Protein AF-0000000087189546 (afdb_homodimer)

Organism: Streptomyces mobaraensis (NCBI:txid35621)

Foldseek 3Di:
DWFWWPADLAAAIDTDDDDQDDAAQQKWKWFFFKAWDDPVNLCCNHNDPVLVVFADPTAGAGQFTKTFTCDHHNNDDPHDGGFIKHWAQWDAPCPDPCNVVLQRVPHPPTAGARTNHHHDRGRMDMDGPLGIGTDPDDDDRQVSRHLFLLQLLLCQLVVDQAAQFAEEEEDLAQSSLSNLLNSVLSHHPAAEYEDQAVLSLVLSVVSPHPYYYNCVVDAVVVVCVVVVPDFFGQEYEYAAQDPVRVQSNLVGHGQQHEYEYERNHPDDDDHDVVSCVVSVYHYDYGDTHRPPVSVVVSSVSVVVPRDSVSQEFEEDESVVVVVQSVVVPPSNHGMYMYGDPD/DWFWWPADLAAAIDTDDDDQDDAAQQKWKWFFFKAWDDPVNLCCNHNDPVLVVFADPTAGAGQFTKTFTCDHHNNDDPHDGGFIKHWAQWDAPCPDPCNVVLQRVPGPPTAGARGRHHHDRGRMDMDGPLGIGTDPDDDDRQVSRHLFLLQLLLCQLVVDQAAQFAEEEEDLAQSSLSNLLNSVLSHHPAAEYEDQAVLSLVLSVVSPHPYYYNCVVDAVVVVCVVVVPDFFGQEYEYAAQDPVRVQSNLVGHGQQHEYEYERNHPDDDDHDVVSCVVSVYYYHYGDTHRVPVSVVVSSVSVVVPRDSVSQEFEEDESVVVVVQSVVVPPSNHGMYMYGDPD

Solvent-accessible surface area (backbone atoms only — not comparable to full-atom values): 34281 Å² total; per-residue (Å²): 72,54,27,40,22,34,63,55,99,45,66,44,73,39,80,41,81,42,83,72,72,75,67,53,45,56,16,28,33,26,37,33,40,29,28,34,67,51,73,68,55,52,40,46,30,56,42,39,77,65,30,65,73,62,46,66,67,63,34,33,27,35,44,26,29,20,23,31,28,68,41,66,20,84,69,50,79,90,66,53,67,66,41,45,30,33,46,56,36,68,42,56,73,67,69,49,76,38,28,67,70,59,40,44,54,44,35,90,65,51,38,36,37,26,47,66,42,64,18,44,37,26,45,50,32,56,42,51,51,90,35,54,41,73,58,89,58,94,67,60,60,73,62,42,5,38,43,50,55,49,22,32,17,49,36,43,51,60,71,50,92,40,64,67,29,35,34,40,31,32,26,43,47,49,46,32,28,49,21,34,31,50,38,44,73,57,40,28,66,37,37,36,36,26,33,76,42,62,62,23,37,53,44,24,44,75,35,49,30,70,40,60,41,44,59,81,79,42,55,70,70,53,53,34,59,75,72,63,52,87,62,51,26,45,36,35,37,38,47,56,29,45,67,67,52,53,46,52,48,65,74,43,38,22,59,56,14,37,29,30,34,52,31,64,36,95,62,65,50,59,42,65,55,43,56,35,19,72,32,26,27,31,41,32,26,35,52,58,43,48,71,58,62,30,57,52,47,51,52,50,42,45,74,72,61,58,74,64,65,75,43,53,66,45,79,34,48,54,90,44,42,67,62,50,52,54,48,60,66,63,69,48,54,43,36,38,36,31,35,53,78,116,71,54,29,39,22,35,62,55,99,45,66,45,73,40,80,41,80,44,82,71,74,77,65,53,46,54,17,27,33,26,38,33,39,30,27,34,66,51,73,68,55,52,40,45,31,57,42,38,77,64,30,64,71,62,46,63,69,64,32,33,27,34,44,25,31,19,25,30,29,68,42,64,20,84,69,49,78,92,66,53,68,66,42,43,28,32,47,56,37,67,42,57,73,67,69,50,75,37,28,67,70,58,40,43,53,43,34,90,66,52,38,36,37,25,48,66,42,63,19,44,38,27,45,50,33,59,40,51,52,90,36,54,41,71,57,87,59,95,66,59,59,73,62,42,4,38,43,49,55,48,20,32,16,49,36,45,53,63,70,51,92,38,64,69,29,35,35,38,32,31,26,43,47,48,45,32,29,49,21,36,30,50,38,44,74,60,40,28,67,38,36,36,38,28,35,76,43,63,61,25,37,52,43,24,44,75,34,49,30,68,41,59,42,46,59,83,79,43,54,70,69,54,51,33,58,75,72,66,53,87,62,53,25,46,36,36,38,38,46,56,29,45,67,66,51,53,46,52,48,65,74,43,39,22,58,57,13,36,30,29,32,52,31,65,35,94,63,65,50,57,41,64,56,42,56,33,18,72,33,28,28,32,41,32,26,36,53,58,42,48,70,58,64,30,58,52,48,52,53,52,42,45,74,72,62,57,75,64,64,75,44,53,67,44,77,36,49,54,90,45,42,66,63,50,52,54,48,59,67,63,69,47,55,42,35,37,36,31,33,52,78,116

Sequence (684 aa):
MKALVKHKAEPGLWLMDVPEPEIGAGDVLIRVLRTGICGTDLHIRSWDGWAQGAVKTPLVLGHEFVGEVAEVGADVRDIAVGDRVSGEGHLVCGKCRNCLAGRRHLCRSTVGLGVGRDGAFAEYVALPASNVWVHRTEVDLDVAAIFDPFGNAVHTALSFPLVGEDVLITGAGPIGIMAAAVAKHAGARNVVITDVSEPRLDLARKAGATLACNVAESSIAEAQRTLGLREGFDVGLEMSGRPEALQDMIANMTHGGRIAMLGLPAQEFPVDWAKLVTSMITIKGIYGREMFETWYAMTVLLEAGLDLSPVITGRYGYRDFDAAFDEAATARSGKIILDWTAMKALVKHKAEPGLWLMDVPEPEIGAGDVLIRVLRTGICGTDLHIRSWDGWAQGAVKTPLVLGHEFVGEVAEVGADVRDIAVGDRVSGEGHLVCGKCRNCLAGRRHLCRSTVGLGVGRDGAFAEYVALPASNVWVHRTEVDLDVAAIFDPFGNAVHTALSFPLVGEDVLITGAGPIGIMAAAVAKHAGARNVVITDVSEPRLDLARKAGATLACNVAESSIAEAQRTLGLREGFDVGLEMSGRPEALQDMIANMTHGGRIAMLGLPAQEFPVDWAKLVTSMITIKGIYGREMFETWYAMTVLLEAGLDLSPVITGRYGYRDFDAAFDEAATARSGKIILDWTA

Structure (mmCIF, N/CA/C/O backbone):
data_AF-0000000087189546-model_v1
#
loop_
_entity.id
_entity.type
_entity.pdbx_description
1 polymer 'L-threonine 3-dehydrogenase'
#
loop_
_atom_site.group_PDB
_atom_site.id
_atom_site.type_symbol
_atom_site.label_atom_id
_atom_site.label_alt_id
_atom_site.label_comp_id
_atom_site.label_asym_id
_atom_site.label_entity_id
_atom_site.label_seq_id
_atom_site.pdbx_PDB_ins_code
_atom_site.Cartn_x
_atom_site.Cartn_y
_atom_site.Cartn_z
_atom_site.occupancy
_atom_site.B_iso_or_equiv
_atom_site.auth_seq_id
_atom_site.auth_comp_id
_atom_site.auth_asym_id
_atom_site.auth_atom_id
_atom_site.pdbx_PDB_model_num
ATOM 1 N N . MET A 1 1 ? 7.902 41.906 17.125 1 97.44 1 MET A N 1
ATOM 2 C CA . MET A 1 1 ? 6.574 41.312 17.172 1 97.44 1 MET A CA 1
ATOM 3 C C . MET A 1 1 ? 6.531 40.188 18.219 1 97.44 1 MET A C 1
ATOM 5 O O . MET A 1 1 ? 7.57 39.625 18.578 1 97.44 1 MET A O 1
ATOM 9 N N . LYS A 1 2 ? 5.375 40 18.688 1 98.44 2 LYS A N 1
ATOM 10 C CA . LYS A 1 2 ? 5.211 38.875 19.594 1 98.44 2 LYS A CA 1
ATOM 11 C C . LYS A 1 2 ? 5.238 37.531 18.859 1 98.44 2 LYS A C 1
ATOM 13 O O . LYS A 1 2 ? 4.68 37.406 17.766 1 98.44 2 LYS A O 1
ATOM 18 N N . ALA A 1 3 ? 5.875 36.562 19.453 1 98.81 3 ALA A N 1
ATOM 19 C CA . ALA A 1 3 ? 5.91 35.188 18.906 1 98.81 3 ALA A CA 1
ATOM 20 C C . ALA A 1 3 ? 6.082 34.156 20.016 1 98.81 3 ALA A C 1
ATOM 22 O O . ALA A 1 3 ? 6.637 34.469 21.062 1 98.81 3 ALA A O 1
ATOM 23 N N . LEU A 1 4 ? 5.535 33.062 19.812 1 98.75 4 LEU A N 1
ATOM 24 C CA . LEU A 1 4 ? 5.82 31.891 20.656 1 98.75 4 LEU A CA 1
ATOM 25 C C . LEU A 1 4 ? 7.051 31.141 20.141 1 98.75 4 LEU A C 1
ATOM 27 O O . LEU A 1 4 ? 7.031 30.594 19.047 1 98.75 4 LEU A O 1
ATOM 31 N N . VAL A 1 5 ? 8.117 31.062 20.984 1 98.75 5 VAL A N 1
ATOM 32 C CA . VAL A 1 5 ? 9.43 30.641 20.516 1 98.75 5 VAL A CA 1
ATOM 33 C C . VAL A 1 5 ? 9.922 29.453 21.328 1 98.75 5 VAL A C 1
ATOM 35 O O . VAL A 1 5 ? 9.773 29.438 22.562 1 98.75 5 VAL A O 1
ATOM 38 N N . LYS A 1 6 ? 10.273 28.375 20.609 1 98.62 6 LYS A N 1
ATOM 39 C CA . LYS A 1 6 ? 11.195 27.438 21.266 1 98.62 6 LYS A CA 1
ATOM 40 C C . LYS A 1 6 ? 12.586 28.062 21.406 1 98.62 6 LYS A C 1
ATOM 42 O O . LYS A 1 6 ? 13.469 27.812 20.594 1 98.62 6 LYS A O 1
ATOM 47 N N . HIS A 1 7 ? 12.781 28.719 22.531 1 98.19 7 HIS A N 1
ATOM 48 C CA . HIS A 1 7 ? 13.961 29.547 22.703 1 98.19 7 HIS A CA 1
ATOM 49 C C . HIS A 1 7 ? 15.148 28.734 23.188 1 98.19 7 HIS A C 1
ATOM 51 O O . HIS A 1 7 ? 16.297 29 22.797 1 98.19 7 HIS A O 1
ATOM 57 N N . LYS A 1 8 ? 14.844 27.781 24.078 1 97.81 8 LYS A N 1
ATOM 58 C CA . LYS A 1 8 ? 15.875 26.953 24.672 1 97.81 8 LYS A CA 1
ATOM 59 C C . LYS A 1 8 ? 15.641 25.469 24.359 1 97.81 8 LYS A C 1
ATOM 61 O O . LYS A 1 8 ? 14.492 25.047 24.188 1 97.81 8 LYS A O 1
ATOM 66 N N . ALA A 1 9 ? 16.719 24.734 24.359 1 97.44 9 ALA A N 1
ATOM 67 C CA . ALA A 1 9 ? 16.672 23.281 24.125 1 97.44 9 ALA A CA 1
ATOM 68 C C . ALA A 1 9 ? 16.25 22.547 25.391 1 97.44 9 ALA A C 1
ATOM 70 O O . ALA A 1 9 ? 17.016 21.703 25.891 1 97.44 9 ALA A O 1
ATOM 71 N N . GLU A 1 10 ? 15.195 22.797 25.938 1 98 10 GLU A N 1
ATOM 72 C CA . GLU A 1 10 ? 14.57 22.172 27.109 1 98 10 GLU A CA 1
ATOM 73 C C . GLU A 1 10 ? 13.055 22.312 27.062 1 98 10 GLU A C 1
ATOM 75 O O . GLU A 1 10 ? 12.516 23.062 26.25 1 98 10 GLU A O 1
ATOM 80 N N . PRO A 1 11 ? 12.328 21.625 27.844 1 98.12 11 PRO A N 1
ATOM 81 C CA . PRO A 1 11 ? 10.867 21.719 27.828 1 98.12 11 PRO A CA 1
ATOM 82 C C . PRO A 1 11 ? 10.375 23.141 28.078 1 98.12 11 PRO A C 1
ATOM 84 O O . PRO A 1 11 ? 10.938 23.859 28.906 1 98.12 11 PRO A O 1
ATOM 87 N N . GLY A 1 12 ? 9.391 23.484 27.266 1 97.81 12 GLY A N 1
ATOM 88 C CA . GLY A 1 12 ? 8.812 24.797 27.438 1 97.81 12 GLY A CA 1
ATOM 89 C C . GLY A 1 12 ? 8.773 25.609 26.141 1 97.81 12 GLY A C 1
ATOM 90 O O . GLY A 1 12 ? 9.453 25.266 25.172 1 97.81 12 GLY A O 1
ATOM 91 N N . LEU A 1 13 ? 7.914 26.609 26.125 1 98.44 13 LEU A N 1
ATOM 92 C CA . LEU A 1 13 ? 7.805 27.656 25.109 1 98.44 13 LEU A CA 1
ATOM 93 C C . LEU A 1 13 ? 7.82 29.047 25.734 1 98.44 13 LEU A C 1
ATOM 95 O O . LEU A 1 13 ? 7.43 29.203 26.891 1 98.44 13 LEU A O 1
ATOM 99 N N . TRP A 1 14 ? 8.289 29.984 25.031 1 98.44 14 TRP A N 1
ATOM 100 C CA . TRP A 1 14 ? 8.391 31.344 25.531 1 98.44 14 TRP A CA 1
ATOM 101 C C . TRP A 1 14 ? 7.707 32.344 24.594 1 98.44 14 TRP A C 1
ATOM 103 O O . TRP A 1 14 ? 7.977 32.344 23.391 1 98.44 14 TRP A O 1
ATOM 113 N N . LEU A 1 15 ? 6.793 33.094 25.141 1 98.5 15 LEU A N 1
ATOM 114 C CA . LEU A 1 15 ? 6.254 34.25 24.422 1 98.5 15 LEU A CA 1
ATOM 115 C C . LEU A 1 15 ? 7.199 35.438 24.516 1 98.5 15 LEU A C 1
ATOM 117 O O . LEU A 1 15 ? 7.43 35.969 25.609 1 98.5 15 LEU A O 1
ATOM 121 N N . MET A 1 16 ? 7.723 35.812 23.375 1 97.81 16 MET A N 1
ATOM 122 C CA . MET A 1 16 ? 8.711 36.875 23.453 1 97.81 16 MET A CA 1
ATOM 123 C C . MET A 1 16 ? 8.664 37.75 22.203 1 97.81 16 MET A C 1
ATOM 125 O O . MET A 1 16 ? 7.957 37.438 21.25 1 97.81 16 MET A O 1
ATOM 129 N N . ASP A 1 17 ? 9.406 38.938 22.312 1 98.44 17 ASP A N 1
ATOM 130 C CA . ASP A 1 17 ? 9.547 39.812 21.172 1 98.44 17 ASP A CA 1
ATOM 131 C C . ASP A 1 17 ? 10.664 39.375 20.234 1 98.44 17 ASP A C 1
ATOM 133 O O . ASP A 1 17 ? 11.773 39.094 20.688 1 98.44 17 ASP A O 1
ATOM 137 N N . VAL A 1 18 ? 10.336 39.188 18.984 1 98.25 18 VAL A N 1
ATOM 138 C CA . VAL A 1 18 ? 11.305 38.844 17.953 1 98.25 18 VAL A CA 1
ATOM 139 C C . VAL A 1 18 ? 11.18 39.812 16.781 1 98.25 18 VAL A C 1
ATOM 141 O O . VAL A 1 18 ? 10.18 40.5 16.656 1 98.25 18 VAL A O 1
ATOM 144 N N . PRO A 1 19 ? 12.227 39.875 15.961 1 97.69 19 PRO A N 1
ATOM 145 C CA . PRO A 1 19 ? 12.094 40.719 14.766 1 97.69 19 PRO A CA 1
ATOM 146 C C . PRO A 1 19 ? 10.977 40.25 13.836 1 97.69 19 PRO A C 1
ATOM 148 O O . PRO A 1 19 ? 10.75 39.031 13.688 1 97.69 19 PRO A O 1
ATOM 151 N N . GLU A 1 20 ? 10.281 41.188 13.266 1 97.75 20 GLU A N 1
ATOM 152 C CA . GLU A 1 20 ? 9.336 40.844 12.203 1 97.75 20 GLU A CA 1
ATOM 153 C C . GLU A 1 20 ? 10.047 40.188 11.023 1 97.75 20 GLU A C 1
ATOM 155 O O . GLU A 1 20 ? 11.156 40.594 10.664 1 97.75 20 GLU A O 1
ATOM 160 N N . PRO A 1 21 ? 9.414 39.219 10.406 1 97.75 21 PRO A N 1
ATOM 161 C CA . PRO A 1 21 ? 10.07 38.562 9.273 1 97.75 21 PRO A CA 1
ATOM 162 C C . PRO A 1 21 ? 10.25 39.5 8.07 1 97.75 21 PRO A C 1
ATOM 164 O O . PRO A 1 21 ? 9.383 40.312 7.797 1 97.75 21 PRO A O 1
ATOM 167 N N . GLU A 1 22 ? 11.312 39.312 7.438 1 97 22 GLU A N 1
ATOM 168 C CA . GLU A 1 22 ? 11.539 40 6.168 1 97 22 GLU A CA 1
ATOM 169 C C . GLU A 1 22 ? 11.023 39.156 4.996 1 97 22 GLU A C 1
ATOM 171 O O . GLU A 1 22 ? 10.984 37.938 5.066 1 97 22 GLU A O 1
ATOM 176 N N . ILE A 1 23 ? 10.625 39.844 3.936 1 97.94 23 ILE A N 1
ATOM 177 C CA . ILE A 1 23 ? 10.133 39.125 2.768 1 97.94 23 ILE A CA 1
ATOM 178 C C . ILE A 1 23 ? 10.945 39.531 1.536 1 97.94 23 ILE A C 1
ATOM 180 O O . ILE A 1 23 ? 11.375 40.688 1.408 1 97.94 23 ILE A O 1
ATOM 184 N N . GLY A 1 24 ? 11.234 38.531 0.773 1 97.94 24 GLY A N 1
ATOM 185 C CA . GLY A 1 24 ? 11.852 38.781 -0.523 1 97.94 24 GLY A CA 1
ATOM 186 C C . GLY A 1 24 ? 10.844 39.062 -1.622 1 97.94 24 GLY A C 1
ATOM 187 O O . GLY A 1 24 ? 9.648 39.188 -1.354 1 97.94 24 GLY A O 1
ATOM 188 N N . ALA A 1 25 ? 11.281 39.125 -2.908 1 98.25 25 ALA A N 1
ATOM 189 C CA . ALA A 1 25 ? 10.477 39.531 -4.062 1 98.25 25 ALA A CA 1
ATOM 190 C C . ALA A 1 25 ? 9.352 38.531 -4.316 1 98.25 25 ALA A C 1
ATOM 192 O O . ALA A 1 25 ? 8.289 38.875 -4.828 1 98.25 25 ALA A O 1
ATOM 193 N N . GLY A 1 26 ? 9.492 37.281 -3.955 1 98.25 26 GLY A N 1
ATOM 194 C CA . GLY A 1 26 ? 8.508 36.25 -4.223 1 98.25 26 GLY A CA 1
ATOM 195 C C . GLY A 1 26 ? 7.719 35.844 -2.992 1 98.25 26 GLY A C 1
ATOM 196 O O . GLY A 1 26 ? 7.004 34.844 -3.008 1 98.25 26 GLY A O 1
ATOM 197 N N . ASP A 1 27 ? 7.805 36.625 -1.92 1 98.5 27 ASP A N 1
ATOM 198 C CA . ASP A 1 27 ? 7.227 36.25 -0.631 1 98.5 27 ASP A CA 1
ATOM 199 C C . ASP A 1 27 ? 6.023 37.125 -0.299 1 98.5 27 ASP A C 1
ATOM 201 O O . ASP A 1 27 ? 5.789 38.156 -0.957 1 98.5 27 ASP A O 1
ATOM 205 N N . VAL A 1 28 ? 5.289 36.688 0.658 1 98.81 28 VAL A N 1
ATOM 206 C CA . VAL A 1 28 ? 4.148 37.406 1.216 1 98.81 28 VAL A CA 1
ATOM 207 C C . VAL A 1 28 ? 4.281 37.469 2.736 1 98.81 28 VAL A C 1
ATOM 209 O O . VAL A 1 28 ? 4.691 36.5 3.379 1 98.81 28 VAL A O 1
ATOM 212 N N . LEU A 1 29 ? 4.051 38.625 3.219 1 98.88 29 LEU A N 1
ATOM 213 C CA . LEU A 1 29 ? 3.928 38.812 4.664 1 98.88 29 LEU A CA 1
ATOM 214 C C . LEU A 1 29 ? 2.469 38.719 5.098 1 98.88 29 LEU A C 1
ATOM 216 O O . LEU A 1 29 ? 1.601 39.375 4.523 1 98.88 29 LEU A O 1
ATOM 220 N N . ILE A 1 30 ? 2.223 37.938 6.062 1 98.94 30 ILE A N 1
ATOM 221 C CA . ILE A 1 30 ? 0.849 37.656 6.477 1 98.94 30 ILE A CA 1
ATOM 222 C C . ILE A 1 30 ? 0.672 38.031 7.945 1 98.94 30 ILE A C 1
ATOM 224 O O . ILE A 1 30 ? 1.441 37.594 8.805 1 98.94 30 ILE A O 1
ATOM 228 N N . ARG A 1 31 ? -0.258 38.875 8.242 1 98.88 31 ARG A N 1
ATOM 229 C CA . ARG A 1 31 ? -0.686 39.125 9.617 1 98.88 31 ARG A CA 1
ATOM 230 C C . ARG A 1 31 ? -1.539 37.969 10.125 1 98.88 31 ARG A C 1
ATOM 232 O O . ARG A 1 31 ? -2.648 37.75 9.641 1 98.88 31 ARG A O 1
ATOM 239 N N . VAL A 1 32 ? -1.077 37.25 11.117 1 98.94 32 VAL A N 1
ATOM 240 C CA . VAL A 1 32 ? -1.739 36.062 11.594 1 98.94 32 VAL A CA 1
ATOM 241 C C . VAL A 1 32 ? -2.965 36.438 12.422 1 98.94 32 VAL A C 1
ATOM 243 O O . VAL A 1 32 ? -2.896 37.312 13.281 1 98.94 32 VAL A O 1
ATOM 246 N N . LEU A 1 33 ? -4.051 35.75 12.148 1 98.88 33 LEU A N 1
ATOM 247 C CA . LEU A 1 33 ? -5.281 36 12.891 1 98.88 33 LEU A CA 1
ATOM 248 C C . LEU A 1 33 ? -5.559 34.875 13.875 1 98.88 33 LEU A C 1
ATOM 250 O O . LEU A 1 33 ? -5.848 35.125 15.047 1 98.88 33 LEU A O 1
ATOM 254 N N . ARG A 1 34 ? -5.547 33.625 13.414 1 98.81 34 ARG A N 1
ATOM 255 C CA . ARG A 1 34 ? -5.762 32.438 14.203 1 98.81 34 ARG A CA 1
ATOM 256 C C . ARG A 1 34 ? -4.723 31.359 13.875 1 98.81 34 ARG A C 1
ATOM 258 O O . ARG A 1 34 ? -4.27 31.266 12.727 1 98.81 34 ARG A O 1
ATOM 265 N N . THR A 1 35 ? -4.34 30.641 14.875 1 98.81 35 THR A N 1
ATOM 266 C CA . THR A 1 35 ? -3.521 29.453 14.672 1 98.81 35 THR A CA 1
ATOM 267 C C . THR A 1 35 ? -4.125 28.25 15.398 1 98.81 35 THR A C 1
ATOM 269 O O . THR A 1 35 ? -4.914 28.406 16.328 1 98.81 35 THR A O 1
ATOM 272 N N . GLY A 1 36 ? -3.867 27.094 14.836 1 98.44 36 GLY A N 1
ATOM 273 C CA . GLY A 1 36 ? -4.172 25.859 15.547 1 98.44 36 GLY A CA 1
ATOM 274 C C . GLY A 1 36 ? -2.953 25.219 16.188 1 98.44 36 GLY A C 1
ATOM 275 O O . GLY A 1 36 ? -1.829 25.406 15.719 1 98.44 36 GLY A O 1
ATOM 276 N N . ILE A 1 37 ? -3.174 24.484 17.281 1 98.06 37 ILE A N 1
ATOM 277 C CA . ILE A 1 37 ? -2.104 23.734 17.922 1 98.06 37 ILE A CA 1
ATOM 278 C C . ILE A 1 37 ? -2.098 22.297 17.391 1 98.06 37 ILE A C 1
ATOM 280 O O . ILE A 1 37 ? -3.141 21.641 17.344 1 98.06 37 ILE A O 1
ATOM 284 N N . CYS A 1 38 ? -0.991 21.828 16.922 1 96.12 38 CYS A N 1
ATOM 285 C CA . CYS A 1 38 ? -0.818 20.484 16.375 1 96.12 38 CYS A CA 1
ATOM 286 C C . CYS A 1 38 ? -0.034 19.609 17.344 1 96.12 38 CYS A C 1
ATOM 288 O O . CYS A 1 38 ? 0.664 20.109 18.219 1 96.12 38 CYS A O 1
ATOM 290 N N . GLY A 1 39 ? -0.196 18.266 17.203 1 92.94 39 GLY A N 1
ATOM 291 C CA . GLY A 1 39 ? 0.618 17.359 18 1 92.94 39 GLY A CA 1
ATOM 292 C C . GLY A 1 39 ? 2.104 17.641 17.891 1 92.94 39 GLY A C 1
ATOM 293 O O . GLY A 1 39 ? 2.84 17.5 18.859 1 92.94 39 GLY A O 1
ATOM 294 N N . THR A 1 40 ? 2.557 18.016 16.75 1 94.25 40 THR A N 1
ATOM 295 C CA . THR A 1 40 ? 3.949 18.375 16.516 1 94.25 40 THR A CA 1
ATOM 296 C C . THR A 1 40 ? 4.391 19.484 17.469 1 94.25 40 THR A C 1
ATOM 298 O O . THR A 1 40 ? 5.504 19.453 17.984 1 94.25 40 THR A O 1
ATOM 301 N N . ASP A 1 41 ? 3.584 20.391 17.719 1 97.31 41 ASP A N 1
ATOM 302 C CA . ASP A 1 41 ? 3.9 21.5 18.609 1 97.31 41 ASP A CA 1
ATOM 303 C C . ASP A 1 41 ? 4.086 21.016 20.047 1 97.31 41 ASP A C 1
ATOM 305 O O . ASP A 1 41 ? 4.926 21.531 20.781 1 97.31 41 ASP A O 1
ATOM 309 N N . LEU A 1 42 ? 3.275 20.031 20.406 1 96.56 42 LEU A N 1
ATOM 310 C CA . LEU A 1 42 ? 3.379 19.453 21.734 1 96.56 42 LEU A CA 1
ATOM 311 C C . LEU A 1 42 ? 4.711 18.734 21.922 1 96.56 42 LEU A C 1
ATOM 313 O O . LEU A 1 42 ? 5.336 18.844 22.984 1 96.56 42 LEU A O 1
ATOM 317 N N . HIS A 1 43 ? 5.145 18.031 20.891 1 95.12 43 HIS A N 1
ATOM 318 C CA . HIS A 1 43 ? 6.449 17.375 20.938 1 95.12 43 HIS A CA 1
ATOM 319 C C . HIS A 1 43 ? 7.566 18.406 21.109 1 95.12 43 HIS A C 1
ATOM 321 O O . HIS A 1 43 ? 8.508 18.172 21.875 1 95.12 43 HIS A O 1
ATOM 327 N N . ILE A 1 44 ? 7.488 19.484 20.406 1 97.56 44 ILE A N 1
ATOM 328 C CA . ILE A 1 44 ? 8.508 20.531 20.5 1 97.56 44 ILE A CA 1
ATOM 329 C C . ILE A 1 44 ? 8.5 21.156 21.891 1 97.56 44 ILE A C 1
ATOM 331 O O . ILE A 1 44 ? 9.555 21.344 22.5 1 97.56 44 ILE A O 1
ATOM 335 N N . ARG A 1 45 ? 7.309 21.406 22.422 1 98.06 45 ARG A N 1
ATOM 336 C CA . ARG A 1 45 ? 7.227 21.969 23.766 1 98.06 45 ARG A CA 1
ATOM 337 C C . ARG A 1 45 ? 7.855 21.047 24.797 1 98.06 45 ARG A C 1
ATOM 339 O O . ARG A 1 45 ? 8.578 21.484 25.688 1 98.06 45 ARG A O 1
ATOM 346 N N . SER A 1 46 ? 7.578 19.781 24.625 1 97.12 46 SER A N 1
ATOM 347 C CA . SER A 1 46 ? 8.078 18.797 25.594 1 97.12 46 SER A CA 1
ATOM 348 C C . SER A 1 46 ? 9.562 18.516 25.359 1 97.12 46 SER A C 1
ATOM 350 O O . SER A 1 46 ? 10.227 17.922 26.219 1 97.12 46 SER A O 1
ATOM 352 N N . TRP A 1 47 ? 10.094 18.875 24.188 1 97.44 47 TRP A N 1
ATOM 353 C CA . TRP A 1 47 ? 11.477 18.641 23.781 1 97.44 47 TRP A CA 1
ATOM 354 C C . TRP A 1 47 ? 11.852 17.172 23.891 1 97.44 47 TRP A C 1
ATOM 356 O O . TRP A 1 47 ? 12.852 16.828 24.516 1 97.44 47 TRP A O 1
ATOM 366 N N . ASP A 1 48 ? 10.961 16.375 23.391 1 94.12 48 ASP A N 1
ATOM 367 C CA . ASP A 1 48 ? 11.195 14.93 23.469 1 94.12 48 ASP A CA 1
ATOM 368 C C . ASP A 1 48 ? 12.219 14.484 22.422 1 94.12 48 ASP A C 1
ATOM 370 O O . ASP A 1 48 ? 12.844 15.32 21.766 1 94.12 48 ASP A O 1
ATOM 374 N N . GLY A 1 49 ? 12.477 13.211 22.312 1 89.69 49 GLY A N 1
ATOM 375 C CA . GLY A 1 49 ? 13.531 12.688 21.453 1 89.69 49 GLY A CA 1
ATOM 376 C C . GLY A 1 49 ? 13.406 13.133 20.016 1 89.69 49 GLY A C 1
ATOM 377 O O . GLY A 1 49 ? 14.406 13.484 19.375 1 89.69 49 GLY A O 1
ATOM 378 N N . TRP A 1 50 ? 12.234 13.141 19.5 1 87.94 50 TRP A N 1
ATOM 379 C CA . TRP A 1 50 ? 12.039 13.586 18.125 1 87.94 50 TRP A CA 1
ATOM 380 C C . TRP A 1 50 ? 12.422 15.047 17.969 1 87.94 50 TRP A C 1
ATOM 382 O O . TRP A 1 50 ? 13.172 15.406 17.047 1 87.94 50 TRP A O 1
ATOM 392 N N . ALA A 1 51 ? 11.867 15.898 18.812 1 94.12 51 ALA A N 1
ATOM 393 C CA . ALA A 1 51 ? 12.109 17.344 18.734 1 94.12 51 ALA A CA 1
ATOM 394 C C . ALA A 1 51 ? 13.602 17.656 18.828 1 94.12 51 ALA A C 1
ATOM 396 O O . ALA A 1 51 ? 14.102 18.531 18.109 1 94.12 51 ALA A O 1
ATOM 397 N N . GLN A 1 52 ? 14.289 16.906 19.641 1 94.88 52 GLN A N 1
ATOM 398 C CA . GLN A 1 52 ? 15.727 17.109 19.812 1 94.88 52 GLN A CA 1
ATOM 399 C C . GLN A 1 52 ? 16.484 16.859 18.516 1 94.88 52 GLN A C 1
ATOM 401 O O . GLN A 1 52 ? 17.531 17.453 18.266 1 94.88 52 GLN A O 1
ATOM 406 N N . GLY A 1 53 ? 15.969 16.062 17.75 1 92.31 53 GLY A N 1
ATOM 407 C CA . GLY A 1 53 ? 16.609 15.758 16.469 1 92.31 53 GLY A CA 1
ATOM 408 C C . GLY A 1 53 ? 16.109 16.609 15.328 1 92.31 53 GLY A C 1
ATOM 409 O O . GLY A 1 53 ? 16.844 16.859 14.367 1 92.31 53 GLY A O 1
ATOM 410 N N . ALA A 1 54 ? 14.922 17.156 15.391 1 91.81 54 ALA A N 1
ATOM 411 C CA . ALA A 1 54 ? 14.234 17.75 14.242 1 91.81 54 ALA A CA 1
ATOM 412 C C . ALA A 1 54 ? 14.289 19.266 14.297 1 91.81 54 ALA A C 1
ATOM 414 O O . ALA A 1 54 ? 14.133 19.938 13.273 1 91.81 54 ALA A O 1
ATOM 415 N N . VAL A 1 55 ? 14.531 19.812 15.469 1 96.62 55 VAL A N 1
ATOM 416 C CA . VAL A 1 55 ? 14.336 21.25 15.648 1 96.62 55 VAL A CA 1
ATOM 417 C C . VAL A 1 55 ? 15.633 21.891 16.141 1 96.62 55 VAL A C 1
ATOM 419 O O . VAL A 1 55 ? 16.312 21.328 17 1 96.62 55 VAL A O 1
ATOM 422 N N . LYS A 1 56 ? 16.016 23.016 15.602 1 96.69 56 LYS A N 1
ATOM 423 C CA . LYS A 1 56 ? 17.109 23.859 16.094 1 96.69 56 LYS A CA 1
ATOM 424 C C . LYS A 1 56 ? 16.578 25.109 16.766 1 96.69 56 LYS A C 1
ATOM 426 O O . LYS A 1 56 ? 15.75 25.828 16.203 1 96.69 56 LYS A O 1
ATOM 431 N N . THR A 1 57 ? 17.031 25.406 17.906 1 97.44 57 THR A N 1
ATOM 432 C CA . THR A 1 57 ? 16.625 26.594 18.656 1 97.44 57 THR A CA 1
ATOM 433 C C . THR A 1 57 ? 17.547 27.766 18.344 1 97.44 57 THR A C 1
ATOM 435 O O . THR A 1 57 ? 18.734 27.578 18.062 1 97.44 57 THR A O 1
ATOM 438 N N . PRO A 1 58 ? 17.047 28.922 18.391 1 97.94 58 PRO A N 1
ATOM 439 C CA . PRO A 1 58 ? 15.656 29.312 18.625 1 97.94 58 PRO A CA 1
ATOM 440 C C . PRO A 1 58 ? 14.781 29.109 17.391 1 97.94 58 PRO A C 1
ATOM 442 O O . PRO A 1 58 ? 15.273 29.172 16.266 1 97.94 58 PRO A O 1
ATOM 445 N N . LEU A 1 59 ? 13.469 28.875 17.547 1 98.31 59 LEU A N 1
ATOM 446 C CA . LEU A 1 59 ? 12.516 28.641 16.469 1 98.31 59 LEU A CA 1
ATOM 447 C C . LEU A 1 59 ? 11.133 29.172 16.844 1 98.31 59 LEU A C 1
ATOM 449 O O . LEU A 1 59 ? 10.609 28.859 17.906 1 98.31 59 LEU A O 1
ATOM 453 N N . VAL A 1 60 ? 10.609 30.062 16.016 1 98.69 60 VAL A N 1
ATOM 454 C CA . VAL A 1 60 ? 9.18 30.344 16.125 1 98.69 60 VAL A CA 1
ATOM 455 C C . VAL A 1 60 ? 8.383 29.141 15.617 1 98.69 60 VAL A C 1
ATOM 457 O O . VAL A 1 60 ? 8.531 28.719 14.469 1 98.69 60 VAL A O 1
ATOM 460 N N . LEU A 1 61 ? 7.469 28.578 16.469 1 97.94 61 LEU A N 1
ATOM 461 C CA . LEU A 1 61 ? 6.738 27.375 16.109 1 97.94 61 LEU A CA 1
ATOM 462 C C . LEU A 1 61 ? 5.441 27.719 15.383 1 97.94 61 LEU A C 1
ATOM 464 O O . LEU A 1 61 ? 5.176 28.891 15.094 1 97.94 61 LEU A O 1
ATOM 468 N N . GLY A 1 62 ? 4.719 26.641 15.031 1 98.38 62 GLY A N 1
ATOM 469 C CA . GLY A 1 62 ? 3.375 26.781 14.492 1 98.38 62 GLY A CA 1
ATOM 470 C C . GLY A 1 62 ? 3.322 26.656 12.984 1 98.38 62 GLY A C 1
ATOM 471 O O . GLY A 1 62 ? 4.07 27.328 12.273 1 98.38 62 GLY A O 1
ATOM 472 N N . HIS A 1 63 ? 2.391 25.812 12.508 1 98.44 63 HIS A N 1
ATOM 473 C CA . HIS A 1 63 ? 2.283 25.641 11.062 1 98.44 63 HIS A CA 1
ATOM 474 C C . HIS A 1 63 ? 0.828 25.656 10.609 1 98.44 63 HIS A C 1
ATOM 476 O O . HIS A 1 63 ? 0.545 25.656 9.414 1 98.44 63 HIS A O 1
ATOM 482 N N . GLU A 1 64 ? -0.135 25.703 11.492 1 98.62 64 GLU A N 1
ATOM 483 C CA . GLU A 1 64 ? -1.557 25.859 11.195 1 98.62 64 GLU A CA 1
ATOM 484 C C . GLU A 1 64 ? -2.016 27.297 11.414 1 98.62 64 GLU A C 1
ATOM 486 O O . GLU A 1 64 ? -1.988 27.797 12.539 1 98.62 64 GLU A O 1
ATOM 491 N N . PHE A 1 65 ? -2.566 27.922 10.281 1 98.81 65 PHE A N 1
ATOM 492 C CA . PHE A 1 65 ? -2.924 29.312 10.539 1 98.81 65 PHE A CA 1
ATOM 493 C C . PHE A 1 65 ? -3.859 29.844 9.461 1 98.81 65 PHE A C 1
ATOM 495 O O . PHE A 1 65 ? -4.008 29.219 8.406 1 98.81 65 PHE A O 1
ATOM 502 N N . VAL A 1 66 ? -4.523 30.922 9.781 1 98.88 66 VAL A N 1
ATOM 503 C CA . VAL A 1 66 ? -5.184 31.828 8.836 1 98.88 66 VAL A CA 1
ATOM 504 C C . VAL A 1 66 ? -4.816 33.281 9.164 1 98.88 66 VAL A C 1
ATOM 506 O O . VAL A 1 66 ? -4.621 33.625 10.328 1 98.88 66 VAL A O 1
ATOM 509 N N . GLY A 1 67 ? -4.676 34.031 8.156 1 98.81 67 GLY A N 1
ATOM 510 C CA . GLY A 1 67 ? -4.332 35.406 8.352 1 98.81 67 GLY A CA 1
ATOM 511 C C . GLY A 1 67 ? -4.746 36.312 7.184 1 98.81 67 GLY A C 1
ATOM 512 O O . GLY A 1 67 ? -5.531 35.875 6.332 1 98.81 67 GLY A O 1
ATOM 513 N N . GLU A 1 68 ? -4.258 37.5 7.305 1 98.75 68 GLU A N 1
ATOM 514 C CA . GLU A 1 68 ? -4.484 38.5 6.266 1 98.75 68 GLU A CA 1
ATOM 515 C C . GLU A 1 68 ? -3.164 39 5.68 1 98.75 68 GLU A C 1
ATOM 517 O O . GLU A 1 68 ? -2.225 39.281 6.418 1 98.75 68 GLU A O 1
ATOM 522 N N . VAL A 1 69 ? -3.152 39.094 4.332 1 98.88 69 VAL A N 1
ATOM 523 C CA . VAL A 1 69 ? -1.93 39.562 3.68 1 98.88 69 VAL A CA 1
ATOM 524 C C . VAL A 1 69 ? -1.652 41 4.066 1 98.88 69 VAL A C 1
ATOM 526 O O . VAL A 1 69 ? -2.5 41.875 3.867 1 98.88 69 VAL A O 1
ATOM 529 N N . ALA A 1 70 ? -0.484 41.25 4.586 1 98.81 70 ALA A N 1
ATOM 530 C CA . ALA A 1 70 ? -0.081 42.594 5.016 1 98.81 70 ALA A CA 1
ATOM 531 C C . ALA A 1 70 ? 0.796 43.25 3.963 1 98.81 70 ALA A C 1
ATOM 533 O O . ALA A 1 70 ? 0.754 44.469 3.799 1 98.81 70 ALA A O 1
ATOM 534 N N . GLU A 1 71 ? 1.639 42.469 3.33 1 98.69 71 GLU A N 1
ATOM 535 C CA . GLU A 1 71 ? 2.57 42.938 2.312 1 98.69 71 GLU A CA 1
ATOM 536 C C . GLU A 1 71 ? 2.857 41.844 1.277 1 98.69 71 GLU A C 1
ATOM 538 O O . GLU A 1 71 ? 2.812 40.656 1.589 1 98.69 71 GLU A O 1
ATOM 543 N N . VAL A 1 72 ? 3.109 42.281 0.019 1 98.62 72 VAL A N 1
ATOM 544 C CA . VAL A 1 72 ? 3.482 41.344 -1.036 1 98.62 72 VAL A CA 1
ATOM 545 C C . VAL A 1 72 ? 4.801 41.781 -1.669 1 98.62 72 VAL A C 1
ATOM 547 O O . VAL A 1 72 ? 5.051 43 -1.846 1 98.62 72 VAL A O 1
ATOM 550 N N . GLY A 1 73 ? 5.633 40.781 -1.915 1 98.38 73 GLY A N 1
ATOM 551 C CA . GLY A 1 73 ? 6.859 41.094 -2.637 1 98.38 73 GLY A CA 1
ATOM 552 C C . GLY A 1 73 ? 6.617 41.594 -4.043 1 98.38 73 GLY A C 1
ATOM 553 O O . GLY A 1 73 ? 5.527 41.438 -4.594 1 98.38 73 GLY A O 1
ATOM 554 N N . ALA A 1 74 ? 7.672 42.125 -4.672 1 97.94 74 ALA A N 1
ATOM 555 C CA . ALA A 1 74 ? 7.562 42.844 -5.938 1 97.94 74 ALA A CA 1
ATOM 556 C C . ALA A 1 74 ? 7.188 41.906 -7.074 1 97.94 74 ALA A C 1
ATOM 558 O O . ALA A 1 74 ? 6.582 42.312 -8.062 1 97.94 74 ALA A O 1
ATOM 559 N N . ASP A 1 75 ? 7.445 40.594 -6.957 1 98.06 75 ASP A N 1
ATOM 560 C CA . ASP A 1 75 ? 7.223 39.656 -8.047 1 98.06 75 ASP A CA 1
ATOM 561 C C . ASP A 1 75 ? 5.898 38.906 -7.867 1 98.06 75 ASP A C 1
ATOM 563 O O . ASP A 1 75 ? 5.527 38.062 -8.703 1 98.06 75 ASP A O 1
ATOM 567 N N . VAL A 1 76 ? 5.199 39.219 -6.82 1 98.19 76 VAL A N 1
ATOM 568 C CA . VAL A 1 76 ? 3.939 38.531 -6.527 1 98.19 76 VAL A CA 1
ATOM 569 C C . VAL A 1 76 ? 2.795 39.219 -7.266 1 98.19 76 VAL A C 1
ATOM 571 O O . VAL A 1 76 ? 2.633 40.438 -7.172 1 98.19 76 VAL A O 1
ATOM 574 N N . ARG A 1 77 ? 2.008 38.438 -8.047 1 95.19 77 ARG A N 1
ATOM 575 C CA . ARG A 1 77 ? 0.992 39.062 -8.883 1 95.19 77 ARG A CA 1
ATOM 576 C C . ARG A 1 77 ? -0.405 38.594 -8.516 1 95.19 77 ARG A C 1
ATOM 578 O O . ARG A 1 77 ? -1.389 39.312 -8.688 1 95.19 77 ARG A O 1
ATOM 585 N N . ASP A 1 78 ? -0.604 37.469 -7.977 1 94.31 78 ASP A N 1
ATOM 586 C CA . ASP A 1 78 ? -1.923 36.844 -7.867 1 94.31 78 ASP A CA 1
ATOM 587 C C . ASP A 1 78 ? -2.414 36.875 -6.422 1 94.31 78 ASP A C 1
ATOM 589 O O . ASP A 1 78 ? -3.404 36.219 -6.09 1 94.31 78 ASP A O 1
ATOM 593 N N . ILE A 1 79 ? -1.778 37.531 -5.512 1 98.44 79 ILE A N 1
ATOM 594 C CA . ILE A 1 79 ? -2.117 37.688 -4.105 1 98.44 79 ILE A CA 1
ATOM 595 C C . ILE A 1 79 ? -2.082 39.188 -3.76 1 98.44 79 ILE A C 1
ATOM 597 O O . ILE A 1 79 ? -1.155 39.906 -4.152 1 98.44 79 ILE A O 1
ATOM 601 N N . ALA A 1 80 ? -3.053 39.656 -3.02 1 98.31 80 ALA A N 1
ATOM 602 C CA . ALA A 1 80 ? -3.145 41.094 -2.732 1 98.31 80 ALA A CA 1
ATOM 603 C C . ALA A 1 80 ? -3.168 41.344 -1.229 1 98.31 80 ALA A C 1
ATOM 605 O O . ALA A 1 80 ? -3.635 40.5 -0.456 1 98.31 80 ALA A O 1
ATOM 606 N N . VAL A 1 81 ? -2.676 42.531 -0.887 1 98.62 81 VAL A N 1
ATOM 607 C CA . VAL A 1 81 ? -2.807 42.969 0.493 1 98.62 81 VAL A CA 1
ATOM 608 C C . VAL A 1 81 ? -4.277 42.969 0.903 1 98.62 81 VAL A C 1
ATOM 610 O O . VAL A 1 81 ? -5.141 43.438 0.15 1 98.62 81 VAL A O 1
ATOM 613 N N . GLY A 1 82 ? -4.578 42.375 2.033 1 98.44 82 GLY A N 1
ATOM 614 C CA . GLY A 1 82 ? -5.949 42.281 2.508 1 98.44 82 GLY A CA 1
ATOM 615 C C . GLY A 1 82 ? -6.578 40.938 2.279 1 98.44 82 GLY A C 1
ATOM 616 O O . GLY A 1 82 ? -7.602 40.594 2.885 1 98.44 82 GLY A O 1
ATOM 617 N N . ASP A 1 83 ? -6.039 40.094 1.367 1 98.62 83 ASP A N 1
ATOM 618 C CA . ASP A 1 83 ? -6.559 38.75 1.124 1 98.62 83 ASP A CA 1
ATOM 619 C C . ASP A 1 83 ? -6.523 37.938 2.398 1 98.62 83 ASP A C 1
ATOM 621 O O . ASP A 1 83 ? -5.559 37.969 3.16 1 98.62 83 ASP A O 1
ATOM 625 N N . ARG A 1 84 ? -7.617 37.125 2.641 1 98.69 84 ARG A N 1
ATOM 626 C CA . ARG A 1 84 ? -7.617 36.094 3.674 1 98.69 84 ARG A CA 1
ATOM 627 C C . ARG A 1 84 ? -6.922 34.844 3.186 1 98.69 84 ARG A C 1
ATOM 629 O O . ARG A 1 84 ? -7.281 34.281 2.141 1 98.69 84 ARG A O 1
ATOM 636 N N . VAL A 1 85 ? -5.906 34.406 4.008 1 98.81 85 VAL A N 1
ATOM 637 C CA . VAL A 1 85 ? -5.094 33.344 3.445 1 98.81 85 VAL A CA 1
ATOM 638 C C . VAL A 1 85 ? -4.758 32.312 4.535 1 98.81 85 VAL A C 1
ATOM 640 O O . VAL A 1 85 ? -4.664 32.656 5.711 1 98.81 85 VAL A O 1
ATOM 643 N N . SER A 1 86 ? -4.727 31.062 4.188 1 98.69 86 SER A N 1
ATOM 644 C CA . SER A 1 86 ? -3.963 30.031 4.867 1 98.69 86 SER A CA 1
ATOM 645 C C . SER A 1 86 ? -2.701 29.672 4.09 1 98.69 86 SER A C 1
ATOM 647 O O . SER A 1 86 ? -2.348 30.344 3.123 1 98.69 86 SER A O 1
ATOM 649 N N . GLY A 1 87 ? -1.949 28.688 4.578 1 98.12 87 GLY A N 1
ATOM 650 C CA . GLY A 1 87 ? -0.703 28.375 3.898 1 98.12 87 GLY A CA 1
ATOM 651 C C . GLY A 1 87 ? -0.313 26.906 4.008 1 98.12 87 GLY A C 1
ATOM 652 O O . GLY A 1 87 ? -0.519 26.281 5.051 1 98.12 87 GLY A O 1
ATOM 653 N N . GLU A 1 88 ? 0.256 26.438 2.924 1 97.94 88 GLU A N 1
ATOM 654 C CA . GLU A 1 88 ? 0.869 25.109 2.932 1 97.94 88 GLU A CA 1
ATOM 655 C C . GLU A 1 88 ? 2.182 25.109 3.707 1 97.94 88 GLU A C 1
ATOM 657 O O . GLU A 1 88 ? 3.113 25.844 3.359 1 97.94 88 GLU A O 1
ATOM 662 N N . GLY A 1 89 ? 2.23 24.25 4.703 1 97 89 GLY A N 1
ATOM 663 C CA . GLY A 1 89 ? 3.361 24.281 5.617 1 97 89 GLY A CA 1
ATOM 664 C C . GLY A 1 89 ? 4.57 23.531 5.086 1 97 89 GLY A C 1
ATOM 665 O O . GLY A 1 89 ? 5.66 23.625 5.652 1 97 89 GLY A O 1
ATOM 666 N N . HIS A 1 90 ? 4.418 22.766 4.043 1 97.06 90 HIS A N 1
ATOM 667 C CA . HIS A 1 90 ? 5.535 22.078 3.404 1 97.06 90 HIS A CA 1
ATOM 668 C C . HIS A 1 90 ? 6.168 22.938 2.318 1 97.06 90 HIS A C 1
ATOM 670 O O . HIS A 1 90 ? 5.559 23.172 1.272 1 97.06 90 HIS A O 1
ATOM 676 N N . LEU A 1 91 ? 7.32 23.359 2.559 1 97.81 91 LEU A N 1
ATOM 677 C CA . LEU A 1 91 ? 8.078 24.109 1.563 1 97.81 91 LEU A CA 1
ATOM 678 C C . LEU A 1 91 ? 9.008 23.188 0.78 1 97.81 91 LEU A C 1
ATOM 680 O O . LEU A 1 91 ? 9.898 22.562 1.357 1 97.81 91 LEU A O 1
ATOM 684 N N . VAL A 1 92 ? 8.828 23.156 -0.53 1 97.75 92 VAL A N 1
ATOM 685 C CA . VAL A 1 92 ? 9.484 22.141 -1.349 1 97.75 92 VAL A CA 1
ATOM 686 C C . VAL A 1 92 ? 10.625 22.781 -2.146 1 97.75 92 VAL A C 1
ATOM 688 O O . VAL A 1 92 ? 10.719 24 -2.232 1 97.75 92 VAL A O 1
ATOM 691 N N . CYS A 1 93 ? 11.516 22.016 -2.752 1 96.56 93 CYS A N 1
ATOM 692 C CA . CYS A 1 93 ? 12.727 22.5 -3.4 1 96.56 93 CYS A CA 1
ATOM 693 C C . CYS A 1 93 ? 12.422 23.047 -4.789 1 96.56 93 CYS A C 1
ATOM 695 O O . CYS A 1 93 ? 13.156 23.891 -5.309 1 96.56 93 CYS A O 1
ATOM 697 N N . GLY A 1 94 ? 11.43 22.516 -5.453 1 96.44 94 GLY A N 1
ATOM 698 C CA . GLY A 1 94 ? 11.008 22.984 -6.766 1 96.44 94 GLY A CA 1
ATOM 699 C C . GLY A 1 94 ? 11.867 22.453 -7.895 1 96.44 94 GLY A C 1
ATOM 700 O O . GLY A 1 94 ? 11.594 22.703 -9.07 1 96.44 94 GLY A O 1
ATOM 701 N N . LYS A 1 95 ? 12.906 21.609 -7.523 1 95.56 95 LYS A N 1
ATOM 702 C CA . LYS A 1 95 ? 13.852 21.266 -8.578 1 95.56 95 LYS A CA 1
ATOM 703 C C . LYS A 1 95 ? 14.078 19.75 -8.625 1 95.56 95 LYS A C 1
ATOM 705 O O . LYS A 1 95 ? 14.68 19.234 -9.57 1 95.56 95 LYS A O 1
ATOM 710 N N . CYS A 1 96 ? 13.703 19.016 -7.633 1 95 96 CYS A N 1
ATOM 711 C CA . CYS A 1 96 ? 13.875 17.562 -7.68 1 95 96 CYS A CA 1
ATOM 712 C C . CYS A 1 96 ? 12.906 16.922 -8.672 1 95 96 CYS A C 1
ATOM 714 O O . CYS A 1 96 ? 12.016 17.609 -9.188 1 95 96 CYS A O 1
ATOM 716 N N . ARG A 1 97 ? 13.062 15.617 -8.922 1 94.56 97 ARG A N 1
ATOM 717 C CA . ARG A 1 97 ? 12.25 14.906 -9.898 1 94.56 97 ARG A CA 1
ATOM 718 C C . ARG A 1 97 ? 10.766 15.031 -9.578 1 94.56 97 ARG A C 1
ATOM 720 O O . ARG A 1 97 ? 9.953 15.32 -10.469 1 94.56 97 ARG A O 1
ATOM 727 N N . ASN A 1 98 ? 10.375 14.891 -8.352 1 96.62 98 ASN A N 1
ATOM 728 C CA . ASN A 1 98 ? 8.984 14.984 -7.934 1 96.62 98 ASN A CA 1
ATOM 729 C C . ASN A 1 98 ? 8.438 16.391 -8.094 1 96.62 98 ASN A C 1
ATOM 731 O O . ASN A 1 98 ? 7.332 16.594 -8.609 1 96.62 98 ASN A O 1
ATOM 735 N N . CYS A 1 99 ? 9.188 17.359 -7.699 1 96.5 99 CYS A N 1
ATOM 736 C CA . CYS A 1 99 ? 8.742 18.75 -7.82 1 96.5 99 CYS A CA 1
ATOM 737 C C . CYS A 1 99 ? 8.539 19.125 -9.281 1 96.5 99 CYS A C 1
ATOM 739 O O . CYS A 1 99 ? 7.531 19.75 -9.633 1 96.5 99 CYS A O 1
ATOM 741 N N . LEU A 1 100 ? 9.484 18.703 -10.117 1 96 100 LEU A N 1
ATOM 742 C CA . LEU A 1 100 ? 9.398 19.062 -11.531 1 96 100 LEU A CA 1
ATOM 743 C C . LEU A 1 100 ? 8.234 18.344 -12.203 1 96 100 LEU A C 1
ATOM 745 O O . LEU A 1 100 ? 7.668 18.844 -13.18 1 96 100 LEU A O 1
ATOM 749 N N . ALA A 1 101 ? 7.855 17.219 -11.656 1 94.88 101 ALA A N 1
ATOM 750 C CA . ALA A 1 101 ? 6.75 16.438 -12.203 1 94.88 101 ALA A CA 1
ATOM 751 C C . ALA A 1 101 ? 5.414 16.891 -11.625 1 94.88 101 ALA A C 1
ATOM 753 O O . ALA A 1 101 ? 4.367 16.328 -11.953 1 94.88 101 ALA A O 1
ATOM 754 N N . GLY A 1 102 ? 5.41 17.828 -10.734 1 95.19 102 GLY A N 1
ATOM 755 C CA . GLY A 1 102 ? 4.188 18.359 -10.141 1 95.19 102 GLY A CA 1
ATOM 756 C C . GLY A 1 102 ? 3.75 17.594 -8.906 1 95.19 102 GLY A C 1
ATOM 757 O O . GLY A 1 102 ? 2.691 17.875 -8.336 1 95.19 102 GLY A O 1
ATOM 758 N N . ARG A 1 103 ? 4.523 16.594 -8.531 1 96.56 103 ARG A N 1
ATOM 759 C CA . ARG A 1 103 ? 4.246 15.859 -7.297 1 96.56 103 ARG A CA 1
ATOM 760 C C . ARG A 1 103 ? 5.008 16.453 -6.121 1 96.56 103 ARG A C 1
ATOM 762 O O . ARG A 1 103 ? 5.762 15.758 -5.441 1 96.56 103 ARG A O 1
ATOM 769 N N . ARG A 1 104 ? 4.703 17.656 -5.805 1 96.19 104 ARG A N 1
ATOM 770 C CA . ARG A 1 104 ? 5.473 18.438 -4.848 1 96.19 104 ARG A CA 1
ATOM 771 C C . ARG A 1 104 ? 5.348 17.875 -3.439 1 96.19 104 ARG A C 1
ATOM 773 O O . ARG A 1 104 ? 6.266 18.016 -2.627 1 96.19 104 ARG A O 1
ATOM 780 N N . HIS A 1 105 ? 4.172 17.25 -3.16 1 96.5 105 HIS A N 1
ATOM 781 C CA . HIS A 1 105 ? 3.955 16.656 -1.844 1 96.5 105 HIS A CA 1
ATOM 782 C C . HIS A 1 105 ? 4.941 15.523 -1.579 1 96.5 105 HIS A C 1
ATOM 784 O O . HIS A 1 105 ? 5.094 15.078 -0.439 1 96.5 105 HIS A O 1
ATOM 790 N N . LEU A 1 106 ? 5.707 15.07 -2.609 1 97.81 106 LEU A N 1
ATOM 791 C CA . LEU A 1 106 ? 6.66 13.969 -2.494 1 97.81 106 LEU A CA 1
ATOM 792 C C . LEU A 1 106 ? 8.094 14.492 -2.486 1 97.81 106 LEU A C 1
ATOM 794 O O . LEU A 1 106 ? 9.039 13.719 -2.645 1 97.81 106 LEU A O 1
ATOM 798 N N . CYS A 1 107 ? 8.297 15.781 -2.332 1 97.25 107 CYS A N 1
ATOM 799 C CA . CYS A 1 107 ? 9.641 16.359 -2.293 1 97.25 107 CYS A CA 1
ATOM 800 C C . CYS A 1 107 ? 10.438 15.805 -1.114 1 97.25 107 CYS A C 1
ATOM 802 O O . CYS A 1 107 ? 9.984 15.875 0.029 1 97.25 107 CYS A O 1
ATOM 804 N N . ARG A 1 108 ? 11.609 15.305 -1.367 1 94.62 108 ARG A N 1
ATOM 805 C CA . ARG A 1 108 ? 12.445 14.719 -0.323 1 94.62 108 ARG A CA 1
ATOM 806 C C . ARG A 1 108 ? 13.172 15.805 0.465 1 94.62 108 ARG A C 1
ATOM 808 O O . ARG A 1 108 ? 13.734 15.539 1.529 1 94.62 108 ARG A O 1
ATOM 815 N N . SER A 1 109 ? 13.148 17.031 -0.03 1 95.56 109 SER A N 1
ATOM 816 C CA . SER A 1 109 ? 13.867 18.141 0.593 1 95.56 109 SER A CA 1
ATOM 817 C C . SER A 1 109 ? 12.898 19.125 1.235 1 95.56 109 SER A C 1
ATOM 819 O O . SER A 1 109 ? 13.211 20.312 1.348 1 95.56 109 SER A O 1
ATOM 821 N N . THR A 1 110 ? 11.812 18.688 1.591 1 96.81 110 THR A N 1
ATOM 822 C CA . THR A 1 110 ? 10.766 19.531 2.15 1 96.81 110 THR A CA 1
ATOM 823 C C . THR A 1 110 ? 11.203 20.125 3.482 1 96.81 110 THR A C 1
ATOM 825 O O . THR A 1 110 ? 11.844 19.453 4.293 1 96.81 110 THR A O 1
ATOM 828 N N . VAL A 1 111 ? 10.969 21.391 3.695 1 97 111 VAL A N 1
ATOM 829 C CA . VAL A 1 111 ? 11.172 22.078 4.965 1 97 111 VAL A CA 1
ATOM 830 C C . VAL A 1 111 ? 9.82 22.453 5.57 1 97 111 VAL A C 1
ATOM 832 O O . VAL A 1 111 ? 8.984 23.078 4.914 1 97 111 VAL A O 1
ATOM 835 N N . GLY A 1 112 ? 9.617 22.141 6.809 1 97.06 112 GLY A N 1
ATOM 836 C CA . GLY A 1 112 ? 8.336 22.391 7.461 1 97.06 112 GLY A CA 1
ATOM 837 C C . GLY A 1 112 ? 8.258 23.75 8.125 1 97.06 112 GLY A C 1
ATOM 838 O O . GLY A 1 112 ? 9.18 24.141 8.844 1 97.06 112 GLY A O 1
ATOM 839 N N . LEU A 1 113 ? 7.195 24.422 7.848 1 98.25 113 LEU A N 1
ATOM 840 C CA . LEU A 1 113 ? 6.906 25.656 8.562 1 98.25 113 LEU A CA 1
ATOM 841 C C . LEU A 1 113 ? 6.75 25.406 10.055 1 98.25 113 LEU A C 1
ATOM 843 O O . LEU A 1 113 ? 6.02 24.5 10.461 1 98.25 113 LEU A O 1
ATOM 847 N N . GLY A 1 114 ? 7.453 26.125 10.898 1 98.12 114 GLY A N 1
ATOM 848 C CA . GLY A 1 114 ? 7.352 25.969 12.336 1 98.12 114 GLY A CA 1
ATOM 849 C C . GLY A 1 114 ? 8.156 24.797 12.867 1 98.12 114 GLY A C 1
ATOM 850 O O . GLY A 1 114 ? 8.039 24.438 14.039 1 98.12 114 GLY A O 1
ATOM 851 N N . VAL A 1 115 ? 8.93 24.109 12.023 1 97.12 115 VAL A N 1
ATOM 852 C CA . VAL A 1 115 ? 9.773 22.984 12.406 1 97.12 115 VAL A CA 1
ATOM 853 C C . VAL A 1 115 ? 11.188 23.188 11.867 1 97.12 115 VAL A C 1
ATOM 855 O O . VAL A 1 115 ? 12.141 23.281 12.641 1 97.12 115 VAL A O 1
ATOM 858 N N . GLY A 1 116 ? 11.273 23.328 10.57 1 96.31 116 GLY A N 1
ATOM 859 C CA . GLY A 1 116 ? 12.562 23.547 9.938 1 96.31 116 GLY A CA 1
ATOM 860 C C . GLY A 1 116 ? 12.859 25.016 9.664 1 96.31 116 GLY A C 1
ATOM 861 O O . GLY A 1 116 ? 13.992 25.375 9.344 1 96.31 116 GLY A O 1
ATOM 862 N N . ARG A 1 117 ? 11.891 25.797 9.773 1 96.81 117 ARG A N 1
ATOM 863 C CA . ARG A 1 117 ? 11.992 27.25 9.688 1 96.81 117 ARG A CA 1
ATOM 864 C C . ARG A 1 117 ? 10.93 27.922 10.555 1 96.81 117 ARG A C 1
ATOM 866 O O . ARG A 1 117 ? 10 27.281 11.031 1 96.81 117 ARG A O 1
ATOM 873 N N . ASP A 1 118 ? 11 29.188 10.719 1 98.38 118 ASP A N 1
ATOM 874 C CA . ASP A 1 118 ? 10.094 29.906 11.602 1 98.38 118 ASP A CA 1
ATOM 875 C C . ASP A 1 118 ? 8.656 29.828 11.102 1 98.38 118 ASP A C 1
ATOM 877 O O . ASP A 1 118 ? 8.398 29.922 9.906 1 98.38 118 ASP A O 1
ATOM 881 N N . GLY A 1 119 ? 7.723 29.75 12.141 1 98.56 119 GLY A N 1
ATOM 882 C CA . GLY A 1 119 ? 6.348 29.438 11.789 1 98.56 119 GLY A CA 1
ATOM 883 C C . GLY A 1 119 ? 5.371 30.547 12.164 1 98.56 119 GLY A C 1
ATOM 884 O O . GLY A 1 119 ? 5.719 31.719 12.133 1 98.56 119 GLY A O 1
ATOM 885 N N . ALA A 1 120 ? 4.188 30.109 12.391 1 98.75 120 ALA A N 1
ATOM 886 C CA . ALA A 1 120 ? 3.057 31.047 12.367 1 98.75 120 ALA A CA 1
ATOM 887 C C . ALA A 1 120 ? 2.6 31.391 13.781 1 98.75 120 ALA A C 1
ATOM 889 O O . ALA A 1 120 ? 1.685 32.188 13.969 1 98.75 120 ALA A O 1
ATOM 890 N N . PHE A 1 121 ? 3.191 30.766 14.82 1 98.88 121 PHE A N 1
ATOM 891 C CA . PHE A 1 121 ? 2.863 31.203 16.172 1 98.88 121 PHE A CA 1
ATOM 892 C C . PHE A 1 121 ? 3.488 32.562 16.453 1 98.88 121 PHE A C 1
ATOM 894 O O . PHE A 1 121 ? 4.352 32.688 17.328 1 98.88 121 PHE A O 1
ATOM 901 N N . ALA A 1 122 ? 3.041 33.562 15.781 1 98.81 122 ALA A N 1
ATOM 902 C CA . ALA A 1 122 ? 3.541 34.938 15.812 1 98.81 122 ALA A CA 1
ATOM 903 C C . ALA A 1 122 ? 2.52 35.906 15.219 1 98.81 122 ALA A C 1
ATOM 905 O O . ALA A 1 122 ? 1.551 35.469 14.586 1 98.81 122 ALA A O 1
ATOM 906 N N . GLU A 1 123 ? 2.779 37.156 15.445 1 98.81 123 GLU A N 1
ATOM 907 C CA . GLU A 1 123 ? 1.876 38.156 14.898 1 98.81 123 GLU A CA 1
ATOM 908 C C . GLU A 1 123 ? 1.94 38.188 13.375 1 98.81 123 GLU A C 1
ATOM 910 O O . GLU A 1 123 ? 0.939 38.469 12.711 1 98.81 123 GLU A O 1
ATOM 915 N N . TYR A 1 124 ? 3.137 37.906 12.797 1 98.88 124 TYR A N 1
ATOM 916 C CA . TYR A 1 124 ? 3.326 37.844 11.352 1 98.88 124 TYR A CA 1
ATOM 917 C C . TYR A 1 124 ? 4.102 36.594 10.953 1 98.88 124 TYR A C 1
ATOM 919 O O . TYR A 1 124 ? 4.938 36.094 11.719 1 98.88 124 TYR A O 1
ATOM 927 N N . VAL A 1 125 ? 3.869 36.125 9.766 1 98.88 125 VAL A N 1
ATOM 928 C CA . VAL A 1 125 ? 4.629 35.031 9.18 1 98.88 125 VAL A CA 1
ATOM 929 C C . VAL A 1 125 ? 4.906 35.312 7.707 1 98.88 125 VAL A C 1
ATOM 931 O O . VAL A 1 125 ? 4.062 35.906 7.012 1 98.88 125 VAL A O 1
ATOM 934 N N . ALA A 1 126 ? 6.082 35.031 7.285 1 98.75 126 ALA A N 1
ATOM 935 C CA . ALA A 1 126 ? 6.457 35.156 5.883 1 98.75 126 ALA A CA 1
ATOM 936 C C . ALA A 1 126 ? 6.391 33.812 5.176 1 98.75 126 ALA A C 1
ATOM 938 O O . ALA A 1 126 ? 6.816 32.781 5.727 1 98.75 126 ALA A O 1
ATOM 939 N N . LEU A 1 127 ? 5.84 33.75 3.98 1 98.38 127 LEU A N 1
ATOM 940 C CA . LEU A 1 127 ? 5.758 32.562 3.148 1 98.38 127 LEU A CA 1
ATOM 941 C C . LEU A 1 127 ? 6.051 32.906 1.689 1 98.38 127 LEU A C 1
ATOM 943 O O . LEU A 1 127 ? 5.715 33.969 1.217 1 98.38 127 LEU A O 1
ATOM 947 N N . PRO A 1 128 ? 6.734 31.906 1.01 1 98.12 128 PRO A N 1
ATOM 948 C CA . PRO A 1 128 ? 6.691 32.094 -0.444 1 98.12 128 PRO A CA 1
ATOM 949 C C . PRO A 1 128 ? 5.266 32.156 -0.986 1 98.12 128 PRO A C 1
ATOM 951 O O . PRO A 1 128 ? 4.383 31.438 -0.515 1 98.12 128 PRO A O 1
ATOM 954 N N . ALA A 1 129 ? 5.078 33.031 -1.982 1 98.44 129 ALA A N 1
ATOM 955 C CA . ALA A 1 129 ? 3.754 33.156 -2.59 1 98.44 129 ALA A CA 1
ATOM 956 C C . ALA A 1 129 ? 3.219 31.812 -3.039 1 98.44 129 ALA A C 1
ATOM 958 O O . ALA A 1 129 ? 2.014 31.562 -2.969 1 98.44 129 ALA A O 1
ATOM 959 N N . SER A 1 130 ? 4.078 30.891 -3.434 1 96.75 130 SER A N 1
ATOM 960 C CA . SER A 1 130 ? 3.703 29.578 -3.953 1 96.75 130 SER A CA 1
ATOM 961 C C . SER A 1 130 ? 3.129 28.703 -2.854 1 96.75 130 SER A C 1
ATOM 963 O O . SER A 1 130 ? 2.529 27.656 -3.137 1 96.75 130 SER A O 1
ATOM 965 N N . ASN A 1 131 ? 3.238 29.062 -1.596 1 97.81 131 ASN A N 1
ATOM 966 C CA . ASN A 1 131 ? 2.732 28.266 -0.484 1 97.81 131 ASN A CA 1
ATOM 967 C C . ASN A 1 131 ? 1.464 28.875 0.11 1 97.81 131 ASN A C 1
ATOM 969 O O . ASN A 1 131 ? 0.915 28.344 1.078 1 97.81 131 ASN A O 1
ATOM 973 N N . VAL A 1 132 ? 0.988 29.938 -0.462 1 98.44 132 VAL A N 1
ATOM 974 C CA . VAL A 1 132 ? -0.156 30.641 0.1 1 98.44 132 VAL A CA 1
ATOM 975 C C . VAL A 1 132 ? -1.446 30.125 -0.529 1 98.44 132 VAL A C 1
ATOM 977 O O . VAL A 1 132 ? -1.518 29.938 -1.745 1 98.44 132 VAL A O 1
ATOM 980 N N . TRP A 1 133 ? -2.461 29.875 0.233 1 98.38 133 TRP A N 1
ATOM 981 C CA . TRP A 1 133 ? -3.811 29.562 -0.225 1 98.38 133 TRP A CA 1
ATOM 982 C C . TRP A 1 133 ? -4.758 30.719 0.045 1 98.38 133 TRP A C 1
ATOM 984 O O . TRP A 1 133 ? -5.027 31.062 1.201 1 98.38 133 TRP A O 1
ATOM 994 N N . VAL A 1 134 ? -5.238 31.297 -0.949 1 98.5 134 VAL A N 1
ATOM 995 C CA . VAL A 1 134 ? -6.164 32.406 -0.807 1 98.5 134 VAL A CA 1
ATOM 996 C C . VAL A 1 134 ? -7.594 31.891 -0.685 1 98.5 134 VAL A C 1
ATOM 998 O O . VAL A 1 134 ? -8.078 31.188 -1.567 1 98.5 134 VAL A O 1
ATOM 1001 N N . HIS A 1 135 ? -8.266 32.219 0.391 1 98.12 135 HIS A N 1
ATOM 1002 C CA . HIS A 1 135 ? -9.672 31.875 0.55 1 98.12 135 HIS A CA 1
ATOM 1003 C C . HIS A 1 135 ? -10.57 32.781 -0.284 1 98.12 135 HIS A C 1
ATOM 1005 O O . HIS A 1 135 ? -10.891 33.906 0.137 1 98.12 135 HIS A O 1
ATOM 1011 N N . ARG A 1 136 ? -10.992 32.281 -1.353 1 95.31 136 ARG A N 1
ATOM 1012 C CA . ARG A 1 136 ? -11.82 33.062 -2.262 1 95.31 136 ARG A CA 1
ATOM 1013 C C . ARG A 1 136 ? -13.297 33 -1.872 1 95.31 136 ARG A C 1
ATOM 1015 O O . ARG A 1 136 ? -14.102 33.812 -2.316 1 95.31 136 ARG A O 1
ATOM 1022 N N . THR A 1 137 ? -13.602 32.031 -1.106 1 93.06 137 THR A N 1
ATOM 1023 C CA . THR A 1 137 ? -14.945 31.891 -0.543 1 93.06 137 THR A CA 1
ATOM 1024 C C . THR A 1 137 ? -14.914 32.094 0.969 1 93.06 137 THR A C 1
ATOM 1026 O O . THR A 1 137 ? -13.914 31.812 1.623 1 93.06 137 THR A O 1
ATOM 1029 N N . GLU A 1 138 ? -16.062 32.562 1.445 1 92.81 138 GLU A N 1
ATOM 1030 C CA . GLU A 1 138 ? -16.141 32.812 2.881 1 92.81 138 GLU A CA 1
ATOM 1031 C C . GLU A 1 138 ? -15.922 31.516 3.676 1 92.81 138 GLU A C 1
ATOM 1033 O O . GLU A 1 138 ? -16.453 30.469 3.328 1 92.81 138 GLU A O 1
ATOM 1038 N N . VAL A 1 139 ? -15.094 31.578 4.66 1 95.75 139 VAL A N 1
ATOM 1039 C CA . VAL A 1 139 ? -14.797 30.469 5.555 1 95.75 139 VAL A CA 1
ATOM 1040 C C . VAL A 1 139 ? -14.609 30.984 6.977 1 95.75 139 VAL A C 1
ATOM 1042 O O . VAL A 1 139 ? -14.039 32.062 7.184 1 95.75 139 VAL A O 1
ATOM 1045 N N . ASP A 1 140 ? -15.234 30.266 7.883 1 97.19 140 ASP A N 1
ATOM 1046 C CA . ASP A 1 140 ? -15.008 30.578 9.289 1 97.19 140 ASP A CA 1
ATOM 1047 C C . ASP A 1 140 ? -13.516 30.625 9.609 1 97.19 140 ASP A C 1
ATOM 1049 O O . ASP A 1 140 ? -12.758 29.734 9.195 1 97.19 140 ASP A O 1
ATOM 1053 N N . LEU A 1 141 ? -13.039 31.609 10.383 1 97.88 141 LEU A N 1
ATOM 1054 C CA . LEU A 1 141 ? -11.625 31.812 10.641 1 97.88 141 LEU A CA 1
ATOM 1055 C C . LEU A 1 141 ? -11.031 30.641 11.406 1 97.88 141 LEU A C 1
ATOM 1057 O O . LEU A 1 141 ? -9.891 30.234 11.148 1 97.88 141 LEU A O 1
ATOM 1061 N N . ASP A 1 142 ? -11.75 30.125 12.344 1 98.25 142 ASP A N 1
ATOM 1062 C CA . ASP A 1 142 ? -11.234 28.984 13.102 1 98.25 142 ASP A CA 1
ATOM 1063 C C . ASP A 1 142 ? -11.062 27.766 12.211 1 98.25 142 ASP A C 1
ATOM 1065 O O . ASP A 1 142 ? -10.078 27.031 12.328 1 98.25 142 ASP A O 1
ATOM 1069 N N . VAL A 1 143 ? -12.016 27.531 11.305 1 98.25 143 VAL A N 1
ATOM 1070 C CA . VAL A 1 143 ? -11.938 26.422 10.367 1 98.25 143 VAL A CA 1
ATOM 1071 C C . VAL A 1 143 ? -10.773 26.641 9.398 1 98.25 143 VAL A C 1
ATOM 1073 O O . VAL A 1 143 ? -9.992 25.734 9.141 1 98.25 143 VAL A O 1
ATOM 1076 N N . ALA A 1 144 ? -10.617 27.891 8.93 1 98.38 144 ALA A N 1
ATOM 1077 C CA . ALA A 1 144 ? -9.523 28.219 8.016 1 98.38 144 ALA A CA 1
ATOM 1078 C C . ALA A 1 144 ? -8.172 27.969 8.672 1 98.38 144 ALA A C 1
ATOM 1080 O O . ALA A 1 144 ? -7.223 27.547 8.008 1 98.38 144 ALA A O 1
ATOM 1081 N N . ALA A 1 145 ? -8.078 28.172 9.984 1 98.62 145 ALA A N 1
ATOM 1082 C CA . ALA A 1 145 ? -6.824 28.031 10.719 1 98.62 145 ALA A CA 1
ATOM 1083 C C . ALA A 1 145 ? -6.367 26.578 10.766 1 98.62 145 ALA A C 1
ATOM 1085 O O . ALA A 1 145 ? -5.188 26.297 10.992 1 98.62 145 ALA A O 1
ATOM 1086 N N . ILE A 1 146 ? -7.297 25.641 10.57 1 98.31 146 ILE A N 1
ATOM 1087 C CA . ILE A 1 146 ? -6.906 24.25 10.703 1 98.31 146 ILE A CA 1
ATOM 1088 C C . ILE A 1 146 ? -6.969 23.562 9.336 1 98.31 146 ILE A C 1
ATOM 1090 O O . ILE A 1 146 ? -7.145 22.344 9.25 1 98.31 146 ILE A O 1
ATOM 1094 N N . PHE A 1 147 ? -6.801 24.328 8.242 1 98 147 PHE A N 1
ATOM 1095 C CA . PHE A 1 147 ? -6.777 23.781 6.898 1 98 147 PHE A CA 1
ATOM 1096 C C . PHE A 1 147 ? -5.617 22.797 6.73 1 98 147 PHE A C 1
ATOM 1098 O O . PHE A 1 147 ? -5.75 21.781 6.062 1 98 147 PHE A O 1
ATOM 1105 N N . ASP A 1 148 ? -4.512 23.109 7.328 1 97.44 148 ASP A N 1
ATOM 1106 C CA . ASP A 1 148 ? -3.336 22.266 7.215 1 97.44 148 ASP A CA 1
ATOM 1107 C C . ASP A 1 148 ? -3.641 20.844 7.691 1 97.44 148 ASP A C 1
ATOM 1109 O O . ASP A 1 148 ? -3.68 19.906 6.891 1 97.44 148 ASP A O 1
ATOM 1113 N N . PRO A 1 149 ? -4.113 20.625 8.938 1 97.88 149 PRO A N 1
ATOM 1114 C CA . PRO A 1 149 ? -4.449 19.266 9.383 1 97.88 149 PRO A CA 1
ATOM 1115 C C . PRO A 1 149 ? -5.711 18.719 8.719 1 97.88 149 PRO A C 1
ATOM 1117 O O . PRO A 1 149 ? -5.859 17.5 8.562 1 97.88 149 PRO A O 1
ATOM 1120 N N . PHE A 1 150 ? -6.672 19.656 8.328 1 98.62 150 PHE A N 1
ATOM 1121 C CA . PHE A 1 150 ? -7.82 19.219 7.539 1 98.62 150 PHE A CA 1
ATOM 1122 C C . PHE A 1 150 ? -7.371 18.594 6.227 1 98.62 150 PHE A C 1
ATOM 1124 O O . PHE A 1 150 ? -7.918 17.562 5.805 1 98.62 150 PHE A O 1
ATOM 1131 N N . GLY A 1 151 ? -6.348 19.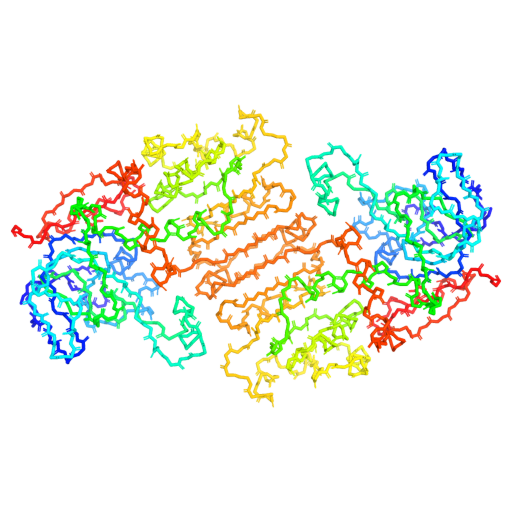172 5.66 1 98.44 151 GLY A N 1
ATOM 1132 C CA . GLY A 1 151 ? -5.789 18.609 4.438 1 98.44 151 GLY A CA 1
ATOM 1133 C C . GLY A 1 151 ? -5.23 17.219 4.613 1 98.44 151 GLY A C 1
ATOM 1134 O O . GLY A 1 151 ? -5.367 16.375 3.727 1 98.44 151 GLY A O 1
ATOM 1135 N N . ASN A 1 152 ? -4.582 16.953 5.754 1 98.19 152 ASN A N 1
ATOM 1136 C CA . ASN A 1 152 ? -4.125 15.602 6.051 1 98.19 152 ASN A CA 1
ATOM 1137 C C . ASN A 1 152 ? -5.289 14.617 6.094 1 98.19 152 ASN A C 1
ATOM 1139 O O . ASN A 1 152 ? -5.188 13.508 5.555 1 98.19 152 ASN A O 1
ATOM 1143 N N . ALA A 1 153 ? -6.367 15.008 6.738 1 98.69 153 ALA A N 1
ATOM 1144 C CA . ALA A 1 153 ? -7.555 14.164 6.832 1 98.69 153 ALA A CA 1
ATOM 1145 C C . ALA A 1 153 ? -8.133 13.875 5.453 1 98.69 153 ALA A C 1
ATOM 1147 O O . ALA A 1 153 ? -8.453 12.727 5.133 1 98.69 153 ALA A O 1
ATOM 1148 N N . VAL A 1 154 ? -8.227 14.922 4.645 1 98.81 154 VAL A N 1
ATOM 1149 C CA . VAL A 1 154 ? -8.828 14.805 3.32 1 98.81 154 VAL A CA 1
ATOM 1150 C C . VAL A 1 154 ? -7.953 13.93 2.428 1 98.81 154 VAL A C 1
ATOM 1152 O O . VAL A 1 154 ? -8.445 13.023 1.758 1 98.81 154 VAL A O 1
ATOM 1155 N N . HIS A 1 155 ? -6.641 14.219 2.443 1 98.69 155 HIS A N 1
ATOM 1156 C CA . HIS A 1 155 ? -5.723 13.398 1.662 1 98.69 155 HIS A CA 1
ATOM 1157 C C . HIS A 1 155 ? -5.836 11.93 2.051 1 98.69 155 HIS A C 1
ATOM 1159 O O . HIS A 1 155 ? -5.941 11.062 1.183 1 98.69 155 HIS A O 1
ATOM 1165 N N . THR A 1 156 ? -5.855 11.633 3.316 1 98.81 156 THR A N 1
ATOM 1166 C CA . THR A 1 156 ? -5.914 10.266 3.809 1 98.81 156 THR A CA 1
ATOM 1167 C C . THR A 1 156 ? -7.246 9.617 3.445 1 98.81 156 THR A C 1
ATOM 1169 O O . THR A 1 156 ? -7.277 8.531 2.857 1 98.81 156 THR A O 1
ATOM 1172 N N . ALA A 1 157 ? -8.336 10.289 3.758 1 98.81 157 ALA A N 1
ATOM 1173 C CA . ALA A 1 157 ? -9.672 9.734 3.58 1 98.81 157 ALA A CA 1
ATOM 1174 C C . ALA A 1 157 ? -9.969 9.477 2.105 1 98.81 157 ALA A C 1
ATOM 1176 O O . ALA A 1 157 ? -10.641 8.5 1.762 1 98.81 157 ALA A O 1
ATOM 1177 N N . LEU A 1 158 ? -9.445 10.312 1.245 1 98.56 158 LEU A N 1
ATOM 1178 C CA . LEU A 1 158 ? -9.836 10.219 -0.158 1 98.56 158 LEU A CA 1
ATOM 1179 C C . LEU A 1 158 ? -8.734 9.562 -0.985 1 98.56 158 LEU A C 1
ATOM 1181 O O . LEU A 1 158 ? -8.734 9.664 -2.213 1 98.56 158 LEU A O 1
ATOM 1185 N N . SER A 1 159 ? -7.789 8.961 -0.317 1 98.56 159 SER A N 1
ATOM 1186 C CA . SER A 1 159 ? -6.75 8.219 -1.024 1 98.56 159 SER A CA 1
ATOM 1187 C C . SER A 1 159 ? -7.34 7.059 -1.82 1 98.56 159 SER A C 1
ATOM 1189 O O . SER A 1 159 ? -6.734 6.594 -2.789 1 98.56 159 SER A O 1
ATOM 1191 N N . PHE A 1 160 ? -8.5 6.562 -1.385 1 98.5 160 PHE A N 1
ATOM 1192 C CA . PHE A 1 160 ? -9.242 5.5 -2.049 1 98.5 160 PHE A CA 1
ATOM 1193 C C . PHE A 1 160 ? -10.719 5.859 -2.15 1 98.5 160 PHE A C 1
ATOM 1195 O O . PHE A 1 160 ? -11.227 6.672 -1.369 1 98.5 160 PHE A O 1
ATOM 1202 N N . PRO A 1 161 ? -11.461 5.281 -3.098 1 97.88 161 PRO A N 1
ATOM 1203 C CA . PRO A 1 161 ? -12.898 5.543 -3.182 1 97.88 161 PRO A CA 1
ATOM 1204 C C . PRO A 1 161 ? -13.664 5.059 -1.95 1 97.88 161 PRO A C 1
ATOM 1206 O O . PRO A 1 161 ? -13.414 3.953 -1.462 1 97.88 161 PRO A O 1
ATOM 1209 N N . LEU A 1 162 ? -14.641 5.859 -1.52 1 98.5 162 LEU A N 1
ATOM 1210 C CA . LEU A 1 162 ? -15.297 5.551 -0.256 1 98.5 162 LEU A CA 1
ATOM 1211 C C . LEU A 1 162 ? -16.781 5.301 -0.465 1 98.5 162 LEU A C 1
ATOM 1213 O O . LEU A 1 162 ? -17.469 4.801 0.432 1 98.5 162 LEU A O 1
ATOM 1217 N N . VAL A 1 163 ? -17.359 5.695 -1.657 1 98.19 163 VAL A N 1
ATOM 1218 C CA . VAL A 1 163 ? -18.812 5.629 -1.875 1 98.19 163 VAL A CA 1
ATOM 1219 C C . VAL A 1 163 ? -19.297 4.195 -1.678 1 98.19 163 VAL A C 1
ATOM 1221 O O . VAL A 1 163 ? -18.859 3.283 -2.385 1 98.19 163 VAL A O 1
ATOM 1224 N N . GLY A 1 164 ? -20.141 4.039 -0.722 1 97.75 164 GLY A N 1
ATOM 1225 C CA . GLY A 1 164 ? -20.75 2.742 -0.485 1 97.75 164 GLY A CA 1
ATOM 1226 C C . GLY A 1 164 ? -19.859 1.786 0.279 1 97.75 164 GLY A C 1
ATOM 1227 O O . GLY A 1 164 ? -20.234 0.64 0.531 1 97.75 164 GLY A O 1
ATOM 1228 N N . GLU A 1 165 ? -18.688 2.207 0.704 1 98.12 165 GLU A N 1
ATOM 1229 C CA . GLU A 1 165 ? -17.719 1.327 1.353 1 98.12 165 GLU A CA 1
ATOM 1230 C C . GLU A 1 165 ? -17.828 1.408 2.873 1 98.12 165 GLU A C 1
ATOM 1232 O O . GLU A 1 165 ? -18.359 2.381 3.41 1 98.12 165 GLU A O 1
ATOM 1237 N N . ASP A 1 166 ? -17.438 0.341 3.545 1 98.75 166 ASP A N 1
ATOM 1238 C CA . ASP A 1 166 ? -17.281 0.334 4.996 1 98.75 166 ASP A CA 1
ATOM 1239 C C . ASP A 1 166 ? -15.875 0.772 5.398 1 98.75 166 ASP A C 1
ATOM 1241 O O . ASP A 1 166 ? -14.891 0.144 5.012 1 98.75 166 ASP A O 1
ATOM 1245 N N . VAL A 1 167 ? -15.789 1.843 6.211 1 98.94 167 VAL A N 1
ATOM 1246 C CA . VAL A 1 167 ? -14.523 2.5 6.508 1 98.94 167 VAL A CA 1
ATOM 1247 C C . VAL A 1 167 ? -14.188 2.33 7.988 1 98.94 167 VAL A C 1
ATOM 1249 O O . VAL A 1 167 ? -15.047 2.527 8.852 1 98.94 167 VAL A O 1
ATOM 1252 N N . LEU A 1 168 ? -12.969 1.879 8.266 1 98.94 168 LEU A N 1
ATOM 1253 C CA . LEU A 1 168 ? -12.445 1.786 9.625 1 98.94 168 LEU A CA 1
ATOM 1254 C C . LEU A 1 168 ? -11.367 2.836 9.859 1 98.94 168 LEU A C 1
ATOM 1256 O O . LEU A 1 168 ? -10.359 2.875 9.141 1 98.94 168 LEU A O 1
ATOM 1260 N N . ILE A 1 169 ? -11.555 3.697 10.812 1 98.94 169 ILE A N 1
ATOM 1261 C CA . ILE A 1 169 ? -10.586 4.703 11.219 1 98.94 169 ILE A CA 1
ATOM 1262 C C . ILE A 1 169 ? -10.031 4.359 12.602 1 98.94 169 ILE A C 1
ATOM 1264 O O . ILE A 1 169 ? -10.797 4.117 13.539 1 98.94 169 ILE A O 1
ATOM 1268 N N . THR A 1 170 ? -8.742 4.258 12.711 1 98.81 170 THR A N 1
ATOM 1269 C CA . THR A 1 170 ? -8.141 4.082 14.031 1 98.81 170 THR A CA 1
ATOM 1270 C C . THR A 1 170 ? -7.449 5.363 14.492 1 98.81 170 THR A C 1
ATOM 1272 O O . THR A 1 170 ? -6.582 5.891 13.789 1 98.81 170 THR A O 1
ATOM 1275 N N . GLY A 1 171 ? -7.801 5.82 15.656 1 97.88 171 GLY A N 1
ATOM 1276 C CA . GLY A 1 171 ? -7.371 7.109 16.172 1 97.88 171 GLY A CA 1
ATOM 1277 C C . GLY A 1 171 ? -8.422 8.195 16.031 1 97.88 171 GLY A C 1
ATOM 1278 O O . GLY A 1 171 ? -8.742 8.609 14.906 1 97.88 171 GLY A O 1
ATOM 1279 N N . ALA A 1 172 ? -8.922 8.664 17.203 1 97.75 172 ALA A N 1
ATOM 1280 C CA . ALA A 1 172 ? -9.945 9.703 17.203 1 97.75 172 ALA A CA 1
ATOM 1281 C C . ALA A 1 172 ? -9.375 11.047 17.656 1 97.75 172 ALA A C 1
ATOM 1283 O O . ALA A 1 172 ? -10.055 11.812 18.328 1 97.75 172 ALA A O 1
ATOM 1284 N N . GLY A 1 173 ? -8.086 11.227 17.328 1 96.25 173 GLY A N 1
ATOM 1285 C CA . GLY A 1 173 ? -7.609 12.602 17.406 1 96.25 173 GLY A CA 1
ATOM 1286 C C . GLY A 1 173 ? -8.305 13.531 16.422 1 96.25 173 GLY A C 1
ATOM 1287 O O . GLY A 1 173 ? -9.164 13.094 15.648 1 96.25 173 GLY A O 1
ATOM 1288 N N . PRO A 1 174 ? -7.906 14.781 16.438 1 96.5 174 PRO A N 1
ATOM 1289 C CA . PRO A 1 174 ? -8.594 15.75 15.578 1 96.5 174 PRO A CA 1
ATOM 1290 C C . PRO A 1 174 ? -8.578 15.352 14.109 1 96.5 174 PRO A C 1
ATOM 1292 O O . PRO A 1 174 ? -9.594 15.477 13.422 1 96.5 174 PRO A O 1
ATOM 1295 N N . ILE A 1 175 ? -7.48 14.891 13.594 1 97.56 175 ILE A N 1
ATOM 1296 C CA . ILE A 1 175 ? -7.383 14.516 12.188 1 97.56 175 ILE A CA 1
ATOM 1297 C C . ILE A 1 175 ? -8.289 13.32 11.906 1 97.56 175 ILE A C 1
ATOM 1299 O O . ILE A 1 175 ? -8.984 13.289 10.891 1 97.56 175 ILE A O 1
ATOM 1303 N N . GLY A 1 176 ? -8.273 12.336 12.812 1 98.19 176 GLY A N 1
ATOM 1304 C CA . GLY A 1 176 ? -9.164 11.195 12.672 1 98.19 176 GLY A CA 1
ATOM 1305 C C . GLY A 1 176 ? -10.633 11.586 12.641 1 98.19 176 GLY A C 1
ATOM 1306 O O . GLY A 1 176 ? -11.398 11.078 11.828 1 98.19 176 GLY A O 1
ATOM 1307 N N . ILE A 1 177 ? -11.023 12.461 13.523 1 98.25 177 ILE A N 1
ATOM 1308 C CA . ILE A 1 177 ? -12.406 12.914 13.594 1 98.25 177 ILE A CA 1
ATOM 1309 C C . ILE A 1 177 ? -12.773 13.656 12.312 1 98.25 177 ILE A C 1
ATOM 1311 O O . ILE A 1 177 ? -13.859 13.461 11.766 1 98.25 177 ILE A O 1
ATOM 1315 N N . MET A 1 178 ? -11.875 14.477 11.812 1 98.62 178 MET A N 1
ATOM 1316 C CA . MET A 1 178 ? -12.148 15.164 10.555 1 98.62 178 MET A CA 1
ATOM 1317 C C . MET A 1 178 ? -12.258 14.164 9.406 1 98.62 178 MET A C 1
ATOM 1319 O O . MET A 1 178 ? -13.078 14.336 8.5 1 98.62 178 MET A O 1
ATOM 1323 N N . ALA A 1 179 ? -11.414 13.125 9.438 1 98.75 179 ALA A N 1
ATOM 1324 C CA . ALA A 1 179 ? -11.492 12.086 8.406 1 98.75 179 ALA A CA 1
ATOM 1325 C C . ALA A 1 179 ? -12.844 11.383 8.445 1 98.75 179 ALA A C 1
ATOM 1327 O O . ALA A 1 179 ? -13.383 11.008 7.398 1 98.75 179 ALA A O 1
ATOM 1328 N N . ALA A 1 180 ? -13.375 11.172 9.641 1 98.69 180 ALA A N 1
ATOM 1329 C CA . ALA A 1 180 ? -14.703 10.57 9.766 1 98.69 180 ALA A CA 1
ATOM 1330 C C . ALA A 1 180 ? -15.758 11.438 9.094 1 98.69 180 ALA A C 1
ATOM 1332 O O . ALA A 1 180 ? -16.609 10.93 8.359 1 98.69 180 ALA A O 1
ATOM 1333 N N . ALA A 1 181 ? -15.656 12.719 9.328 1 98.62 181 ALA A N 1
ATOM 1334 C CA . ALA A 1 181 ? -16.594 13.656 8.703 1 98.62 181 ALA A CA 1
ATOM 1335 C C . ALA A 1 181 ? -16.484 13.602 7.184 1 98.62 181 ALA A C 1
ATOM 1337 O O . ALA A 1 181 ? -17.5 13.578 6.48 1 98.62 181 ALA A O 1
ATOM 1338 N N . VAL A 1 182 ? -15.273 13.586 6.684 1 98.75 182 VAL A N 1
ATOM 1339 C CA . VAL A 1 182 ? -15.023 13.547 5.25 1 98.75 182 VAL A CA 1
ATOM 1340 C C . VAL A 1 182 ? -15.578 12.25 4.664 1 98.75 182 VAL A C 1
ATOM 1342 O O . VAL A 1 182 ? -16.25 12.258 3.631 1 98.75 182 VAL A O 1
ATOM 1345 N N . ALA A 1 183 ? -15.289 11.102 5.324 1 98.75 183 ALA A N 1
ATOM 1346 C CA . ALA A 1 183 ? -15.734 9.797 4.844 1 98.75 183 ALA A CA 1
ATOM 1347 C C . ALA A 1 183 ? -17.266 9.742 4.766 1 98.75 183 ALA A C 1
ATOM 1349 O O . ALA A 1 183 ? -17.812 9.266 3.773 1 98.75 183 ALA A O 1
ATOM 1350 N N . LYS A 1 184 ? -17.891 10.227 5.793 1 98.25 184 LYS A N 1
ATOM 1351 C CA . LYS A 1 184 ? -19.344 10.273 5.801 1 98.25 184 LYS A CA 1
ATOM 1352 C C . LYS A 1 184 ? -19.875 11.133 4.66 1 98.25 184 LYS A C 1
ATOM 1354 O O . LYS A 1 184 ? -20.781 10.719 3.926 1 98.25 184 LYS A O 1
ATOM 1359 N N . HIS A 1 185 ? -19.344 12.266 4.516 1 98 185 HIS A N 1
ATOM 1360 C CA . HIS A 1 185 ? -19.75 13.203 3.475 1 98 185 HIS A CA 1
ATOM 1361 C C . HIS A 1 185 ? -19.547 12.609 2.086 1 98 185 HIS A C 1
ATOM 1363 O O . HIS A 1 185 ? -20.328 12.867 1.172 1 98 185 HIS A O 1
ATOM 1369 N N . ALA A 1 186 ? -18.531 11.797 1.946 1 97.75 186 ALA A N 1
ATOM 1370 C CA . ALA A 1 186 ? -18.156 11.234 0.655 1 97.75 186 ALA A CA 1
ATOM 1371 C C . ALA A 1 186 ? -19.047 10.055 0.282 1 97.75 186 ALA A C 1
ATOM 1373 O O . ALA A 1 186 ? -18.953 9.531 -0.829 1 97.75 186 ALA A O 1
ATOM 1374 N N . GLY A 1 187 ? -19.844 9.555 1.198 1 98.25 187 GLY A N 1
ATOM 1375 C CA . GLY A 1 187 ? -20.828 8.547 0.834 1 98.25 187 GLY A CA 1
ATOM 1376 C C . GLY A 1 187 ? -20.484 7.16 1.358 1 98.25 187 GLY A C 1
ATOM 1377 O O . GLY A 1 187 ? -21.031 6.16 0.89 1 98.25 187 GLY A O 1
ATOM 1378 N N . ALA A 1 188 ? -19.594 7.07 2.34 1 98.62 188 ALA A N 1
ATOM 1379 C CA . ALA A 1 188 ? -19.297 5.777 2.959 1 98.62 188 ALA A CA 1
ATOM 1380 C C . ALA A 1 188 ? -20.562 5.172 3.566 1 98.62 188 ALA A C 1
ATOM 1382 O O . ALA A 1 188 ? -21.406 5.891 4.105 1 98.62 188 ALA A O 1
ATOM 1383 N N . ARG A 1 189 ? -20.719 3.828 3.488 1 98.25 189 ARG A N 1
ATOM 1384 C CA . ARG A 1 189 ? -21.859 3.148 4.086 1 98.25 189 ARG A CA 1
ATOM 1385 C C . ARG A 1 189 ? -21.766 3.164 5.609 1 98.25 189 ARG A C 1
ATOM 1387 O O . ARG A 1 189 ? -22.719 3.566 6.289 1 98.25 189 ARG A O 1
ATOM 1394 N N . ASN A 1 190 ? -20.672 2.715 6.125 1 98.62 190 ASN A N 1
ATOM 1395 C CA . ASN A 1 190 ? -20.375 2.787 7.551 1 98.62 190 ASN A CA 1
ATOM 1396 C C . ASN A 1 190 ? -19.016 3.439 7.805 1 98.62 190 ASN A C 1
ATOM 1398 O O . ASN A 1 190 ? -18.047 3.201 7.066 1 98.62 190 ASN A O 1
ATOM 1402 N N . VAL A 1 191 ? -19 4.285 8.805 1 98.88 191 VAL A N 1
ATOM 1403 C CA . VAL A 1 191 ? -17.766 4.867 9.312 1 98.88 191 VAL A CA 1
ATOM 1404 C C . VAL A 1 191 ? -17.562 4.48 10.773 1 98.88 191 VAL A C 1
ATOM 1406 O O . VAL A 1 191 ? -18.266 4.992 11.656 1 98.88 191 VAL A O 1
ATOM 1409 N N . VAL A 1 192 ? -16.656 3.576 11.008 1 98.94 192 VAL A N 1
ATOM 1410 C CA . VAL A 1 192 ? -16.312 3.156 12.359 1 98.94 192 VAL A CA 1
ATOM 1411 C C . VAL A 1 192 ? -15.008 3.826 12.789 1 98.94 192 VAL A C 1
ATOM 1413 O O . VAL A 1 192 ? -14.016 3.787 12.062 1 98.94 192 VAL A O 1
ATOM 1416 N N . ILE A 1 193 ? -15.016 4.473 13.922 1 98.88 193 ILE A N 1
ATOM 1417 C CA . ILE A 1 193 ? -13.812 5.102 14.445 1 98.88 193 ILE A CA 1
ATOM 1418 C C . ILE A 1 193 ? -13.5 4.547 15.836 1 98.88 193 ILE A C 1
ATOM 1420 O O . ILE A 1 193 ? -14.406 4.34 16.641 1 98.88 193 ILE A O 1
ATOM 1424 N N . THR A 1 194 ? -12.211 4.258 16.016 1 98.81 194 THR A N 1
ATOM 1425 C CA . THR A 1 194 ? -11.836 3.646 17.297 1 98.81 194 THR A CA 1
ATOM 1426 C C . THR A 1 194 ? -10.883 4.559 18.062 1 98.81 194 THR A C 1
ATOM 1428 O O . THR A 1 194 ? -10.117 5.312 17.469 1 98.81 194 THR A O 1
ATOM 1431 N N . ASP A 1 195 ? -10.93 4.535 19.328 1 98.25 195 ASP A N 1
ATOM 1432 C CA . ASP A 1 195 ? -10.031 5.191 20.266 1 98.25 195 ASP A CA 1
ATOM 1433 C C . ASP A 1 195 ? -10.258 4.668 21.688 1 98.25 195 ASP A C 1
ATOM 1435 O O . ASP A 1 195 ? -11.18 3.885 21.922 1 98.25 195 ASP A O 1
ATOM 1439 N N . VAL A 1 196 ? -9.352 5.039 22.562 1 97.06 196 VAL A N 1
ATOM 1440 C CA . VAL A 1 196 ? -9.555 4.664 23.969 1 97.06 196 VAL A CA 1
ATOM 1441 C C . VAL A 1 196 ? -10.203 5.824 24.719 1 97.06 196 VAL A C 1
ATOM 1443 O O . VAL A 1 196 ? -10.68 5.648 25.844 1 97.06 196 VAL A O 1
ATOM 1446 N N . SER A 1 197 ? -10.234 7.051 24.156 1 96.5 197 SER A N 1
ATOM 1447 C CA . SER A 1 197 ? -10.766 8.25 24.797 1 96.5 197 SER A CA 1
ATOM 1448 C C . SER A 1 197 ? -12.242 8.43 24.484 1 96.5 197 SER A C 1
ATOM 1450 O O . SER A 1 197 ? -12.617 8.805 23.375 1 96.5 197 SER A O 1
ATOM 1452 N N . GLU A 1 198 ? -13.109 8.336 25.5 1 96.5 198 GLU A N 1
ATOM 1453 C CA . GLU A 1 198 ? -14.547 8.484 25.297 1 96.5 198 GLU A CA 1
ATOM 1454 C C . GLU A 1 198 ? -14.898 9.914 24.891 1 96.5 198 GLU A C 1
ATOM 1456 O O . GLU A 1 198 ? -15.727 10.125 24 1 96.5 198 GLU A O 1
ATOM 1461 N N . PRO A 1 199 ? -14.25 10.898 25.5 1 96.12 199 PRO A N 1
ATOM 1462 C CA . PRO A 1 199 ? -14.547 12.266 25.062 1 96.12 199 PRO A CA 1
ATOM 1463 C C . PRO A 1 199 ? -14.281 12.469 23.562 1 96.12 199 PRO A C 1
ATOM 1465 O O . PRO A 1 199 ? -15.07 13.109 22.875 1 96.12 199 PRO A O 1
ATOM 1468 N N . ARG A 1 200 ? -13.234 11.898 23.047 1 96.69 200 ARG A N 1
ATOM 1469 C CA . ARG A 1 200 ? -12.922 12.031 21.625 1 96.69 200 ARG A CA 1
ATOM 1470 C C . ARG A 1 200 ? -13.906 11.234 20.766 1 96.69 200 ARG A C 1
ATOM 1472 O O . ARG A 1 200 ? -14.297 11.68 19.688 1 96.69 200 ARG A O 1
ATOM 1479 N N . LEU A 1 201 ? -14.297 10.094 21.297 1 97.94 201 LEU A N 1
ATOM 1480 C CA . LEU A 1 201 ? -15.289 9.289 20.578 1 97.94 201 LEU A CA 1
ATOM 1481 C C . LEU A 1 201 ? -16.625 10.008 20.516 1 97.94 201 LEU A C 1
ATOM 1483 O O . LEU A 1 201 ? -17.359 9.898 19.531 1 97.94 201 LEU A O 1
ATOM 1487 N N . ASP A 1 202 ? -16.922 10.781 21.562 1 97.44 202 ASP A N 1
ATOM 1488 C CA . ASP A 1 202 ? -18.141 11.594 21.562 1 97.44 202 ASP A CA 1
ATOM 1489 C C . ASP A 1 202 ? -18.078 12.648 20.453 1 97.44 202 ASP A C 1
ATOM 1491 O O . ASP A 1 202 ? -19.062 12.891 19.766 1 97.44 202 ASP A O 1
ATOM 1495 N N . LEU A 1 203 ? -16.938 13.234 20.328 1 96.5 203 LEU A N 1
ATOM 1496 C CA . LEU A 1 203 ? -16.75 14.203 19.266 1 96.5 203 LEU A CA 1
ATOM 1497 C C . LEU A 1 203 ? -16.891 13.547 17.891 1 96.5 203 LEU A C 1
ATOM 1499 O O . LEU A 1 203 ? -17.469 14.133 16.969 1 96.5 203 LEU A O 1
ATOM 1503 N N . ALA A 1 204 ? -16.375 12.312 17.75 1 97.69 204 ALA A N 1
ATOM 1504 C CA . ALA A 1 204 ? -16.453 11.578 16.5 1 97.69 204 ALA A CA 1
ATOM 1505 C C . ALA A 1 204 ? -17.891 11.289 16.125 1 97.69 204 ALA A C 1
ATOM 1507 O O . ALA A 1 204 ? -18.266 11.375 14.945 1 97.69 204 ALA A O 1
ATOM 1508 N N . ARG A 1 205 ? -18.719 10.961 17.109 1 97.5 205 ARG A N 1
ATOM 1509 C CA . ARG A 1 205 ? -20.141 10.734 16.875 1 97.5 205 ARG A CA 1
ATOM 1510 C C . ARG A 1 205 ? -20.812 11.992 16.344 1 97.5 205 ARG A C 1
ATOM 1512 O O . ARG A 1 205 ? -21.578 11.922 15.375 1 97.5 205 ARG A O 1
ATOM 1519 N N . LYS A 1 206 ? -20.422 13.07 16.891 1 96 206 LYS A N 1
ATOM 1520 C CA . LYS A 1 206 ? -20.984 14.344 16.438 1 96 206 LYS A CA 1
ATOM 1521 C C . LYS A 1 206 ? -20.547 14.672 15.016 1 96 206 LYS A C 1
ATOM 1523 O O . LYS A 1 206 ? -21.266 15.344 14.273 1 96 206 LYS A O 1
ATOM 1528 N N . ALA A 1 207 ? -19.406 14.141 14.703 1 95.38 207 ALA A N 1
ATOM 1529 C CA . ALA A 1 207 ? -18.828 14.453 13.391 1 95.38 207 ALA A CA 1
ATOM 1530 C C . ALA A 1 207 ? -19.375 13.508 12.32 1 95.38 207 ALA A C 1
ATOM 1532 O O . ALA A 1 207 ? -19.062 13.664 11.133 1 95.38 207 ALA A O 1
ATOM 1533 N N . GLY A 1 208 ? -20.125 12.438 12.695 1 94.81 208 GLY A N 1
ATOM 1534 C CA . GLY A 1 208 ? -20.812 11.641 11.688 1 94.81 208 GLY A CA 1
ATOM 1535 C C . GLY A 1 208 ? -20.391 10.18 11.703 1 94.81 208 GLY A C 1
ATOM 1536 O O . GLY A 1 208 ? -20.844 9.398 10.859 1 94.81 208 GLY A O 1
ATOM 1537 N N . ALA A 1 209 ? -19.594 9.742 12.625 1 97.94 209 ALA A N 1
ATOM 1538 C CA . ALA A 1 209 ? -19.25 8.328 12.719 1 97.94 209 ALA A CA 1
ATOM 1539 C C . ALA A 1 209 ? -20.5 7.473 12.922 1 97.94 209 ALA A C 1
ATOM 1541 O O . ALA A 1 209 ? -21.375 7.816 13.719 1 97.94 209 ALA A O 1
ATOM 1542 N N . THR A 1 210 ? -20.578 6.422 12.148 1 98.31 210 THR A N 1
ATOM 1543 C CA . THR A 1 210 ? -21.656 5.473 12.328 1 98.31 210 THR A CA 1
ATOM 1544 C C . THR A 1 210 ? -21.562 4.777 13.68 1 98.31 210 THR A C 1
ATOM 1546 O O . THR A 1 210 ? -22.578 4.574 14.352 1 98.31 210 THR A O 1
ATOM 1549 N N . LEU A 1 211 ? -20.406 4.434 14.016 1 98.5 211 LEU A N 1
ATOM 1550 C CA . LEU A 1 211 ? -20.094 3.779 15.281 1 98.5 211 LEU A CA 1
ATOM 1551 C C . LEU A 1 211 ? -18.75 4.234 15.82 1 98.5 211 LEU A C 1
ATOM 1553 O O . LEU A 1 211 ? -17.766 4.305 15.078 1 98.5 211 LEU A O 1
ATOM 1557 N N . ALA A 1 212 ? -18.734 4.703 17.047 1 98.44 212 ALA A N 1
ATOM 1558 C CA . ALA A 1 212 ? -17.5 5.016 17.766 1 98.44 212 ALA A CA 1
ATOM 1559 C C . ALA A 1 212 ? -17.188 3.939 18.797 1 98.44 212 ALA A C 1
ATOM 1561 O O . ALA A 1 212 ? -17.922 3.764 19.766 1 98.44 212 ALA A O 1
ATOM 1562 N N . CYS A 1 213 ? -16.078 3.266 18.562 1 98.38 213 CYS A N 1
ATOM 1563 C CA . CYS A 1 213 ? -15.742 2.066 19.328 1 98.38 213 CYS A CA 1
ATOM 1564 C C . CYS A 1 213 ? -14.586 2.328 20.281 1 98.38 213 CYS A C 1
ATOM 1566 O O . CYS A 1 213 ? -13.469 2.629 19.844 1 98.38 213 CYS A O 1
ATOM 1568 N N . ASN A 1 214 ? -14.883 2.248 21.609 1 98.38 214 ASN A N 1
ATOM 1569 C CA . ASN A 1 214 ? -13.797 2.246 22.578 1 98.38 214 ASN A CA 1
ATOM 1570 C C . ASN A 1 214 ? -13.086 0.895 22.625 1 98.38 214 ASN A C 1
ATOM 1572 O O . ASN A 1 214 ? -13.617 -0.067 23.188 1 98.38 214 ASN A O 1
ATOM 1576 N N . VAL A 1 215 ? -11.883 0.797 22.125 1 97.62 215 VAL A N 1
ATOM 1577 C CA . VAL A 1 215 ? -11.211 -0.477 21.906 1 97.62 215 VAL A CA 1
ATOM 1578 C C . VAL A 1 215 ? -10.641 -0.999 23.219 1 97.62 215 VAL A C 1
ATOM 1580 O O . VAL A 1 215 ? -10.148 -2.125 23.281 1 97.62 215 VAL A O 1
ATOM 1583 N N . ALA A 1 216 ? -10.672 -0.179 24.234 1 96.88 216 ALA A N 1
ATOM 1584 C CA . ALA A 1 216 ? -10.359 -0.687 25.562 1 96.88 216 ALA A CA 1
ATOM 1585 C C . ALA A 1 216 ? -11.5 -1.541 26.109 1 96.88 216 ALA A C 1
ATOM 1587 O O . ALA A 1 216 ? -11.312 -2.305 27.062 1 96.88 216 ALA A O 1
ATOM 1588 N N . GLU A 1 217 ? -12.656 -1.405 25.531 1 97.31 217 GLU A N 1
ATOM 1589 C CA . GLU A 1 217 ? -13.844 -2.055 26.078 1 97.31 217 GLU A CA 1
ATOM 1590 C C . GLU A 1 217 ? -14.43 -3.059 25.094 1 97.31 217 GLU A C 1
ATOM 1592 O O . GLU A 1 217 ? -15.109 -4.008 25.484 1 97.31 217 GLU A O 1
ATOM 1597 N N . SER A 1 218 ? -14.273 -2.807 23.875 1 96.88 218 SER A N 1
ATOM 1598 C CA . SER A 1 218 ? -14.859 -3.645 22.828 1 96.88 218 SER A CA 1
ATOM 1599 C C . SER A 1 218 ? -13.914 -3.783 21.641 1 96.88 218 SER A C 1
ATOM 1601 O O . SER A 1 218 ? -13.141 -2.865 21.344 1 96.88 218 SER A O 1
ATOM 1603 N N . SER A 1 219 ? -14.031 -4.941 20.922 1 97.44 219 SER A N 1
ATOM 1604 C CA . SER A 1 219 ? -13.133 -5.207 19.812 1 97.44 219 SER A CA 1
ATOM 1605 C C . SER A 1 219 ? -13.711 -4.695 18.5 1 97.44 219 SER A C 1
ATOM 1607 O O . SER A 1 219 ? -14.914 -4.438 18.406 1 97.44 219 SER A O 1
ATOM 1609 N N . ILE A 1 220 ? -12.891 -4.516 17.516 1 98.12 220 ILE A N 1
ATOM 1610 C CA . ILE A 1 220 ? -13.32 -4.145 16.172 1 98.12 220 ILE A CA 1
ATOM 1611 C C . ILE A 1 220 ? -14.188 -5.254 15.578 1 98.12 220 ILE A C 1
ATOM 1613 O O . ILE A 1 220 ? -15.148 -4.98 14.859 1 98.12 220 ILE A O 1
ATOM 1617 N N . ALA A 1 221 ? -13.852 -6.543 15.883 1 96.88 221 ALA A N 1
ATOM 1618 C CA . ALA A 1 221 ? -14.672 -7.676 15.445 1 96.88 221 ALA A CA 1
ATOM 1619 C C . ALA A 1 221 ? -16.109 -7.539 15.945 1 96.88 221 ALA A C 1
ATOM 1621 O O . ALA A 1 221 ? -17.047 -7.852 15.227 1 96.88 221 ALA A O 1
ATOM 1622 N N . GLU A 1 222 ? -16.25 -7.086 17.172 1 97.25 222 GLU A N 1
ATOM 1623 C CA . GLU A 1 222 ? -17.578 -6.859 17.734 1 97.25 222 GLU A CA 1
ATOM 1624 C C . GLU A 1 222 ? -18.297 -5.742 16.984 1 97.25 222 GLU A C 1
ATOM 1626 O O . GLU A 1 222 ? -19.516 -5.816 16.766 1 97.25 222 GLU A O 1
ATOM 1631 N N . ALA A 1 223 ? -17.578 -4.699 16.641 1 97.69 223 ALA A N 1
ATOM 1632 C CA . ALA A 1 223 ? -18.156 -3.629 15.836 1 97.69 223 ALA A CA 1
ATOM 1633 C C . ALA A 1 223 ? -18.703 -4.168 14.516 1 97.69 223 ALA A C 1
ATOM 1635 O O . ALA A 1 223 ? -19.797 -3.777 14.078 1 97.69 223 ALA A O 1
ATOM 1636 N N . GLN A 1 224 ? -17.953 -5.059 13.844 1 97.94 224 GLN A N 1
ATOM 1637 C CA . GLN A 1 224 ? -18.406 -5.688 12.602 1 97.94 224 GLN A CA 1
ATOM 1638 C C . GLN A 1 224 ? -19.719 -6.441 12.812 1 97.94 224 GLN A C 1
ATOM 1640 O O . GLN A 1 224 ? -20.656 -6.312 12.016 1 97.94 224 GLN A O 1
ATOM 1645 N N . ARG A 1 225 ? -19.766 -7.215 13.883 1 97.31 225 ARG A N 1
ATOM 1646 C CA . ARG A 1 225 ? -20.984 -7.973 14.195 1 97.31 225 ARG A CA 1
ATOM 1647 C C . ARG A 1 225 ? -22.172 -7.039 14.422 1 97.31 225 ARG A C 1
ATOM 1649 O O . ARG A 1 225 ? -23.266 -7.285 13.906 1 97.31 225 ARG A O 1
ATOM 1656 N N . THR A 1 226 ? -21.938 -5.996 15.188 1 97.56 226 THR A N 1
ATOM 1657 C CA . THR A 1 226 ? -22.984 -5.02 15.492 1 97.56 226 THR A CA 1
ATOM 1658 C C . THR A 1 226 ? -23.547 -4.414 14.211 1 97.56 226 THR A C 1
ATOM 1660 O O . THR A 1 226 ? -24.766 -4.199 14.109 1 97.56 226 THR A O 1
ATOM 1663 N N . LEU A 1 227 ? -22.703 -4.184 13.211 1 97.94 227 LEU A N 1
ATOM 1664 C CA . LEU A 1 227 ? -23.125 -3.506 11.984 1 97.94 227 LEU A CA 1
ATOM 1665 C C . LEU A 1 227 ? -23.531 -4.516 10.914 1 97.94 227 LEU A C 1
ATOM 1667 O O . LEU A 1 227 ? -23.969 -4.137 9.828 1 97.94 227 LEU A O 1
ATOM 1671 N N . GLY A 1 228 ? -23.266 -5.84 11.148 1 97.06 228 GLY A N 1
ATOM 1672 C CA . GLY A 1 228 ? -23.641 -6.891 10.211 1 97.06 228 GLY A CA 1
ATOM 1673 C C . GLY A 1 228 ? -22.672 -7.027 9.055 1 97.06 228 GLY A C 1
ATOM 1674 O O . GLY A 1 228 ? -23.047 -7.445 7.961 1 97.06 228 GLY A O 1
ATOM 1675 N N . LEU A 1 229 ? -21.453 -6.59 9.281 1 95.38 229 LEU A N 1
ATOM 1676 C CA . LEU A 1 229 ? -20.453 -6.754 8.227 1 95.38 229 LEU A CA 1
ATOM 1677 C C . LEU A 1 229 ? -20.031 -8.219 8.102 1 95.38 229 LEU A C 1
ATOM 1679 O O . LEU A 1 229 ? -19.719 -8.867 9.094 1 95.38 229 LEU A O 1
ATOM 1683 N N . ARG A 1 230 ? -19.969 -8.781 6.855 1 89.81 230 ARG A N 1
ATOM 1684 C CA . ARG A 1 230 ? -19.719 -10.203 6.637 1 89.81 230 ARG A CA 1
ATOM 1685 C C . ARG A 1 230 ? -18.266 -10.453 6.246 1 89.81 230 ARG A C 1
ATOM 1687 O O . ARG A 1 230 ? -17.719 -11.516 6.523 1 89.81 230 ARG A O 1
ATOM 1694 N N . GLU A 1 231 ? -17.641 -9.453 5.621 1 91.44 231 GLU A N 1
ATOM 1695 C CA . GLU A 1 231 ? -16.328 -9.766 5.043 1 91.44 231 GLU A CA 1
ATOM 1696 C C . GLU A 1 231 ? -15.258 -8.812 5.566 1 91.44 231 GLU A C 1
ATOM 1698 O O . GLU A 1 231 ? -14.086 -8.93 5.199 1 91.44 231 GLU A O 1
ATOM 1703 N N . GLY A 1 232 ? -15.617 -7.812 6.422 1 96.25 232 GLY A N 1
ATOM 1704 C CA . GLY A 1 232 ? -14.641 -6.875 6.961 1 96.25 232 GLY A CA 1
ATOM 1705 C C . GLY A 1 232 ? -14.742 -5.492 6.34 1 96.25 232 GLY A C 1
ATOM 1706 O O . GLY A 1 232 ? -15.727 -5.18 5.668 1 96.25 232 GLY A O 1
ATOM 1707 N N . PHE A 1 233 ? -13.797 -4.676 6.602 1 98.75 233 PHE A N 1
ATOM 1708 C CA . PHE A 1 233 ? -13.812 -3.293 6.137 1 98.75 233 PHE A CA 1
ATOM 1709 C C . PHE A 1 233 ? -13.109 -3.166 4.793 1 98.75 233 PHE A C 1
ATOM 1711 O O . PHE A 1 233 ? -12.133 -3.869 4.531 1 98.75 233 PHE A O 1
ATOM 1718 N N . ASP A 1 234 ? -13.531 -2.236 3.949 1 98.56 234 ASP A N 1
ATOM 1719 C CA . ASP A 1 234 ? -13 -2.02 2.607 1 98.56 234 ASP A CA 1
ATOM 1720 C C . ASP A 1 234 ? -11.812 -1.062 2.635 1 98.56 234 ASP A C 1
ATOM 1722 O O . ASP A 1 234 ? -10.836 -1.254 1.907 1 98.56 234 ASP A O 1
ATOM 1726 N N . VAL A 1 235 ? -11.961 -0.024 3.441 1 98.94 235 VAL A N 1
ATOM 1727 C CA . VAL A 1 235 ? -10.938 1.016 3.521 1 98.94 235 VAL A CA 1
ATOM 1728 C C . VAL A 1 235 ? -10.57 1.261 4.984 1 98.94 235 VAL A C 1
ATOM 1730 O O . VAL A 1 235 ? -11.445 1.353 5.848 1 98.94 235 VAL A O 1
ATOM 1733 N N . GLY A 1 236 ? -9.312 1.205 5.254 1 98.94 236 GLY A N 1
ATOM 1734 C CA . GLY A 1 236 ? -8.789 1.574 6.559 1 98.94 236 GLY A CA 1
ATOM 1735 C C . GLY A 1 236 ? -8.039 2.895 6.547 1 98.94 236 GLY A C 1
ATOM 1736 O O . GLY A 1 236 ? -7.301 3.189 5.605 1 98.94 236 GLY A O 1
ATOM 1737 N N . LEU A 1 237 ? -8.281 3.717 7.535 1 98.94 237 LEU A N 1
ATOM 1738 C CA . LEU A 1 237 ? -7.531 4.941 7.785 1 98.94 237 LEU A CA 1
ATOM 1739 C C . LEU A 1 237 ? -6.824 4.879 9.133 1 98.94 237 LEU A C 1
ATOM 1741 O O . LEU A 1 237 ? -7.469 4.973 10.18 1 98.94 237 LEU A O 1
ATOM 1745 N N . GLU A 1 238 ? -5.555 4.656 9.109 1 98.88 238 GLU A N 1
ATOM 1746 C CA . GLU A 1 238 ? -4.805 4.57 10.359 1 98.88 238 GLU A CA 1
ATOM 1747 C C . GLU A 1 238 ? -4.258 5.938 10.773 1 98.88 238 GLU A C 1
ATOM 1749 O O . GLU A 1 238 ? -3.361 6.477 10.125 1 98.88 238 GLU A O 1
ATOM 1754 N N . MET A 1 239 ? -4.805 6.504 11.852 1 97.94 239 MET A N 1
ATOM 1755 C CA . MET A 1 239 ? -4.527 7.879 12.25 1 97.94 239 MET A CA 1
ATOM 1756 C C . MET A 1 239 ? -3.793 7.914 13.586 1 97.94 239 MET A C 1
ATOM 1758 O O . MET A 1 239 ? -3.393 8.984 14.055 1 97.94 239 MET A O 1
ATOM 1762 N N . SER A 1 240 ? -3.525 6.809 14.172 1 96.62 240 SER A N 1
ATOM 1763 C CA . SER A 1 240 ? -3.051 6.789 15.547 1 96.62 240 SER A CA 1
ATOM 1764 C C . SER A 1 240 ? -1.534 6.645 15.609 1 96.62 240 SER A C 1
ATOM 1766 O O . SER A 1 240 ? -0.885 7.207 16.484 1 96.62 240 SER A O 1
ATOM 1768 N N . GLY A 1 241 ? -0.973 5.828 14.742 1 96.25 241 GLY A N 1
ATOM 1769 C CA . GLY A 1 241 ? 0.438 5.48 14.797 1 96.25 241 GLY A CA 1
ATOM 1770 C C . GLY A 1 241 ? 0.742 4.387 15.805 1 96.25 241 GLY A C 1
ATOM 1771 O O . GLY A 1 241 ? 1.908 4.074 16.062 1 96.25 241 GLY A O 1
ATOM 1772 N N . ARG A 1 242 ? -0.258 3.77 16.391 1 96.81 242 ARG A N 1
ATOM 1773 C CA . ARG A 1 242 ? -0.065 2.732 17.391 1 96.81 242 ARG A CA 1
ATOM 1774 C C . ARG A 1 242 ? 0.054 1.355 16.75 1 96.81 242 ARG A C 1
ATOM 1776 O O . ARG A 1 242 ? -0.687 1.036 15.812 1 96.81 242 ARG A O 1
ATOM 1783 N N . PRO A 1 243 ? 0.98 0.5 17.281 1 98 243 PRO A N 1
ATOM 1784 C CA . PRO A 1 243 ? 1.145 -0.84 16.703 1 98 243 PRO A CA 1
ATOM 1785 C C . PRO A 1 243 ? -0.155 -1.641 16.703 1 98 243 PRO A C 1
ATOM 1787 O O . PRO A 1 243 ? -0.552 -2.168 15.656 1 98 243 PRO A O 1
ATOM 1790 N N . GLU A 1 244 ? -0.877 -1.61 17.828 1 97.75 244 GLU A N 1
ATOM 1791 C CA . GLU A 1 244 ? -2.084 -2.42 17.969 1 97.75 244 GLU A CA 1
ATOM 1792 C C . GLU A 1 244 ? -3.166 -1.967 16.984 1 97.75 244 GLU A C 1
ATOM 1794 O O . GLU A 1 244 ? -3.951 -2.783 16.5 1 97.75 244 GLU A O 1
ATOM 1799 N N . ALA A 1 245 ? -3.209 -0.717 16.719 1 98.25 245 ALA A N 1
ATOM 1800 C CA . ALA A 1 245 ? -4.223 -0.163 15.828 1 98.25 245 ALA A CA 1
ATOM 1801 C C . ALA A 1 245 ? -4.051 -0.689 14.406 1 98.25 245 ALA A C 1
ATOM 1803 O O . ALA A 1 245 ? -5.012 -1.138 13.781 1 98.25 245 ALA A O 1
ATOM 1804 N N . LEU A 1 246 ? -2.82 -0.628 13.898 1 98.62 246 LEU A N 1
ATOM 1805 C CA . LEU A 1 246 ? -2.582 -1.133 12.547 1 98.62 246 LEU A CA 1
ATOM 1806 C C . LEU A 1 246 ? -2.773 -2.645 12.492 1 98.62 246 LEU A C 1
ATOM 1808 O O . LEU A 1 246 ? -3.338 -3.17 11.531 1 98.62 246 LEU A O 1
ATOM 1812 N N . GLN A 1 247 ? -2.234 -3.35 13.492 1 98.62 247 GLN A N 1
ATOM 1813 C CA . GLN A 1 247 ? -2.383 -4.801 13.562 1 98.62 247 GLN A CA 1
ATOM 1814 C C . GLN A 1 247 ? -3.854 -5.203 13.523 1 98.62 247 GLN A C 1
ATOM 1816 O O . GLN A 1 247 ? -4.246 -6.066 12.734 1 98.62 247 GLN A O 1
ATOM 1821 N N . ASP A 1 248 ? -4.668 -4.547 14.359 1 98.25 248 ASP A N 1
ATOM 1822 C CA . ASP A 1 248 ? -6.102 -4.824 14.398 1 98.25 248 ASP A CA 1
ATOM 1823 C C . ASP A 1 248 ? -6.77 -4.469 13.07 1 98.25 248 ASP A C 1
ATOM 1825 O O . ASP A 1 248 ? -7.672 -5.172 12.617 1 98.25 248 ASP A O 1
ATOM 1829 N N . MET A 1 249 ? -6.367 -3.35 12.523 1 98.75 249 MET A N 1
ATOM 1830 C CA . MET A 1 249 ? -6.938 -2.941 11.242 1 98.75 249 MET A CA 1
ATOM 1831 C C . MET A 1 249 ? -6.68 -3.996 10.172 1 98.75 249 MET A C 1
ATOM 1833 O O . MET A 1 249 ? -7.605 -4.445 9.492 1 98.75 249 MET A O 1
ATOM 1837 N N . ILE A 1 250 ? -5.457 -4.469 10 1 98.62 250 ILE A N 1
ATOM 1838 C CA . ILE A 1 250 ? -5.098 -5.48 9.016 1 98.62 250 ILE A CA 1
ATOM 1839 C C . ILE A 1 250 ? -5.941 -6.734 9.227 1 98.62 250 ILE A C 1
ATOM 1841 O O . ILE A 1 250 ? -6.457 -7.316 8.273 1 98.62 250 ILE A O 1
ATOM 1845 N N . ALA A 1 251 ? -6.145 -7.098 10.461 1 98.19 251 ALA A N 1
ATOM 1846 C CA . ALA A 1 251 ? -6.863 -8.32 10.812 1 98.19 251 ALA A CA 1
ATOM 1847 C C . ALA A 1 251 ? -8.336 -8.219 10.43 1 98.19 251 ALA A C 1
ATOM 1849 O O . ALA A 1 251 ? -9.031 -9.227 10.336 1 98.19 251 ALA A O 1
ATOM 1850 N N . ASN A 1 252 ? -8.836 -7.012 10.164 1 98.31 252 ASN A N 1
ATOM 1851 C CA . ASN A 1 252 ? -10.281 -6.84 10.008 1 98.31 252 ASN A CA 1
ATOM 1852 C C . ASN A 1 252 ? -10.625 -6.281 8.633 1 98.31 252 ASN A C 1
ATOM 1854 O O . ASN A 1 252 ? -11.75 -5.82 8.414 1 98.31 252 ASN A O 1
AT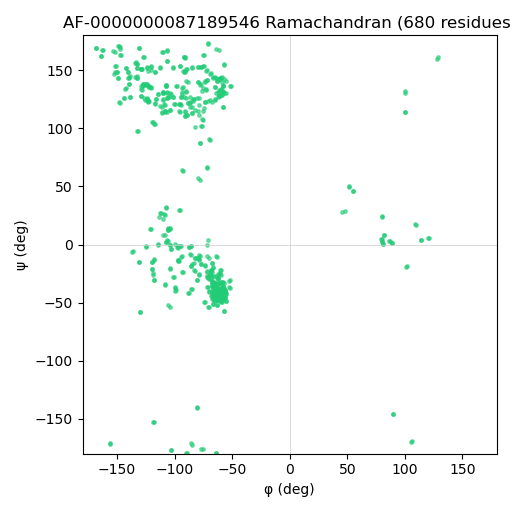OM 1858 N N . MET A 1 253 ? -9.727 -6.273 7.699 1 98.38 253 MET A N 1
ATOM 1859 C CA . MET A 1 253 ? -9.984 -5.828 6.332 1 98.38 253 MET A CA 1
ATOM 1860 C C . MET A 1 253 ? -10.57 -6.961 5.492 1 98.38 253 MET A C 1
ATOM 1862 O O . MET A 1 253 ? -10.32 -8.133 5.766 1 98.38 253 MET A O 1
ATOM 1866 N N . THR A 1 254 ? -11.328 -6.633 4.52 1 97.5 254 THR A N 1
ATOM 1867 C CA . THR A 1 254 ? -11.727 -7.59 3.498 1 97.5 254 THR A CA 1
ATOM 1868 C C . THR A 1 254 ? -10.57 -7.887 2.545 1 97.5 254 THR A C 1
ATOM 1870 O O . THR A 1 254 ? -9.578 -7.156 2.521 1 97.5 254 THR A O 1
ATOM 1873 N N . HIS A 1 255 ? -10.656 -9 1.768 1 98.12 255 HIS A N 1
ATOM 1874 C CA . HIS A 1 255 ? -9.688 -9.242 0.704 1 98.12 255 HIS A CA 1
ATOM 1875 C C . HIS A 1 255 ? -9.688 -8.102 -0.312 1 98.12 255 HIS A C 1
ATOM 1877 O O . HIS A 1 255 ? -10.75 -7.695 -0.791 1 98.12 255 HIS A O 1
ATOM 1883 N N . GLY A 1 256 ? -8.508 -7.602 -0.574 1 98.12 256 GLY A N 1
ATOM 1884 C CA . GLY A 1 256 ? -8.398 -6.469 -1.479 1 98.12 256 GLY A CA 1
ATOM 1885 C C . GLY A 1 256 ? -8.555 -5.133 -0.78 1 98.12 256 GLY A C 1
ATOM 1886 O O . GLY A 1 256 ? -8.586 -4.086 -1.432 1 98.12 256 GLY A O 1
ATOM 1887 N N . GLY A 1 257 ? -8.703 -5.203 0.582 1 98.56 257 GLY A N 1
ATOM 1888 C CA . GLY A 1 257 ? -8.836 -3.971 1.34 1 98.56 257 GLY A CA 1
ATOM 1889 C C . GLY A 1 257 ? -7.668 -3.02 1.143 1 98.56 257 GLY A C 1
ATOM 1890 O O . GLY A 1 257 ? -6.574 -3.441 0.762 1 98.56 257 GLY A O 1
ATOM 1891 N N . ARG A 1 258 ? -7.922 -1.771 1.345 1 98.75 258 ARG A N 1
ATOM 1892 C CA . ARG A 1 258 ? -6.91 -0.729 1.179 1 98.75 258 ARG A CA 1
ATOM 1893 C C . ARG A 1 258 ? -6.797 0.127 2.436 1 98.75 258 ARG A C 1
ATOM 1895 O O . ARG A 1 258 ? -7.809 0.508 3.029 1 98.75 258 ARG A O 1
ATOM 1902 N N . ILE A 1 259 ? -5.574 0.415 2.814 1 98.94 259 ILE A N 1
ATOM 1903 C CA . ILE A 1 259 ? -5.301 1.16 4.039 1 98.94 259 ILE A CA 1
ATOM 1904 C C . ILE A 1 259 ? -4.48 2.406 3.715 1 98.94 259 ILE A C 1
ATOM 1906 O O . ILE A 1 259 ? -3.443 2.318 3.053 1 98.94 259 ILE A O 1
ATOM 1910 N N . ALA A 1 260 ? -4.965 3.553 4.062 1 98.94 260 ALA A N 1
ATOM 1911 C CA . ALA A 1 260 ? -4.16 4.773 4.109 1 98.94 260 ALA A CA 1
ATOM 1912 C C . ALA A 1 260 ? -3.621 5.023 5.516 1 98.94 260 ALA A C 1
ATOM 1914 O O . ALA A 1 260 ? -4.391 5.125 6.473 1 98.94 260 ALA A O 1
ATOM 1915 N N . MET A 1 261 ? -2.322 5.07 5.613 1 98.88 261 MET A N 1
ATOM 1916 C CA . MET A 1 261 ? -1.68 5.188 6.922 1 98.88 261 MET A CA 1
ATOM 1917 C C . MET A 1 261 ? -1.023 6.555 7.086 1 98.88 261 MET A C 1
ATOM 1919 O O . MET A 1 261 ? -0.075 6.883 6.371 1 98.88 261 MET A O 1
ATOM 1923 N N . LEU A 1 262 ? -1.559 7.348 8.008 1 98.38 262 LEU A N 1
ATOM 1924 C CA . LEU A 1 262 ? -1.055 8.688 8.289 1 98.38 262 LEU A CA 1
ATOM 1925 C C . LEU A 1 262 ? -0.344 8.727 9.641 1 98.38 262 LEU A C 1
ATOM 1927 O O . LEU A 1 262 ? 0.624 9.469 9.812 1 98.38 262 LEU A O 1
ATOM 1931 N N . GLY A 1 263 ? -0.819 7.945 10.594 1 96.94 263 GLY A N 1
ATOM 1932 C CA . GLY A 1 263 ? -0.223 7.945 11.922 1 96.94 263 GLY A CA 1
ATOM 1933 C C . GLY A 1 263 ? 1.252 7.59 11.914 1 96.94 263 GLY A C 1
ATOM 1934 O O . GLY A 1 263 ? 1.652 6.594 11.312 1 96.94 263 GLY A O 1
ATOM 1935 N N . LEU A 1 264 ? 2.061 8.352 12.586 1 93.88 264 LEU A N 1
ATOM 1936 C CA . LEU A 1 264 ? 3.5 8.117 12.641 1 93.88 264 LEU A CA 1
ATOM 1937 C C . LEU A 1 264 ? 3.875 7.324 13.891 1 93.88 264 LEU A C 1
ATOM 1939 O O . LEU A 1 264 ? 3.732 7.82 15.008 1 93.88 264 LEU A O 1
ATOM 1943 N N . PRO A 1 265 ? 4.352 6.141 13.664 1 94.25 265 PRO A N 1
ATOM 1944 C CA . PRO A 1 265 ? 4.742 5.375 14.852 1 94.25 265 PRO A CA 1
ATOM 1945 C C . PRO A 1 265 ? 6.059 5.859 15.461 1 94.25 265 PRO A C 1
ATOM 1947 O O . PRO A 1 265 ? 6.922 6.371 14.742 1 94.25 265 PRO A O 1
ATOM 1950 N N . ALA A 1 266 ? 6.234 5.629 16.797 1 89.25 266 ALA A N 1
ATOM 1951 C CA . ALA A 1 266 ? 7.449 6.012 17.5 1 89.25 266 ALA A CA 1
ATOM 1952 C C . ALA A 1 266 ? 8.547 4.965 17.328 1 89.25 266 ALA A C 1
ATOM 1954 O O . ALA A 1 266 ? 9.727 5.25 17.531 1 89.25 266 ALA A O 1
ATOM 1955 N N . GLN A 1 267 ? 8.109 3.766 17 1 93.25 267 GLN A N 1
ATOM 1956 C CA . GLN A 1 267 ? 9.055 2.664 16.859 1 93.25 267 GLN A CA 1
ATOM 1957 C C . GLN A 1 267 ? 8.586 1.68 15.789 1 93.25 267 GLN A C 1
ATOM 1959 O O . GLN A 1 267 ? 7.422 1.695 15.391 1 93.25 267 GLN A O 1
ATOM 1964 N N . GLU A 1 268 ? 9.562 0.881 15.391 1 97 268 GLU A N 1
ATOM 1965 C CA . GLU A 1 268 ? 9.211 -0.221 14.5 1 97 268 GLU A CA 1
ATOM 1966 C C . GLU A 1 268 ? 8.375 -1.271 15.234 1 97 268 GLU A C 1
ATOM 1968 O O . GLU A 1 268 ? 8.539 -1.474 16.438 1 97 268 GLU A O 1
ATOM 1973 N N . PHE A 1 269 ? 7.496 -1.896 14.555 1 97.75 269 PHE A N 1
ATOM 1974 C CA . PHE A 1 269 ? 6.719 -2.99 15.125 1 97.75 269 PHE A CA 1
ATOM 1975 C C . PHE A 1 269 ? 6.309 -3.982 14.039 1 97.75 269 PHE A C 1
ATOM 1977 O O . PHE A 1 269 ? 6.25 -3.631 12.859 1 97.75 269 PHE A O 1
ATOM 1984 N N . PRO A 1 270 ? 6.102 -5.219 14.414 1 98.31 270 PRO A N 1
ATOM 1985 C CA . PRO A 1 270 ? 5.734 -6.25 13.438 1 98.31 270 PRO A CA 1
ATOM 1986 C C . PRO A 1 270 ? 4.254 -6.203 13.062 1 98.31 270 PRO A C 1
ATOM 1988 O O . PRO A 1 270 ? 3.438 -5.68 13.82 1 98.31 270 PRO A O 1
ATOM 1991 N N . VAL A 1 271 ? 3.934 -6.645 11.891 1 98.19 271 VAL A N 1
ATOM 1992 C CA . VAL A 1 271 ? 2.564 -6.957 11.492 1 98.19 271 VAL A CA 1
ATOM 1993 C C . VAL A 1 271 ? 2.516 -8.336 10.836 1 98.19 271 VAL A C 1
ATOM 1995 O O . VAL A 1 271 ? 3.555 -8.961 10.609 1 98.19 271 VAL A O 1
ATOM 1998 N N . ASP A 1 272 ? 1.312 -8.82 10.633 1 97.75 272 ASP A N 1
ATOM 1999 C CA . ASP A 1 272 ? 1.1 -10.078 9.93 1 97.75 272 ASP A CA 1
ATOM 2000 C C . ASP A 1 272 ? 1.243 -9.891 8.422 1 97.75 272 ASP A C 1
ATOM 2002 O O . ASP A 1 272 ? 0.245 -9.758 7.707 1 97.75 272 ASP A O 1
ATOM 2006 N N . TRP A 1 273 ? 2.451 -10 7.867 1 98 273 TRP A N 1
ATOM 2007 C CA . TRP A 1 273 ? 2.725 -9.797 6.449 1 98 273 TRP A CA 1
ATOM 2008 C C . TRP A 1 273 ? 2.082 -10.898 5.613 1 98 273 TRP A C 1
ATOM 2010 O O . TRP A 1 273 ? 1.703 -10.672 4.461 1 98 273 TRP A O 1
ATOM 2020 N N . ALA A 1 274 ? 2.004 -12.094 6.137 1 96.19 274 ALA A N 1
ATOM 2021 C CA . ALA A 1 274 ? 1.353 -13.188 5.414 1 96.19 274 ALA A CA 1
ATOM 2022 C C . ALA A 1 274 ? -0.103 -12.844 5.105 1 96.19 274 ALA A C 1
ATOM 2024 O O . ALA A 1 274 ? -0.575 -13.062 3.988 1 96.19 274 ALA A O 1
ATOM 2025 N N . LYS A 1 275 ? -0.747 -12.273 6.109 1 96.69 275 LYS A N 1
ATOM 2026 C CA . LYS A 1 275 ? -2.129 -11.852 5.902 1 96.69 275 LYS A CA 1
ATOM 2027 C C . LYS A 1 275 ? -2.209 -10.742 4.859 1 96.69 275 LYS A C 1
ATOM 2029 O O . LYS A 1 275 ? -3.1 -10.742 4.004 1 96.69 275 LYS A O 1
ATOM 2034 N N . LEU A 1 276 ? -1.298 -9.773 4.898 1 98.31 276 LEU A N 1
ATOM 2035 C CA . LEU A 1 276 ? -1.261 -8.688 3.926 1 98.31 276 LEU A CA 1
ATOM 2036 C C . LEU A 1 276 ? -1.131 -9.234 2.506 1 98.31 276 LEU A C 1
ATOM 2038 O O . LEU A 1 276 ? -1.835 -8.781 1.599 1 98.31 276 LEU A O 1
ATOM 2042 N N . VAL A 1 277 ? -0.312 -10.211 2.318 1 97.94 277 VAL A N 1
ATOM 2043 C CA . VAL A 1 277 ? -0.061 -10.789 1 1 97.94 277 VAL A CA 1
ATOM 2044 C C . VAL A 1 277 ? -1.257 -11.633 0.569 1 97.94 277 VAL A C 1
ATOM 2046 O O . VAL A 1 277 ? -1.835 -11.406 -0.496 1 97.94 277 VAL A O 1
ATOM 2049 N N . THR A 1 278 ? -1.765 -12.555 1.42 1 96.06 278 THR A N 1
ATOM 2050 C CA . THR A 1 278 ? -2.779 -13.523 1.033 1 96.06 278 THR A CA 1
ATOM 2051 C C . THR A 1 278 ? -4.133 -12.852 0.839 1 96.06 278 THR A C 1
ATOM 2053 O O . THR A 1 278 ? -4.957 -13.32 0.052 1 96.06 278 THR A O 1
ATOM 2056 N N . SER A 1 279 ? -4.32 -11.711 1.581 1 97.75 279 SER A N 1
ATOM 2057 C CA . SER A 1 279 ? -5.566 -10.969 1.415 1 97.75 279 SER A CA 1
ATOM 2058 C C . SER A 1 279 ? -5.406 -9.836 0.408 1 97.75 279 SER A C 1
ATOM 2060 O O . SER A 1 279 ? -6.355 -9.094 0.146 1 97.75 279 SER A O 1
ATOM 2062 N N . MET A 1 280 ? -4.203 -9.727 -0.089 1 98.38 280 MET A N 1
ATOM 2063 C CA . MET A 1 280 ? -3.848 -8.719 -1.081 1 98.38 280 MET A CA 1
ATOM 2064 C C . MET A 1 280 ? -4.281 -7.328 -0.624 1 98.38 280 MET A C 1
ATOM 2066 O O . MET A 1 280 ? -4.957 -6.609 -1.363 1 98.38 280 MET A O 1
ATOM 2070 N N . ILE A 1 281 ? -3.922 -7.004 0.584 1 98.75 281 ILE A N 1
ATOM 2071 C CA . ILE A 1 281 ? -4.188 -5.688 1.156 1 98.75 281 ILE A CA 1
ATOM 2072 C C . ILE A 1 281 ? -3.154 -4.684 0.643 1 98.75 281 ILE A C 1
ATOM 2074 O O . ILE A 1 281 ? -1.978 -5.02 0.491 1 98.75 281 ILE A O 1
ATOM 2078 N N . THR A 1 282 ? -3.617 -3.473 0.342 1 98.88 282 THR A N 1
ATOM 2079 C CA . THR A 1 282 ? -2.738 -2.367 -0.023 1 98.88 282 THR A CA 1
ATOM 2080 C C . THR A 1 282 ? -2.59 -1.388 1.139 1 98.88 282 THR A C 1
ATOM 2082 O O . THR A 1 282 ? -3.58 -1.008 1.768 1 98.88 282 THR A O 1
ATOM 2085 N N . ILE A 1 283 ? -1.343 -1.061 1.443 1 98.94 283 ILE A N 1
ATOM 2086 C CA . ILE A 1 283 ? -1.07 -0.012 2.42 1 98.94 283 ILE A CA 1
ATOM 2087 C C . ILE A 1 283 ? -0.351 1.15 1.741 1 98.94 283 ILE A C 1
ATOM 2089 O O . ILE A 1 283 ? 0.661 0.953 1.064 1 98.94 283 ILE A O 1
ATOM 2093 N N . LYS A 1 284 ? -0.909 2.314 1.889 1 98.88 284 LYS A N 1
ATOM 2094 C CA . LYS A 1 284 ? -0.316 3.543 1.367 1 98.88 284 LYS A CA 1
ATOM 2095 C C . LYS A 1 284 ? 0.031 4.508 2.496 1 98.88 284 LYS A C 1
ATOM 2097 O O . LYS A 1 284 ? -0.836 4.887 3.287 1 98.88 284 LYS A O 1
ATOM 2102 N N . GLY A 1 285 ? 1.331 4.855 2.562 1 98.69 285 GLY A N 1
ATOM 2103 C CA . GLY A 1 285 ? 1.7 5.91 3.49 1 98.69 285 GLY A CA 1
ATOM 2104 C C . GLY A 1 285 ? 1.241 7.285 3.045 1 98.69 285 GLY A C 1
ATOM 2105 O O . GLY A 1 285 ? 1.283 7.605 1.854 1 98.69 285 GLY A O 1
ATOM 2106 N N . ILE A 1 286 ? 0.814 8.039 4.043 1 98.31 286 ILE A N 1
ATOM 2107 C CA . ILE A 1 286 ? 0.352 9.398 3.777 1 98.31 286 ILE A CA 1
ATOM 2108 C C . ILE A 1 286 ? 1.14 10.391 4.633 1 98.31 286 ILE A C 1
ATOM 2110 O O . ILE A 1 286 ? 1.195 10.258 5.855 1 98.31 286 ILE A O 1
ATOM 2114 N N . TYR A 1 287 ? 1.735 11.328 4.008 1 96.44 287 TYR A N 1
ATOM 2115 C CA . TYR A 1 287 ? 2.41 12.406 4.727 1 96.44 287 TYR A CA 1
ATOM 2116 C C . TYR A 1 287 ? 2.016 13.766 4.164 1 96.44 287 TYR A C 1
ATOM 2118 O O . TYR A 1 287 ? 2.561 14.203 3.15 1 96.44 287 TYR A O 1
ATOM 2126 N N . GLY A 1 288 ? 1.086 14.367 4.828 1 95.44 288 GLY A N 1
ATOM 2127 C CA . GLY A 1 288 ? 0.677 15.703 4.449 1 95.44 288 GLY A CA 1
ATOM 2128 C C . GLY A 1 288 ? -0.446 15.727 3.428 1 95.44 288 GLY A C 1
ATOM 2129 O O . GLY A 1 288 ? -1.426 14.984 3.562 1 95.44 288 GLY A O 1
ATOM 2130 N N . ARG A 1 289 ? -0.378 16.781 2.516 1 96 289 ARG A N 1
ATOM 2131 C CA . ARG A 1 289 ? -1.42 17.078 1.536 1 96 289 ARG A CA 1
ATOM 2132 C C . ARG A 1 289 ? -0.867 17.016 0.116 1 96 289 ARG A C 1
ATOM 2134 O O . ARG A 1 289 ? 0.335 17.203 -0.095 1 96 289 ARG A O 1
ATOM 2141 N N . GLU A 1 290 ? -1.765 16.656 -0.819 1 95.38 290 GLU A N 1
ATOM 2142 C CA . GLU A 1 290 ? -1.393 16.781 -2.225 1 95.38 290 GLU A CA 1
ATOM 2143 C C . GLU A 1 290 ? -1.595 18.219 -2.727 1 95.38 290 GLU A C 1
ATOM 2145 O O . GLU A 1 290 ? -2.711 18.594 -3.074 1 95.38 290 GLU A O 1
ATOM 2150 N N . MET A 1 291 ? -0.575 19.078 -2.852 1 91.44 291 MET A N 1
ATOM 2151 C CA . MET A 1 291 ? -0.555 20.484 -3.236 1 91.44 291 MET A CA 1
ATOM 2152 C C . MET A 1 291 ? -0.961 20.656 -4.695 1 91.44 291 MET A C 1
ATOM 2154 O O . MET A 1 291 ? -0.327 20.094 -5.594 1 91.44 291 MET A O 1
ATOM 2158 N N . PHE A 1 292 ? -2.004 21.453 -4.844 1 94.44 292 PHE A N 1
ATOM 2159 C CA . PHE A 1 292 ? -3.01 22 -3.941 1 94.44 292 PHE A CA 1
ATOM 2160 C C . PHE A 1 292 ? -4.371 21.375 -4.199 1 94.44 292 PHE A C 1
ATOM 2162 O O . PHE A 1 292 ? -5.402 21.922 -3.807 1 94.44 292 PHE A O 1
ATOM 2169 N N . GLU A 1 293 ? -4.266 20.062 -4.871 1 95.94 293 GLU A N 1
ATOM 2170 C CA . GLU A 1 293 ? -5.5 19.344 -5.141 1 95.94 293 GLU A CA 1
ATOM 2171 C C . GLU A 1 293 ? -6.293 19.094 -3.859 1 95.94 293 GLU A C 1
ATOM 2173 O O . GLU A 1 293 ? -7.52 19.219 -3.848 1 95.94 293 GLU A O 1
ATOM 2178 N N . THR A 1 294 ? -5.586 18.844 -2.824 1 97.69 294 THR A N 1
ATOM 2179 C CA . THR A 1 294 ? -6.258 18.609 -1.554 1 97.69 294 THR A CA 1
ATOM 2180 C C . THR A 1 294 ? -6.879 19.906 -1.023 1 97.69 294 THR A C 1
ATOM 2182 O O . THR A 1 294 ? -7.992 19.891 -0.497 1 97.69 294 THR A O 1
ATOM 2185 N N . TRP A 1 295 ? -6.203 21 -1.149 1 97.06 295 TRP A N 1
ATOM 2186 C CA . TRP A 1 295 ? -6.707 22.281 -0.674 1 97.06 295 TRP A CA 1
ATOM 2187 C C . TRP A 1 295 ? -7.973 22.672 -1.424 1 97.06 295 TRP A C 1
ATOM 2189 O O . TRP A 1 295 ? -8.922 23.188 -0.824 1 97.06 295 TRP A O 1
ATOM 2199 N N . TYR A 1 296 ? -7.957 22.422 -2.73 1 96.94 296 TYR A N 1
ATOM 2200 C CA . TYR A 1 296 ? -9.164 22.656 -3.52 1 96.94 296 TYR A CA 1
ATOM 2201 C C . TYR A 1 296 ? -10.312 21.781 -3.027 1 96.94 296 TYR A C 1
ATOM 2203 O O . TYR A 1 296 ? -11.43 22.25 -2.836 1 96.94 296 TYR A O 1
ATOM 2211 N N . ALA A 1 297 ? -9.969 20.531 -2.809 1 97.56 297 ALA A N 1
ATOM 2212 C CA . ALA A 1 297 ? -10.992 19.594 -2.346 1 97.56 297 ALA A CA 1
ATOM 2213 C C . ALA A 1 297 ? -11.578 20.031 -1.007 1 97.56 297 ALA A C 1
ATOM 2215 O O . ALA A 1 297 ? -12.789 19.953 -0.799 1 97.56 297 ALA A O 1
ATOM 2216 N N . MET A 1 298 ? -10.734 20.469 -0.148 1 97.88 298 MET A N 1
ATOM 2217 C CA . MET A 1 298 ? -11.164 20.938 1.168 1 97.88 298 MET A CA 1
ATOM 2218 C C . MET A 1 298 ? -12.18 22.062 1.043 1 97.88 298 MET A C 1
ATOM 2220 O O . MET A 1 298 ? -13.219 22.047 1.704 1 97.88 298 MET A O 1
ATOM 2224 N N . THR A 1 299 ? -11.875 22.969 0.198 1 97.44 299 THR A N 1
ATOM 2225 C CA . THR A 1 299 ? -12.75 24.125 -0.012 1 97.44 299 THR A CA 1
ATOM 2226 C C . THR A 1 299 ? -14.109 23.672 -0.549 1 97.44 299 THR A C 1
ATOM 2228 O O . THR A 1 299 ? -15.148 24.109 -0.057 1 97.44 299 THR A O 1
ATOM 2231 N N . VAL A 1 300 ? -14.062 22.766 -1.498 1 97.12 300 VAL A N 1
ATOM 2232 C CA . VAL A 1 300 ? -15.281 22.281 -2.123 1 97.12 300 VAL A CA 1
ATOM 2233 C C . VAL A 1 300 ? -16.109 21.5 -1.099 1 97.12 300 VAL A C 1
ATOM 2235 O O . VAL A 1 300 ? -17.344 21.625 -1.061 1 97.12 300 VAL A O 1
ATOM 2238 N N . LEU A 1 301 ? -15.484 20.75 -0.256 1 97.75 301 LEU A N 1
ATOM 2239 C CA . LEU A 1 301 ? -16.188 20 0.776 1 97.75 301 LEU A CA 1
ATOM 2240 C C . LEU A 1 301 ? -16.906 20.938 1.735 1 97.75 301 LEU A C 1
ATOM 2242 O O . LEU A 1 301 ? -18.062 20.688 2.096 1 97.75 301 LEU A O 1
ATOM 2246 N N . LEU A 1 302 ? -16.25 21.953 2.145 1 97.38 302 LEU A N 1
ATOM 2247 C CA . LEU A 1 302 ? -16.891 22.922 3.029 1 97.38 302 LEU A CA 1
ATOM 2248 C C . LEU A 1 302 ? -18.062 23.609 2.338 1 97.38 302 LEU A C 1
ATOM 2250 O O . LEU A 1 302 ? -19.141 23.766 2.934 1 97.38 302 LEU A O 1
ATOM 2254 N N . GLU A 1 303 ? -17.875 23.969 1.073 1 96.75 303 GLU A N 1
ATOM 2255 C CA . GLU A 1 303 ? -18.953 24.578 0.302 1 96.75 303 GLU A CA 1
ATOM 2256 C C . GLU A 1 303 ? -20.141 23.641 0.155 1 96.75 303 GLU A C 1
ATOM 2258 O O . GLU A 1 303 ? -21.297 24.094 0.095 1 96.75 303 GLU A O 1
ATOM 2263 N N . ALA A 1 304 ? -19.844 22.375 0.166 1 97 304 ALA A N 1
ATOM 2264 C CA . ALA A 1 304 ? -20.875 21.375 -0.027 1 97 304 ALA A CA 1
ATOM 2265 C C . ALA A 1 304 ? -21.562 21.016 1.294 1 97 304 ALA A C 1
ATOM 2267 O O . ALA A 1 304 ? -22.438 20.156 1.337 1 97 304 ALA A O 1
ATOM 2268 N N . GLY A 1 305 ? -21.125 21.609 2.371 1 96.19 305 GLY A N 1
ATOM 2269 C CA . GLY A 1 305 ? -21.891 21.5 3.602 1 96.19 305 GLY A CA 1
ATOM 2270 C C . GLY A 1 305 ? -21.172 20.719 4.684 1 96.19 305 GLY A C 1
ATOM 2271 O O . GLY A 1 305 ? -21.719 20.484 5.758 1 96.19 305 GLY A O 1
ATOM 2272 N N . LEU A 1 306 ? -19.922 20.312 4.383 1 97.38 306 LEU A N 1
ATOM 2273 C CA . LEU A 1 306 ? -19.172 19.672 5.453 1 97.38 306 LEU A CA 1
ATOM 2274 C C . LEU A 1 306 ? -18.953 20.625 6.621 1 97.38 306 LEU A C 1
ATOM 2276 O O . LEU A 1 306 ? -18.516 21.75 6.426 1 97.38 306 LEU A O 1
ATOM 2280 N N . ASP A 1 307 ? -19.25 20.156 7.805 1 95.62 307 ASP A N 1
ATOM 2281 C CA . ASP A 1 307 ? -19.109 20.984 9 1 95.62 307 ASP A CA 1
ATOM 2282 C C . ASP A 1 307 ? -18 20.453 9.906 1 95.62 307 ASP A C 1
ATOM 2284 O O . ASP A 1 307 ? -18.078 19.344 10.414 1 95.62 307 ASP A O 1
ATOM 2288 N N . LEU A 1 308 ? -16.984 21.219 10.164 1 96.62 308 LEU A N 1
ATOM 2289 C CA . LEU A 1 308 ? -15.859 20.828 11 1 96.62 308 LEU A CA 1
ATOM 2290 C C . LEU A 1 308 ? -15.938 21.484 12.375 1 96.62 308 LEU A C 1
ATOM 2292 O O . LEU A 1 308 ? -15.078 21.25 13.227 1 96.62 308 LEU A O 1
ATOM 2296 N N . SER A 1 309 ? -16.906 22.234 12.578 1 93.75 309 SER A N 1
ATOM 2297 C CA . SER A 1 309 ? -17 23.047 13.789 1 93.75 309 SER A CA 1
ATOM 2298 C C . SER A 1 309 ? -16.938 22.172 15.039 1 93.75 309 SER A C 1
ATOM 2300 O O . SER A 1 309 ? -16.328 22.562 16.031 1 93.75 309 SER A O 1
ATOM 2302 N N . PRO A 1 310 ? -17.484 20.938 14.969 1 91.88 310 PRO A N 1
ATOM 2303 C CA . PRO A 1 310 ? -17.469 20.125 16.188 1 91.88 310 PRO A CA 1
ATOM 2304 C C . PRO A 1 310 ? -16.062 19.719 16.609 1 91.88 310 PRO A C 1
ATOM 2306 O O . PRO A 1 310 ? -15.828 19.375 17.766 1 91.88 310 PRO A O 1
ATOM 2309 N N . VAL A 1 311 ? -15.125 19.75 15.734 1 95.88 311 VAL A N 1
ATOM 2310 C CA . VAL A 1 311 ? -13.781 19.281 16.016 1 95.88 311 VAL A CA 1
ATOM 2311 C C . VAL A 1 311 ? -13.023 20.328 16.812 1 95.88 311 VAL A C 1
ATOM 2313 O O . VAL A 1 311 ? -12.047 20.016 17.516 1 95.88 311 VAL A O 1
ATOM 2316 N N . ILE A 1 312 ? -13.422 21.609 16.672 1 97.19 312 ILE A N 1
ATOM 2317 C CA . ILE A 1 312 ? -12.797 22.703 17.391 1 97.19 312 ILE A CA 1
ATOM 2318 C C . ILE A 1 312 ? -13.422 22.844 18.781 1 97.19 312 ILE A C 1
ATOM 2320 O O . ILE A 1 312 ? -14.586 23.25 18.906 1 97.19 312 ILE A O 1
ATOM 2324 N N . THR A 1 313 ? -12.641 22.578 19.828 1 97.12 313 THR A N 1
ATOM 2325 C CA . THR A 1 313 ? -13.258 22.469 21.141 1 97.12 313 THR A CA 1
ATOM 2326 C C . THR A 1 313 ? -12.719 23.547 22.094 1 97.12 313 THR A C 1
ATOM 2328 O O . THR A 1 313 ? -13.266 23.75 23.172 1 97.12 313 THR A O 1
ATOM 2331 N N . GLY A 1 314 ? -11.664 24.188 21.688 1 97.12 314 GLY A N 1
ATOM 2332 C CA . GLY A 1 314 ? -11.094 25.203 22.562 1 97.12 314 GLY A CA 1
ATOM 2333 C C . GLY A 1 314 ? -10.609 26.422 21.812 1 97.12 314 GLY A C 1
ATOM 2334 O O . GLY A 1 314 ? -10.156 26.328 20.672 1 97.12 314 GLY A O 1
ATOM 2335 N N . ARG A 1 315 ? -10.695 27.609 22.484 1 97.88 315 ARG A N 1
ATOM 2336 C CA . ARG A 1 315 ? -10.219 28.891 21.984 1 97.88 315 ARG A CA 1
ATOM 2337 C C . ARG A 1 315 ? -9.539 29.688 23.094 1 97.88 315 ARG A C 1
ATOM 2339 O O . ARG A 1 315 ? -10.102 29.844 24.188 1 97.88 315 ARG A O 1
ATOM 2346 N N . TYR A 1 316 ? -8.375 30.078 22.797 1 98.56 316 TYR A N 1
ATOM 2347 C CA . TYR A 1 316 ? -7.598 30.891 23.734 1 98.56 316 TYR A CA 1
ATOM 2348 C C . TYR A 1 316 ? -6.977 32.094 23.031 1 98.56 316 TYR A C 1
ATOM 2350 O O . TYR A 1 316 ? -6.785 32.062 21.812 1 98.56 316 TYR A O 1
ATOM 2358 N N . GLY A 1 317 ? -6.691 33.188 23.859 1 98.56 317 GLY A N 1
ATOM 2359 C CA . GLY A 1 317 ? -5.742 34.156 23.359 1 98.56 317 GLY A CA 1
ATOM 2360 C C . GLY A 1 317 ? -4.312 33.656 23.359 1 98.56 317 GLY A C 1
ATOM 2361 O O . GLY A 1 317 ? -3.932 32.844 24.188 1 98.56 317 GLY A O 1
ATOM 2362 N N . TYR A 1 318 ? -3.484 34.156 22.375 1 98.38 318 TYR A N 1
ATOM 2363 C CA . TYR A 1 318 ? -2.121 33.656 22.266 1 98.38 318 TYR A CA 1
ATOM 2364 C C . TYR A 1 318 ? -1.339 33.906 23.547 1 98.38 318 TYR A C 1
ATOM 2366 O O . TYR A 1 318 ? -0.37 33.188 23.844 1 98.38 318 TYR A O 1
ATOM 2374 N N . ARG A 1 319 ? -1.721 34.844 24.391 1 98.25 319 ARG A N 1
ATOM 2375 C CA . ARG A 1 319 ? -1.032 35.125 25.656 1 98.25 319 ARG A CA 1
ATOM 2376 C C . ARG A 1 319 ? -1.297 34 26.672 1 98.25 319 ARG A C 1
ATOM 2378 O O . ARG A 1 319 ? -0.552 33.875 27.641 1 98.25 319 ARG A O 1
ATOM 2385 N N . ASP A 1 320 ? -2.369 33.312 26.484 1 98.19 320 ASP A N 1
ATOM 2386 C CA . ASP A 1 320 ? -2.723 32.188 27.359 1 98.19 320 ASP A CA 1
ATOM 2387 C C . ASP A 1 320 ? -2.262 30.859 26.766 1 98.19 320 ASP A C 1
ATOM 2389 O O . ASP A 1 320 ? -2.904 29.828 26.969 1 98.19 320 ASP A O 1
ATOM 2393 N N . PHE A 1 321 ? -1.191 30.891 26.016 1 98.38 321 PHE A N 1
ATOM 2394 C CA . PHE A 1 321 ? -0.713 29.734 25.281 1 98.38 321 PHE A CA 1
ATOM 2395 C C . PHE A 1 321 ? -0.425 28.562 26.203 1 98.38 321 PHE A C 1
ATOM 2397 O O . PHE A 1 321 ? -0.593 27.406 25.828 1 98.38 321 PHE A O 1
ATOM 2404 N N . ASP A 1 322 ? 0.007 28.844 27.438 1 98 322 ASP A N 1
ATOM 2405 C CA . ASP A 1 322 ? 0.347 27.766 28.344 1 98 322 ASP A CA 1
ATOM 2406 C C . ASP A 1 322 ? -0.879 26.906 28.672 1 98 322 ASP A C 1
ATOM 2408 O O . ASP A 1 322 ? -0.821 25.688 28.609 1 98 322 ASP A O 1
ATOM 2412 N N . ALA A 1 323 ? -1.932 27.578 29 1 97.81 323 ALA A N 1
ATOM 2413 C CA . ALA A 1 323 ? -3.184 26.875 29.281 1 97.81 323 ALA A CA 1
ATOM 2414 C C . ALA A 1 323 ? -3.688 26.156 28.031 1 97.81 323 ALA A C 1
ATOM 2416 O O . ALA A 1 323 ? -4.207 25.031 28.125 1 97.81 323 ALA A O 1
ATOM 2417 N N . ALA A 1 324 ? -3.596 26.797 26.906 1 98 324 ALA A N 1
ATOM 2418 C CA . ALA A 1 324 ? -4.02 26.203 25.641 1 98 324 ALA A CA 1
ATOM 2419 C C . ALA A 1 324 ? -3.248 24.922 25.344 1 98 324 ALA A C 1
ATOM 2421 O O . ALA A 1 324 ? -3.842 23.891 25 1 98 324 ALA A O 1
ATOM 2422 N N . PHE A 1 325 ? -1.912 24.938 25.5 1 98.06 325 PHE A N 1
ATOM 2423 C CA . PHE A 1 325 ? -1.063 23.781 25.25 1 98.06 325 PHE A CA 1
ATOM 2424 C C . PHE A 1 325 ? -1.333 22.688 26.266 1 98.06 325 PHE A C 1
ATOM 2426 O O . PHE A 1 325 ? -1.273 21.5 25.938 1 98.06 325 PHE A O 1
ATOM 2433 N N . ASP A 1 326 ? -1.624 23.047 27.516 1 97.56 326 ASP A N 1
ATOM 2434 C CA . ASP A 1 326 ? -1.978 22.062 28.531 1 97.56 326 ASP A CA 1
ATOM 2435 C C . ASP A 1 326 ? -3.238 21.297 28.141 1 97.56 326 ASP A C 1
ATOM 2437 O O . ASP A 1 326 ? -3.293 20.078 28.266 1 97.56 326 ASP A O 1
ATOM 2441 N N . GLU A 1 327 ? -4.18 22.031 27.688 1 96.44 327 GLU A N 1
ATOM 2442 C CA . GLU A 1 327 ? -5.418 21.375 27.266 1 96.44 327 GLU A CA 1
ATOM 2443 C C . GLU A 1 327 ? -5.18 20.469 26.062 1 96.44 327 GLU A C 1
ATOM 2445 O O . GLU A 1 327 ? -5.664 19.344 26.031 1 96.44 327 GLU A O 1
ATOM 2450 N N . ALA A 1 328 ? -4.441 20.969 25.109 1 95.62 328 ALA A N 1
ATOM 2451 C CA . ALA A 1 328 ? -4.152 20.203 23.906 1 95.62 328 ALA A CA 1
ATOM 2452 C C . ALA A 1 328 ? -3.424 18.906 24.266 1 95.62 328 ALA A C 1
ATOM 2454 O O . ALA A 1 328 ? -3.572 17.891 23.562 1 95.62 328 ALA A O 1
ATOM 2455 N N . ALA A 1 329 ? -2.727 18.891 25.375 1 93.88 329 ALA A N 1
ATOM 2456 C CA . ALA A 1 329 ? -1.891 17.75 25.766 1 93.88 329 ALA A CA 1
ATOM 2457 C C . ALA A 1 329 ? -2.717 16.672 26.453 1 93.88 329 ALA A C 1
ATOM 2459 O O . ALA A 1 329 ? -2.25 15.539 26.625 1 93.88 329 ALA A O 1
ATOM 2460 N N . THR A 1 330 ? -3.971 16.938 26.938 1 88.19 330 THR A N 1
ATOM 2461 C CA . THR A 1 330 ? -4.781 15.984 27.672 1 88.19 330 THR A CA 1
ATOM 2462 C C . THR A 1 330 ? -5.309 14.891 26.75 1 88.19 330 THR A C 1
ATOM 2464 O O . THR A 1 330 ? -5.707 13.82 27.203 1 88.19 330 THR A O 1
ATOM 2467 N N . ALA A 1 331 ? -5.16 14.719 25.578 1 79.06 331 ALA A N 1
ATOM 2468 C CA . ALA A 1 331 ? -5.711 13.773 24.609 1 79.06 331 ALA A CA 1
ATOM 2469 C C . ALA A 1 331 ? -7.23 13.68 24.75 1 79.06 331 ALA A C 1
ATOM 2471 O O . ALA A 1 331 ? -7.809 12.602 24.562 1 79.06 331 ALA A O 1
ATOM 2472 N N . ARG A 1 332 ? -7.914 14.609 25.156 1 89.75 332 ARG A N 1
ATOM 2473 C CA . ARG A 1 332 ? -9.367 14.617 25.328 1 89.75 332 ARG A CA 1
ATOM 2474 C C . ARG A 1 332 ? -10.016 15.688 24.469 1 89.75 332 ARG A C 1
ATOM 2476 O O . ARG A 1 332 ? -11.203 15.594 24.141 1 89.75 332 ARG A O 1
ATOM 2483 N N . SER A 1 333 ? -9.234 16.562 24.141 1 91.5 333 SER A N 1
ATOM 2484 C CA . SER A 1 333 ? -9.789 17.688 23.391 1 91.5 333 SER A CA 1
ATOM 2485 C C . SER A 1 333 ? -9.695 17.453 21.891 1 91.5 333 SER A C 1
ATOM 2487 O O . SER A 1 333 ? -9.008 16.531 21.438 1 91.5 333 SER A O 1
ATOM 2489 N N . GLY A 1 334 ? -10.531 18.25 21.109 1 95.56 334 GLY A N 1
ATOM 2490 C CA . GLY A 1 334 ? -10.32 18.406 19.688 1 95.56 334 GLY A CA 1
ATOM 2491 C C . GLY A 1 334 ? -9.25 19.422 19.344 1 95.56 334 GLY A C 1
ATOM 2492 O O . GLY A 1 334 ? -8.188 19.453 19.969 1 95.56 334 GLY A O 1
ATOM 2493 N N . LYS A 1 335 ? -9.453 20.172 18.391 1 97.25 335 LYS A N 1
ATOM 2494 C CA . LYS A 1 335 ? -8.516 21.219 17.969 1 97.25 335 LYS A CA 1
ATOM 2495 C C . LYS A 1 335 ? -8.617 22.438 18.875 1 97.25 335 LYS A C 1
ATOM 2497 O O . LYS A 1 335 ? -9.711 22.859 19.25 1 97.25 335 LYS A O 1
ATOM 2502 N N . ILE A 1 336 ? -7.492 22.984 19.234 1 98.19 336 ILE A N 1
ATOM 2503 C CA . ILE A 1 336 ? -7.406 24.188 20.047 1 98.19 336 ILE A CA 1
ATOM 2504 C C . ILE A 1 336 ? -6.895 25.344 19.188 1 98.19 336 ILE A C 1
ATOM 2506 O O . ILE A 1 336 ? -5.887 25.219 18.484 1 98.19 336 ILE A O 1
ATOM 2510 N N . ILE A 1 337 ? -7.598 26.484 19.266 1 98.5 337 ILE A N 1
ATOM 2511 C CA . ILE A 1 337 ? -7.289 27.656 18.453 1 98.5 337 ILE A CA 1
ATOM 2512 C C . ILE A 1 337 ? -6.66 28.734 19.344 1 98.5 337 ILE A C 1
ATOM 2514 O O . ILE A 1 337 ? -7.094 28.953 20.469 1 98.5 337 ILE A O 1
ATOM 2518 N N . LEU A 1 338 ? -5.613 29.375 18.828 1 98.75 338 LEU A N 1
ATOM 2519 C CA . LEU A 1 338 ? -5.059 30.578 19.438 1 98.75 338 LEU A CA 1
ATOM 2520 C C . LEU A 1 338 ? -5.438 31.812 18.625 1 98.75 338 LEU A C 1
ATOM 2522 O O . LEU A 1 338 ? -5.219 31.859 17.422 1 98.75 338 LEU A O 1
ATOM 2526 N N . ASP A 1 339 ? -5.984 32.75 19.281 1 98.75 339 ASP A N 1
ATOM 2527 C CA . ASP A 1 339 ? -6.352 34.031 18.688 1 98.75 339 ASP A CA 1
ATOM 2528 C C . ASP A 1 339 ? -5.215 35.031 18.828 1 98.75 339 ASP A C 1
ATOM 2530 O O . ASP A 1 339 ? -4.766 35.344 19.938 1 98.75 339 ASP A O 1
ATOM 2534 N N . TRP A 1 340 ? -4.773 35.656 17.75 1 98.62 340 TRP A N 1
ATOM 2535 C CA . TRP A 1 340 ? -3.629 36.562 17.734 1 98.62 340 TRP A CA 1
ATOM 2536 C C . TRP A 1 340 ? -4.082 38 17.578 1 98.62 340 TRP A C 1
ATOM 2538 O O . TRP A 1 340 ? -3.258 38.906 17.453 1 98.62 340 TRP A O 1
ATOM 2548 N N . THR A 1 341 ? -5.312 38.25 17.531 1 95.94 341 THR A N 1
ATOM 2549 C CA . THR A 1 341 ? -5.844 39.594 17.344 1 95.94 341 THR A CA 1
ATOM 2550 C C . THR A 1 341 ? -6.23 40.219 18.688 1 95.94 341 THR A C 1
ATOM 2552 O O . THR A 1 341 ? -6.645 41.375 18.734 1 95.94 341 THR A O 1
ATOM 2555 N N . ALA A 1 342 ? -6.109 39.625 19.734 1 77.06 342 ALA A N 1
ATOM 2556 C CA . ALA A 1 342 ? -6.531 40.156 21.016 1 77.06 342 ALA A CA 1
ATOM 2557 C C . ALA A 1 342 ? -5.344 40.719 21.797 1 77.06 342 ALA A C 1
ATOM 2559 O O . ALA A 1 342 ? -4.203 40.312 21.594 1 77.06 342 ALA A O 1
ATOM 2560 N N . MET B 1 1 ? -4.566 -44.656 -12.422 1 97.5 1 MET B N 1
ATOM 2561 C CA . MET B 1 1 ? -3.553 -43.844 -13.047 1 97.5 1 MET B CA 1
ATOM 2562 C C . MET B 1 1 ? -2.402 -43.562 -12.086 1 97.5 1 MET B C 1
ATOM 2564 O O . MET B 1 1 ? -2.57 -43.656 -10.867 1 97.5 1 MET B O 1
ATOM 2568 N N . LYS B 1 2 ? -1.309 -43.312 -12.664 1 98.44 2 LYS B N 1
ATOM 2569 C CA . LYS B 1 2 ? -0.173 -42.906 -11.828 1 98.44 2 LYS B CA 1
ATOM 2570 C C . LYS B 1 2 ? -0.331 -41.5 -11.312 1 98.44 2 LYS B C 1
ATOM 2572 O O . LYS B 1 2 ? -0.778 -40.594 -12.047 1 98.44 2 LYS B O 1
ATOM 2577 N N . ALA B 1 3 ? 0.051 -41.281 -10.07 1 98.81 3 ALA B N 1
ATOM 2578 C CA . ALA B 1 3 ? 0.041 -39.969 -9.469 1 98.81 3 ALA B CA 1
ATOM 2579 C C . ALA B 1 3 ? 1.087 -39.844 -8.359 1 98.81 3 ALA B C 1
ATOM 2581 O O . ALA B 1 3 ? 1.458 -40.844 -7.746 1 98.81 3 ALA B O 1
ATOM 2582 N N . LEU B 1 4 ? 1.625 -38.719 -8.203 1 98.75 4 LEU B N 1
ATOM 2583 C CA . LEU B 1 4 ? 2.436 -38.406 -7.035 1 98.75 4 LEU B CA 1
ATOM 2584 C C . LEU B 1 4 ? 1.562 -37.938 -5.875 1 98.75 4 LEU B C 1
ATOM 2586 O O . LEU B 1 4 ? 0.917 -36.906 -5.965 1 98.75 4 LEU B O 1
ATOM 2590 N N . VAL B 1 5 ? 1.572 -38.688 -4.746 1 98.75 5 VAL B N 1
ATOM 2591 C CA . VAL B 1 5 ? 0.575 -38.5 -3.693 1 98.75 5 VAL B CA 1
ATOM 2592 C C . VAL B 1 5 ? 1.269 -38.219 -2.363 1 98.75 5 VAL B C 1
ATOM 2594 O O . VAL B 1 5 ? 2.271 -38.875 -2.031 1 98.75 5 VAL B O 1
ATOM 2597 N N . LYS B 1 6 ? 0.875 -37.094 -1.739 1 98.62 6 LYS B N 1
ATOM 2598 C CA . LYS B 1 6 ? 1.105 -37.062 -0.299 1 98.62 6 LYS B CA 1
ATOM 2599 C C . LYS B 1 6 ? 0.211 -38.031 0.438 1 98.62 6 LYS B C 1
ATOM 2601 O O . LYS B 1 6 ? -0.846 -37.688 0.952 1 98.62 6 LYS B O 1
ATOM 2606 N N . HIS B 1 7 ? 0.706 -39.25 0.597 1 98.19 7 HIS B N 1
ATOM 2607 C CA . HIS B 1 7 ? -0.114 -40.344 1.063 1 98.19 7 HIS B CA 1
ATOM 2608 C C . HIS B 1 7 ? -0.198 -40.375 2.586 1 98.19 7 HIS B C 1
ATOM 2610 O O . HIS B 1 7 ? -1.242 -40.719 3.148 1 98.19 7 HIS B O 1
ATOM 2616 N N . LYS B 1 8 ? 0.937 -40.062 3.201 1 97.81 8 LYS B N 1
ATOM 2617 C CA . LYS B 1 8 ? 1.04 -40.094 4.656 1 97.81 8 LYS B CA 1
ATOM 2618 C C . LYS B 1 8 ? 1.413 -38.719 5.211 1 97.81 8 LYS B C 1
ATOM 2620 O O . LYS B 1 8 ? 2.086 -37.938 4.539 1 97.81 8 LYS B O 1
ATOM 2625 N N . ALA B 1 9 ? 1.007 -38.469 6.43 1 97.44 9 ALA B N 1
ATOM 2626 C CA . ALA B 1 9 ? 1.312 -37.25 7.137 1 97.44 9 ALA B CA 1
ATOM 2627 C C . ALA B 1 9 ? 2.73 -37.25 7.695 1 97.44 9 ALA B C 1
ATOM 2629 O O . ALA B 1 9 ? 2.93 -37.156 8.906 1 97.44 9 ALA B O 1
ATOM 2630 N N . GLU B 1 10 ? 3.686 -37.438 6.949 1 98 10 GLU B N 1
ATOM 2631 C CA . GLU B 1 10 ? 5.117 -37.438 7.242 1 98 10 GLU B CA 1
ATOM 2632 C C . GLU B 1 10 ? 5.934 -37.031 6.02 1 98 10 GLU B C 1
ATOM 2634 O O . GLU B 1 10 ? 5.406 -36.969 4.906 1 98 10 GLU B O 1
ATOM 2639 N N . PRO B 1 11 ? 7.164 -36.719 6.156 1 98.12 11 PRO B N 1
ATOM 2640 C CA . PRO B 1 11 ? 7.973 -36.312 5 1 98.12 11 PRO B CA 1
ATOM 2641 C C . PRO B 1 11 ? 8.008 -37.375 3.914 1 98.12 11 PRO B C 1
ATOM 2643 O O . PRO B 1 11 ? 8.07 -38.594 4.219 1 98.12 11 PRO B O 1
ATOM 2646 N N . GLY B 1 12 ? 7.855 -36.875 2.713 1 97.81 12 GLY B N 1
ATOM 2647 C CA . GLY B 1 12 ? 7.91 -37.781 1.591 1 97.81 12 GLY B CA 1
ATOM 2648 C C . GLY B 1 12 ? 6.727 -37.656 0.65 1 97.81 12 GLY B C 1
ATOM 2649 O O . GLY B 1 12 ? 5.699 -37.094 1.013 1 97.81 12 GLY B O 1
ATOM 2650 N N . LEU B 1 13 ? 6.902 -38.156 -0.564 1 98.44 13 LEU B N 1
ATOM 2651 C CA . LEU B 1 13 ? 5.887 -38.344 -1.595 1 98.44 13 LEU B CA 1
ATOM 2652 C C . LEU B 1 13 ? 5.918 -39.75 -2.146 1 98.44 13 LEU B C 1
ATOM 2654 O O . LEU B 1 13 ? 6.961 -40.406 -2.129 1 98.44 13 LEU B O 1
ATOM 2658 N N . TRP B 1 14 ? 4.816 -40.188 -2.58 1 98.44 14 TRP B N 1
ATOM 2659 C CA . TRP B 1 14 ? 4.711 -41.562 -3.098 1 98.44 14 TRP B CA 1
ATOM 2660 C C . TRP B 1 14 ? 4.105 -41.562 -4.496 1 98.44 14 TRP B C 1
ATOM 2662 O O . TRP B 1 14 ? 3.049 -40.969 -4.727 1 98.44 14 TRP B O 1
ATOM 2672 N N . LEU B 1 15 ? 4.816 -42.188 -5.418 1 98.5 15 LEU B N 1
ATOM 2673 C CA . LEU B 1 15 ? 4.242 -42.469 -6.727 1 98.5 15 LEU B CA 1
ATOM 2674 C C . LEU B 1 15 ? 3.387 -43.75 -6.668 1 98.5 15 LEU B C 1
ATOM 2676 O O . LEU B 1 15 ? 3.9 -44.812 -6.402 1 98.5 15 LEU B O 1
ATOM 2680 N N . MET B 1 16 ? 2.113 -43.531 -6.906 1 97.81 16 MET B N 1
ATOM 2681 C CA . MET B 1 16 ? 1.251 -44.688 -6.754 1 97.81 16 MET B CA 1
ATOM 2682 C C . MET B 1 16 ? 0.079 -44.656 -7.727 1 97.81 16 MET B C 1
ATOM 2684 O O . MET B 1 16 ? -0.11 -43.656 -8.422 1 97.81 16 MET B O 1
ATOM 2688 N N . ASP B 1 17 ? -0.652 -45.812 -7.801 1 98.44 17 ASP B N 1
ATOM 2689 C CA . ASP B 1 17 ? -1.866 -45.906 -8.609 1 98.44 17 ASP B CA 1
ATOM 2690 C C . ASP B 1 17 ? -3.072 -45.375 -7.84 1 98.44 17 ASP B C 1
ATOM 2692 O O . ASP B 1 17 ? -3.309 -45.75 -6.695 1 98.44 17 ASP B O 1
ATOM 2696 N N . VAL B 1 18 ? -3.75 -44.406 -8.414 1 98.25 18 VAL B N 1
ATOM 2697 C CA . VAL B 1 18 ? -4.98 -43.875 -7.855 1 98.25 18 VAL B CA 1
ATOM 2698 C C . VAL B 1 18 ? -6.082 -43.906 -8.906 1 98.25 18 VAL B C 1
ATOM 2700 O O . VAL B 1 18 ? -5.809 -44.062 -10.102 1 98.25 18 VAL B O 1
ATOM 2703 N N . PRO B 1 19 ? -7.328 -43.812 -8.453 1 97.75 19 PRO B N 1
ATOM 2704 C CA . PRO B 1 19 ? -8.406 -43.75 -9.445 1 97.75 19 PRO B CA 1
ATOM 2705 C C . PRO B 1 19 ? -8.297 -42.5 -10.344 1 97.75 19 PRO B C 1
ATOM 2707 O O . PRO B 1 19 ? -7.895 -41.438 -9.883 1 97.75 19 PRO B O 1
ATOM 2710 N N . GLU B 1 20 ? -8.617 -42.688 -11.609 1 97.81 20 GLU B N 1
ATOM 2711 C CA . GLU B 1 20 ? -8.742 -41.531 -12.484 1 97.81 20 GLU B CA 1
ATOM 2712 C C . GLU B 1 20 ? -9.836 -40.594 -11.992 1 97.81 20 GLU B C 1
ATOM 2714 O O . GLU B 1 20 ? -10.883 -41.031 -11.523 1 97.81 20 GLU B O 1
ATOM 2719 N N . PRO B 1 21 ? -9.617 -39.281 -12.125 1 97.81 21 PRO B N 1
ATOM 2720 C CA . PRO B 1 21 ? -10.641 -38.344 -11.656 1 97.81 21 PRO B CA 1
ATOM 2721 C C . PRO B 1 21 ? -11.93 -38.438 -12.477 1 97.81 21 PRO B C 1
ATOM 2723 O O . PRO B 1 21 ? -11.875 -38.656 -13.695 1 97.81 21 PRO B O 1
ATOM 2726 N N . GLU B 1 22 ? -12.961 -38.281 -11.805 1 97 22 GLU B N 1
ATOM 2727 C CA . GLU B 1 22 ? -14.258 -38.125 -12.469 1 97 22 GLU B CA 1
ATOM 2728 C C . GLU B 1 22 ? -14.57 -36.688 -12.789 1 97 22 GLU B C 1
ATOM 2730 O O . GLU B 1 22 ? -14.117 -35.781 -12.094 1 97 22 GLU B O 1
ATOM 2735 N N . ILE B 1 23 ? -15.344 -36.469 -13.844 1 97.94 23 ILE B N 1
ATOM 2736 C CA . ILE B 1 23 ? -15.695 -35.125 -14.211 1 97.94 23 ILE B CA 1
ATOM 2737 C C . ILE B 1 23 ? -17.219 -34.969 -14.266 1 97.94 23 ILE B C 1
ATOM 2739 O O . ILE B 1 23 ? -17.922 -35.906 -14.641 1 97.94 23 ILE B O 1
ATOM 2743 N N . GLY B 1 24 ? -17.641 -33.875 -13.742 1 97.94 24 GLY B N 1
ATOM 2744 C CA . GLY B 1 24 ? -19.047 -33.5 -13.875 1 97.94 24 GLY B CA 1
ATOM 2745 C C . GLY B 1 24 ? -19.359 -32.781 -15.164 1 97.94 24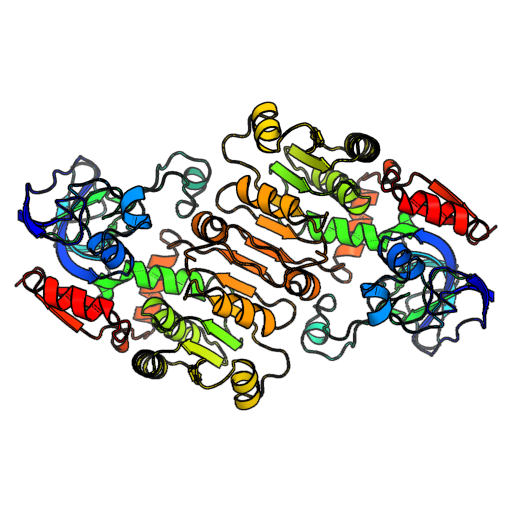 GLY B C 1
ATOM 2746 O O . GLY B 1 24 ? -18.5 -32.656 -16.047 1 97.94 24 GLY B O 1
ATOM 2747 N N . ALA B 1 25 ? -20.594 -32.25 -15.336 1 98.25 25 ALA B N 1
ATOM 2748 C CA . ALA B 1 25 ? -21.109 -31.641 -16.562 1 98.25 25 ALA B CA 1
ATOM 2749 C C . ALA B 1 25 ? -20.328 -30.375 -16.922 1 98.25 25 ALA B C 1
ATOM 2751 O O . ALA B 1 25 ? -20.203 -30.031 -18.094 1 98.25 25 ALA B O 1
ATOM 2752 N N . GLY B 1 26 ? -19.766 -29.703 -15.977 1 98.31 26 GLY B N 1
ATOM 2753 C CA . GLY B 1 26 ? -19.062 -28.453 -16.219 1 98.31 26 GLY B CA 1
ATOM 2754 C C . GLY B 1 26 ? -17.547 -28.594 -16.141 1 98.31 26 GLY B C 1
ATOM 2755 O O . GLY B 1 26 ? -16.828 -27.594 -16.094 1 98.31 26 GLY B O 1
ATOM 2756 N N . ASP B 1 27 ? -17.047 -29.812 -16.156 1 98.5 27 ASP B N 1
ATOM 2757 C CA . ASP B 1 27 ? -15.625 -30.078 -15.922 1 98.5 27 ASP B CA 1
ATOM 2758 C C . ASP B 1 27 ? -14.945 -30.562 -17.203 1 98.5 27 ASP B C 1
ATOM 2760 O O . ASP B 1 27 ? -15.617 -30.875 -18.188 1 98.5 27 ASP B O 1
ATOM 2764 N N . VAL B 1 28 ? -13.656 -30.531 -17.141 1 98.81 28 VAL B N 1
ATOM 2765 C CA . VAL B 1 28 ? -12.797 -31.031 -18.203 1 98.81 28 VAL B CA 1
ATOM 2766 C C . VAL B 1 28 ? -11.766 -32 -17.625 1 98.81 28 VAL B C 1
ATOM 2768 O O . VAL B 1 28 ? -11.227 -31.766 -16.531 1 98.81 28 VAL B O 1
ATOM 2771 N N . LEU B 1 29 ? -11.633 -33.094 -18.281 1 98.88 29 LEU B N 1
ATOM 2772 C CA . LEU B 1 29 ? -10.531 -34 -17.953 1 98.88 29 LEU B CA 1
ATOM 2773 C C . LEU B 1 29 ? -9.32 -33.719 -18.844 1 98.88 29 LEU B C 1
ATOM 2775 O O . LEU B 1 29 ? -9.445 -33.625 -20.062 1 98.88 29 LEU B O 1
ATOM 2779 N N . ILE B 1 30 ? -8.211 -33.594 -18.266 1 98.94 30 ILE B N 1
ATOM 2780 C CA . ILE B 1 30 ? -7.016 -33.188 -18.984 1 98.94 30 ILE B CA 1
ATOM 2781 C C . ILE B 1 30 ? -5.93 -34.25 -18.812 1 98.94 30 ILE B C 1
ATOM 2783 O O . ILE B 1 30 ? -5.609 -34.656 -17.688 1 98.94 30 ILE B O 1
ATOM 2787 N N . ARG B 1 31 ? -5.43 -34.781 -19.891 1 98.88 31 ARG B N 1
ATOM 2788 C CA . ARG B 1 31 ? -4.223 -35.594 -19.844 1 98.88 31 ARG B CA 1
ATOM 2789 C C . ARG B 1 31 ? -2.979 -34.719 -19.656 1 98.88 31 ARG B C 1
ATOM 2791 O O . ARG B 1 31 ? -2.619 -33.938 -20.531 1 98.88 31 ARG B O 1
ATOM 2798 N N . VAL B 1 32 ? -2.297 -34.906 -18.578 1 98.94 32 VAL B N 1
ATOM 2799 C CA . VAL B 1 32 ? -1.175 -34.062 -18.203 1 98.94 32 VAL B CA 1
ATOM 2800 C C . VAL B 1 32 ? 0.05 -34.406 -19.047 1 98.94 32 VAL B C 1
ATOM 2802 O O . VAL B 1 32 ? 0.375 -35.594 -19.188 1 98.94 32 VAL B O 1
ATOM 2805 N N . LEU B 1 33 ? 0.692 -33.406 -19.578 1 98.88 33 LEU B N 1
ATOM 2806 C CA . LEU B 1 33 ? 1.894 -33.625 -20.375 1 98.88 33 LEU B CA 1
ATOM 2807 C C . LEU B 1 33 ? 3.145 -33.25 -19.578 1 98.88 33 LEU B C 1
ATOM 2809 O O . LEU B 1 33 ? 4.109 -34.031 -19.531 1 98.88 33 LEU B O 1
ATOM 2813 N N . ARG B 1 34 ? 3.182 -32.031 -19.047 1 98.81 34 ARG B N 1
ATOM 2814 C CA . ARG B 1 34 ? 4.277 -31.516 -18.234 1 98.81 34 ARG B CA 1
ATOM 2815 C C . ARG B 1 34 ? 3.75 -30.844 -16.969 1 98.81 34 ARG B C 1
ATOM 2817 O O . ARG B 1 34 ? 2.66 -30.266 -16.984 1 98.81 34 ARG B O 1
ATOM 2824 N N . THR B 1 35 ? 4.492 -30.984 -15.93 1 98.81 35 THR B N 1
ATOM 2825 C CA . THR B 1 35 ? 4.234 -30.219 -14.711 1 98.81 35 THR B CA 1
ATOM 2826 C C . THR B 1 35 ? 5.504 -29.531 -14.227 1 98.81 35 THR B C 1
ATOM 2828 O O . THR B 1 35 ? 6.613 -29.938 -14.578 1 98.81 35 THR B O 1
ATOM 2831 N N . GLY B 1 36 ? 5.309 -28.406 -13.562 1 98.44 36 GLY B N 1
ATOM 2832 C CA . GLY B 1 36 ? 6.402 -27.781 -12.844 1 98.44 36 GLY B CA 1
ATOM 2833 C C . GLY B 1 36 ? 6.359 -28.047 -11.352 1 98.44 36 GLY B C 1
ATOM 2834 O O . GLY B 1 36 ? 5.289 -28.281 -10.781 1 98.44 36 GLY B O 1
ATOM 2835 N N . ILE B 1 37 ? 7.531 -28.031 -10.711 1 98.06 37 ILE B N 1
ATOM 2836 C CA . ILE B 1 37 ? 7.609 -28.156 -9.266 1 98.06 37 ILE B CA 1
ATOM 2837 C C . ILE B 1 37 ? 7.656 -26.766 -8.633 1 98.06 37 ILE B C 1
ATOM 2839 O O . ILE B 1 37 ? 8.445 -25.922 -9.047 1 98.06 37 ILE B O 1
ATOM 2843 N N . CYS B 1 38 ? 6.805 -26.484 -7.707 1 96.12 38 CYS B N 1
ATOM 2844 C CA . CYS B 1 38 ? 6.719 -25.203 -7.008 1 96.12 38 CYS B CA 1
ATOM 2845 C C . CYS B 1 38 ? 7.25 -25.328 -5.582 1 96.12 38 CYS B C 1
ATOM 2847 O O . CYS B 1 38 ? 7.32 -26.438 -5.035 1 96.12 38 CYS B O 1
ATOM 2849 N N . GLY B 1 39 ? 7.664 -24.188 -4.988 1 93 39 GLY B N 1
ATOM 2850 C CA . GLY B 1 39 ? 8.055 -24.188 -3.586 1 93 39 GLY B CA 1
ATOM 2851 C C . GLY B 1 39 ? 7.008 -24.812 -2.68 1 93 39 GLY B C 1
ATOM 2852 O O . GLY B 1 39 ? 7.348 -25.484 -1.704 1 93 39 GLY B O 1
ATOM 2853 N N . THR B 1 40 ? 5.777 -24.609 -2.951 1 94.25 40 THR B N 1
ATOM 2854 C CA . THR B 1 40 ? 4.664 -25.188 -2.203 1 94.25 40 THR B CA 1
ATOM 2855 C C . THR B 1 40 ? 4.766 -26.703 -2.172 1 94.25 40 THR B C 1
ATOM 2857 O O . THR B 1 40 ? 4.516 -27.328 -1.139 1 94.25 40 THR B O 1
ATOM 2860 N N . ASP B 1 41 ? 5.137 -27.281 -3.205 1 97.38 41 ASP B N 1
ATOM 2861 C CA . ASP B 1 41 ? 5.273 -28.734 -3.281 1 97.38 41 ASP B CA 1
ATOM 2862 C C . ASP B 1 41 ? 6.387 -29.234 -2.363 1 97.38 41 ASP B C 1
ATOM 2864 O O . ASP B 1 41 ? 6.281 -30.312 -1.771 1 97.38 41 ASP B O 1
ATOM 2868 N N . LEU B 1 42 ? 7.445 -28.438 -2.291 1 96.56 42 LEU B N 1
ATOM 2869 C CA . LEU B 1 42 ? 8.562 -28.797 -1.422 1 96.56 42 LEU B CA 1
ATOM 2870 C C . LEU B 1 42 ? 8.141 -28.766 0.043 1 96.56 42 LEU B C 1
ATOM 2872 O O . LEU B 1 42 ? 8.531 -29.625 0.825 1 96.56 42 LEU B O 1
ATOM 2876 N N . HIS B 1 43 ? 7.34 -27.766 0.406 1 95.12 43 HIS B N 1
ATOM 2877 C CA . HIS B 1 43 ? 6.801 -27.703 1.761 1 95.12 43 HIS B CA 1
ATOM 2878 C C . HIS B 1 43 ? 5.961 -28.922 2.082 1 95.12 43 HIS B C 1
ATOM 2880 O O . HIS B 1 43 ? 6.055 -29.484 3.182 1 95.12 43 HIS B O 1
ATOM 2886 N N . ILE B 1 44 ? 5.145 -29.344 1.157 1 97.56 44 ILE B N 1
ATOM 2887 C CA . ILE B 1 44 ? 4.281 -30.5 1.355 1 97.56 44 ILE B CA 1
ATOM 2888 C C . ILE B 1 44 ? 5.129 -31.766 1.488 1 97.56 44 ILE B C 1
ATOM 2890 O O . ILE B 1 44 ? 4.898 -32.594 2.381 1 97.56 44 ILE B O 1
ATOM 2894 N N . ARG B 1 45 ? 6.148 -31.891 0.636 1 98.06 45 ARG B N 1
ATOM 2895 C CA . ARG B 1 45 ? 7.023 -33.062 0.723 1 98.06 45 ARG B CA 1
ATOM 2896 C C . ARG B 1 45 ? 7.707 -33.125 2.084 1 98.06 45 ARG B C 1
ATOM 2898 O O . ARG B 1 45 ? 7.805 -34.219 2.682 1 98.06 45 ARG B O 1
ATOM 2905 N N . SER B 1 46 ? 8.148 -31.969 2.539 1 97.06 46 SER B N 1
ATOM 2906 C CA . SER B 1 46 ? 8.875 -31.938 3.805 1 97.06 46 SER B CA 1
ATOM 2907 C C . SER B 1 46 ? 7.922 -32.062 4.992 1 97.06 46 SER B C 1
ATOM 2909 O O . SER B 1 46 ? 8.352 -32.312 6.117 1 97.06 46 SER B O 1
ATOM 2911 N N . TRP B 1 47 ? 6.609 -31.828 4.773 1 97.44 47 TRP B N 1
ATOM 2912 C CA . TRP B 1 47 ? 5.559 -31.859 5.785 1 97.44 47 TRP B CA 1
ATOM 2913 C C . TRP B 1 47 ? 5.879 -30.922 6.938 1 97.44 47 TRP B C 1
ATOM 2915 O O . TRP B 1 47 ? 5.867 -31.328 8.102 1 97.44 47 TRP B O 1
ATOM 2925 N N . ASP B 1 48 ? 6.293 -29.75 6.566 1 94.12 48 ASP B N 1
ATOM 2926 C CA . ASP B 1 48 ? 6.656 -28.766 7.582 1 94.12 48 ASP B CA 1
ATOM 2927 C C . ASP B 1 48 ? 5.414 -28.172 8.227 1 94.12 48 ASP B C 1
ATOM 2929 O O . ASP B 1 48 ? 4.297 -28.625 7.988 1 94.12 48 ASP B O 1
ATOM 2933 N N . GLY B 1 49 ? 5.582 -27.219 9.102 1 89.75 49 GLY B N 1
ATOM 2934 C CA . GLY B 1 49 ? 4.492 -26.656 9.891 1 89.75 49 GLY B CA 1
ATOM 2935 C C . GLY B 1 49 ? 3.35 -26.141 9.039 1 89.75 49 GLY B C 1
ATOM 2936 O O . GLY B 1 49 ? 2.18 -26.359 9.359 1 89.75 49 GLY B O 1
ATOM 2937 N N . TRP B 1 50 ? 3.654 -25.484 7.988 1 88 50 TRP B N 1
ATOM 2938 C CA . TRP B 1 50 ? 2.609 -24.984 7.109 1 88 50 TRP B CA 1
ATOM 2939 C C . TRP B 1 50 ? 1.806 -26.125 6.496 1 88 50 TRP B C 1
ATOM 2941 O O . TRP B 1 50 ? 0.573 -26.109 6.527 1 88 50 TRP B O 1
ATOM 2951 N N . ALA B 1 51 ? 2.496 -27.078 5.902 1 94.12 51 ALA B N 1
ATOM 2952 C CA . ALA B 1 51 ? 1.845 -28.203 5.234 1 94.12 51 ALA B CA 1
ATOM 2953 C C . ALA B 1 51 ? 0.935 -28.953 6.195 1 94.12 51 ALA B C 1
ATOM 2955 O O . ALA B 1 51 ? -0.165 -29.375 5.824 1 94.12 51 ALA B O 1
ATOM 2956 N N . GLN B 1 52 ? 1.372 -29.078 7.43 1 94.94 52 GLN B N 1
ATOM 2957 C CA . GLN B 1 52 ? 0.591 -29.781 8.438 1 94.94 52 GLN B CA 1
ATOM 2958 C C . GLN B 1 52 ? -0.747 -29.078 8.68 1 94.94 52 GLN B C 1
ATOM 2960 O O . GLN B 1 52 ? -1.733 -29.734 9.039 1 94.94 52 GLN B O 1
ATOM 2965 N N . GLY B 1 53 ? -0.77 -27.891 8.492 1 92.31 53 GLY B N 1
ATOM 2966 C CA . GLY B 1 53 ? -1.995 -27.141 8.695 1 92.31 53 GLY B CA 1
ATOM 2967 C C . GLY B 1 53 ? -2.822 -26.984 7.438 1 92.31 53 GLY B C 1
ATOM 2968 O O . GLY B 1 53 ? -4.047 -26.859 7.504 1 92.31 53 GLY B O 1
ATOM 2969 N N . ALA B 1 54 ? -2.252 -27.062 6.266 1 91.81 54 ALA B N 1
ATOM 2970 C CA . ALA B 1 54 ? -2.891 -26.641 5.02 1 91.81 54 ALA B CA 1
ATOM 2971 C C . ALA B 1 54 ? -3.357 -27.859 4.215 1 91.81 54 ALA B C 1
ATOM 2973 O O . ALA B 1 54 ? -4.238 -27.734 3.359 1 91.81 54 ALA B O 1
ATOM 2974 N N . VAL B 1 55 ? -2.785 -29 4.488 1 96.62 55 VAL B N 1
ATOM 2975 C CA . VAL B 1 55 ? -2.98 -30.125 3.592 1 96.62 55 VAL B CA 1
ATOM 2976 C C . VAL B 1 55 ? -3.578 -31.297 4.363 1 96.62 55 VAL B C 1
ATOM 2978 O O . VAL B 1 55 ? -3.166 -31.578 5.492 1 96.62 55 VAL B O 1
ATOM 2981 N N . LYS B 1 56 ? -4.566 -31.984 3.82 1 96.56 56 LYS B N 1
ATOM 2982 C CA . LYS B 1 56 ? -5.109 -33.25 4.332 1 96.56 56 LYS B CA 1
ATOM 2983 C C . LYS B 1 56 ? -4.684 -34.406 3.457 1 96.56 56 LYS B C 1
ATOM 2985 O O . LYS B 1 56 ? -4.828 -34.375 2.232 1 96.56 56 LYS B O 1
ATOM 2990 N N . THR B 1 57 ? -4.199 -35.438 4.031 1 97.38 57 THR B N 1
ATOM 2991 C CA . THR B 1 57 ? -3.775 -36.625 3.311 1 97.38 57 THR B CA 1
ATOM 2992 C C . THR B 1 57 ? -4.918 -37.656 3.217 1 97.38 57 THR B C 1
ATOM 2994 O O . THR B 1 57 ? -5.766 -37.719 4.109 1 97.38 57 THR B O 1
ATOM 2997 N N . PRO B 1 58 ? -4.945 -38.406 2.213 1 97.94 58 PRO B N 1
ATOM 2998 C CA . PRO B 1 58 ? -4.066 -38.375 1.04 1 97.94 58 PRO B CA 1
ATOM 2999 C C . PRO B 1 58 ? -4.414 -37.25 0.064 1 97.94 58 PRO B C 1
ATOM 3001 O O . PRO B 1 58 ? -5.562 -36.812 0.004 1 97.94 58 PRO B O 1
ATOM 3004 N N . LEU B 1 59 ? -3.449 -36.75 -0.72 1 98.31 59 LEU B N 1
ATOM 3005 C CA . LEU B 1 59 ? -3.619 -35.656 -1.675 1 98.31 59 LEU B CA 1
ATOM 3006 C C . LEU B 1 59 ? -2.695 -35.844 -2.875 1 98.31 59 LEU B C 1
ATOM 3008 O O . LEU B 1 59 ? -1.491 -36.062 -2.711 1 98.31 59 LEU B O 1
ATOM 3012 N N . VAL B 1 60 ? -3.283 -35.906 -4.059 1 98.69 60 VAL B N 1
ATOM 3013 C CA . VAL B 1 60 ? -2.445 -35.719 -5.238 1 98.69 60 VAL B CA 1
ATOM 3014 C C . VAL B 1 60 ? -1.974 -34.281 -5.328 1 98.69 60 VAL B C 1
ATOM 3016 O O . VAL B 1 60 ? -2.791 -33.344 -5.375 1 98.69 60 VAL B O 1
ATOM 3019 N N . LEU B 1 61 ? -0.64 -34.031 -5.406 1 97.94 61 LEU B N 1
ATOM 3020 C CA . LEU B 1 61 ? -0.097 -32.688 -5.387 1 97.94 61 LEU B CA 1
ATOM 3021 C C . LEU B 1 61 ? 0.02 -32.125 -6.801 1 97.94 61 LEU B C 1
ATOM 3023 O O . LEU B 1 61 ? -0.4 -32.75 -7.766 1 97.94 61 LEU B O 1
ATOM 3027 N N . GLY B 1 62 ? 0.533 -30.891 -6.844 1 98.38 62 GLY B N 1
ATOM 3028 C CA . GLY B 1 62 ? 0.878 -30.266 -8.109 1 98.38 62 GLY B CA 1
ATOM 3029 C C . GLY B 1 62 ? -0.179 -29.281 -8.602 1 98.38 62 GLY B C 1
ATOM 3030 O O . GLY B 1 62 ? -1.362 -29.625 -8.664 1 98.38 62 GLY B O 1
ATOM 3031 N N . HIS B 1 63 ? 0.28 -28.094 -9 1 98.44 63 HIS B N 1
ATOM 3032 C CA . HIS B 1 63 ? -0.68 -27.109 -9.484 1 98.44 63 HIS B CA 1
ATOM 3033 C C . HIS B 1 63 ? -0.164 -26.406 -10.734 1 98.44 63 HIS B C 1
ATOM 3035 O O . HIS B 1 63 ? -0.892 -25.625 -11.359 1 98.44 63 HIS B O 1
ATOM 3041 N N . GLU B 1 64 ? 1.04 -26.625 -11.164 1 98.62 64 GLU B N 1
ATOM 3042 C CA . GLU B 1 64 ? 1.609 -26.125 -12.414 1 98.62 64 GLU B CA 1
ATOM 3043 C C . GLU B 1 64 ? 1.587 -27.203 -13.5 1 98.62 64 GLU B C 1
ATOM 3045 O O . GLU B 1 64 ? 2.252 -28.234 -13.375 1 98.62 64 GLU B O 1
ATOM 3050 N N . PHE B 1 65 ? 0.873 -26.859 -14.656 1 98.81 65 PHE B N 1
ATOM 3051 C CA . PHE B 1 65 ? 0.841 -27.953 -15.625 1 98.81 65 PHE B CA 1
ATOM 3052 C C . PHE B 1 65 ? 0.417 -27.453 -17 1 98.81 65 PHE B C 1
ATOM 3054 O O . PHE B 1 65 ? -0.086 -26.328 -17.125 1 98.81 65 PHE B O 1
ATOM 3061 N N . VAL B 1 66 ? 0.708 -28.25 -18 1 98.88 66 VAL B N 1
ATOM 3062 C CA . VAL B 1 66 ? 0.113 -28.188 -19.328 1 98.88 66 VAL B CA 1
ATOM 3063 C C . VAL B 1 66 ? -0.313 -29.594 -19.766 1 98.88 66 VAL B C 1
ATOM 3065 O O . VAL B 1 66 ? 0.331 -30.578 -19.406 1 98.88 66 VAL B O 1
ATOM 3068 N N . GLY B 1 67 ? -1.382 -29.641 -20.438 1 98.81 67 GLY B N 1
ATOM 3069 C CA . GLY B 1 67 ? -1.882 -30.922 -20.906 1 98.81 67 GLY B CA 1
ATOM 3070 C C . GLY B 1 67 ? -2.781 -30.797 -22.125 1 98.81 67 GLY B C 1
ATOM 3071 O O . GLY B 1 67 ? -2.822 -29.75 -22.766 1 98.81 67 GLY B O 1
ATOM 3072 N N . GLU B 1 68 ? -3.348 -31.922 -22.406 1 98.75 68 GLU B N 1
ATOM 3073 C CA . GLU B 1 68 ? -4.301 -32.031 -23.5 1 98.75 68 GLU B CA 1
ATOM 3074 C C . GLU B 1 68 ? -5.668 -32.5 -23 1 98.75 68 GLU B C 1
ATOM 3076 O O . GLU B 1 68 ? -5.766 -33.438 -22.219 1 98.75 68 GLU B O 1
ATOM 3081 N N . VAL B 1 69 ? -6.711 -31.797 -23.516 1 98.88 69 VAL B N 1
ATOM 3082 C CA . VAL B 1 69 ? -8.055 -32.156 -23.094 1 98.88 69 VAL B CA 1
ATOM 3083 C C . VAL B 1 69 ? -8.391 -33.594 -23.578 1 98.88 69 VAL B C 1
ATOM 3085 O O . VAL B 1 69 ? -8.312 -33.875 -24.781 1 98.88 69 VAL B O 1
ATOM 3088 N N . ALA B 1 70 ? -8.758 -34.406 -22.672 1 98.81 70 ALA B N 1
ATOM 3089 C CA . ALA B 1 70 ? -9.094 -35.812 -22.984 1 98.81 70 ALA B CA 1
ATOM 3090 C C . ALA B 1 70 ? -10.609 -36 -23.078 1 98.81 70 ALA B C 1
ATOM 3092 O O . ALA B 1 70 ? -11.086 -36.812 -23.859 1 98.81 70 ALA B O 1
ATOM 3093 N N . GLU B 1 71 ? -11.32 -35.281 -22.219 1 98.69 71 GLU B N 1
ATOM 3094 C CA . GLU B 1 71 ? -12.773 -35.375 -22.141 1 98.69 71 GLU B CA 1
ATOM 3095 C C . GLU B 1 71 ? -13.375 -34.031 -21.688 1 98.69 71 GLU B C 1
ATOM 3097 O O . GLU B 1 71 ? -12.742 -33.312 -20.922 1 98.69 71 GLU B O 1
ATOM 3102 N N . VAL B 1 72 ? -14.602 -33.75 -22.188 1 98.62 72 VAL B N 1
ATOM 3103 C CA . VAL B 1 72 ? -15.312 -32.562 -21.75 1 98.62 72 VAL B CA 1
ATOM 3104 C C . VAL B 1 72 ? -16.703 -32.938 -21.234 1 98.62 72 VAL B C 1
ATOM 3106 O O . VAL B 1 72 ? -17.344 -33.844 -21.781 1 98.62 72 VAL B O 1
ATOM 3109 N N . GLY B 1 73 ? -17.062 -32.312 -20.141 1 98.38 73 GLY B N 1
ATOM 3110 C CA . GLY B 1 73 ? -18.406 -32.5 -19.641 1 98.38 73 GLY B CA 1
ATOM 3111 C C . GLY B 1 73 ? -19.469 -32.031 -20.609 1 98.38 73 GLY B C 1
ATOM 3112 O O . GLY B 1 73 ? -19.188 -31.25 -21.531 1 98.38 73 GLY B O 1
ATOM 3113 N N . ALA B 1 74 ? -20.719 -32.406 -20.344 1 98 74 ALA B N 1
ATOM 3114 C CA . ALA B 1 74 ? -21.828 -32.188 -21.266 1 98 74 ALA B CA 1
ATOM 3115 C C . ALA B 1 74 ? -22.156 -30.719 -21.422 1 98 74 ALA B C 1
ATOM 3117 O O . ALA B 1 74 ? -22.672 -30.281 -22.453 1 98 74 ALA B O 1
ATOM 3118 N N . ASP B 1 75 ? -21.812 -29.875 -20.438 1 98.06 75 ASP B N 1
ATOM 3119 C CA . ASP B 1 75 ? -22.188 -28.469 -20.438 1 98.06 75 ASP B CA 1
ATOM 3120 C C . ASP B 1 75 ? -21.047 -27.578 -20.953 1 98.06 75 ASP B C 1
ATOM 3122 O O . ASP B 1 75 ? -21.188 -26.359 -21.062 1 98.06 75 ASP B O 1
ATOM 3126 N N . VAL B 1 76 ? -19.938 -28.188 -21.266 1 98.19 76 VAL B N 1
ATOM 3127 C CA . VAL B 1 76 ? -18.766 -27.453 -21.719 1 98.19 76 VAL B CA 1
ATOM 3128 C C . VAL B 1 76 ? -18.875 -27.188 -23.219 1 98.19 76 VAL B C 1
ATOM 3130 O O . VAL B 1 76 ? -19.078 -28.125 -24 1 98.19 76 VAL B O 1
ATOM 3133 N N . ARG B 1 77 ? -18.766 -25.922 -23.641 1 95.44 77 ARG B N 1
ATOM 3134 C CA . ARG B 1 77 ? -19 -25.594 -25.047 1 95.44 77 ARG B CA 1
ATOM 3135 C C . ARG B 1 77 ? -17.75 -24.984 -25.688 1 95.44 77 ARG B C 1
ATOM 3137 O O . ARG B 1 77 ? -17.516 -25.141 -26.891 1 95.44 77 ARG B O 1
ATOM 3144 N N . ASP B 1 78 ? -16.859 -24.391 -25 1 94.44 78 ASP B N 1
ATOM 3145 C CA . ASP B 1 78 ? -15.805 -23.562 -25.594 1 94.44 78 ASP B CA 1
ATOM 3146 C C . ASP B 1 78 ? -14.445 -24.25 -25.453 1 94.44 78 ASP B C 1
ATOM 3148 O O . ASP B 1 78 ? -13.406 -23.625 -25.719 1 94.44 78 ASP B O 1
ATOM 3152 N N . ILE B 1 79 ? -14.336 -25.453 -25.031 1 98.44 79 ILE B N 1
ATOM 3153 C CA . ILE B 1 79 ? -13.148 -26.281 -24.906 1 98.44 79 ILE B CA 1
ATOM 3154 C C . ILE B 1 79 ? -13.375 -27.625 -25.609 1 98.44 79 ILE B C 1
ATOM 3156 O O . ILE B 1 79 ? -14.438 -28.234 -25.453 1 98.44 79 ILE B O 1
ATOM 3160 N N . ALA B 1 80 ? -12.406 -28.094 -26.344 1 98.31 80 ALA B N 1
ATOM 3161 C CA . ALA B 1 80 ? -12.594 -29.328 -27.125 1 98.31 80 ALA B CA 1
ATOM 3162 C C . ALA B 1 80 ? -11.531 -30.359 -26.766 1 98.31 80 ALA B C 1
ATOM 3164 O O . ALA B 1 80 ? -10.422 -30.016 -26.375 1 98.31 80 ALA B O 1
ATOM 3165 N N . VAL B 1 81 ? -11.938 -31.609 -26.938 1 98.62 81 VAL B N 1
ATOM 3166 C CA . VAL B 1 81 ? -10.977 -32.688 -26.812 1 98.62 81 VAL B CA 1
ATOM 3167 C C . VAL B 1 81 ? -9.805 -32.469 -27.75 1 98.62 81 VAL B C 1
ATOM 3169 O O . VAL B 1 81 ? -9.992 -32.094 -28.922 1 98.62 81 VAL B O 1
ATOM 3172 N N . GLY B 1 82 ? -8.594 -32.562 -27.25 1 98.44 82 GLY B N 1
ATOM 3173 C CA . GLY B 1 82 ? -7.406 -32.312 -28.047 1 98.44 82 GLY B CA 1
ATOM 3174 C C . GLY B 1 82 ? -6.785 -30.953 -27.828 1 98.44 82 GLY B C 1
ATOM 3175 O O . GLY B 1 82 ? -5.629 -30.734 -28.188 1 98.44 82 GLY B O 1
ATOM 3176 N N . ASP B 1 83 ? -7.527 -29.984 -27.281 1 98.62 83 ASP B N 1
ATOM 3177 C CA . ASP B 1 83 ? -6.984 -28.656 -26.984 1 98.62 83 ASP B CA 1
ATOM 3178 C C . ASP B 1 83 ? -5.793 -28.75 -26.031 1 98.62 83 ASP B C 1
ATOM 3180 O O . ASP B 1 83 ? -5.812 -29.531 -25.078 1 98.62 83 ASP B O 1
ATOM 3184 N N . ARG B 1 84 ? -4.719 -27.953 -26.328 1 98.69 84 ARG B N 1
ATOM 3185 C CA . ARG B 1 84 ? -3.625 -27.75 -25.375 1 98.69 84 ARG B CA 1
ATOM 3186 C C . ARG B 1 84 ? -4.004 -26.734 -24.312 1 98.69 84 ARG B C 1
ATOM 3188 O O . ARG B 1 84 ? -4.406 -25.609 -24.641 1 98.69 84 ARG B O 1
ATOM 3195 N N . VAL B 1 85 ? -3.855 -27.188 -23.016 1 98.81 85 VAL B N 1
ATOM 3196 C CA . VAL B 1 85 ? -4.418 -26.297 -22 1 98.81 85 VAL B CA 1
ATOM 3197 C C . VAL B 1 85 ? -3.484 -26.25 -20.797 1 98.81 85 VAL B C 1
ATOM 3199 O O . VAL B 1 85 ? -2.781 -27.219 -20.5 1 98.81 85 VAL B O 1
ATOM 3202 N N . SER B 1 86 ? -3.365 -25.109 -20.188 1 98.69 86 SER B N 1
ATOM 3203 C CA . SER B 1 86 ? -2.982 -24.953 -18.781 1 98.69 86 SER B CA 1
ATOM 3204 C C . SER B 1 86 ? -4.195 -24.641 -17.922 1 98.69 86 SER B C 1
ATOM 3206 O O . SER B 1 86 ? -5.336 -24.703 -18.375 1 98.69 86 SER B O 1
ATOM 3208 N N . GLY B 1 87 ? -3.973 -24.406 -16.625 1 98.12 87 GLY B N 1
ATOM 3209 C CA . GLY B 1 87 ? -5.113 -24.172 -15.758 1 98.12 87 GLY B CA 1
ATOM 3210 C C . GLY B 1 87 ? -4.805 -23.25 -14.602 1 98.12 87 GLY B C 1
ATOM 3211 O O . GLY B 1 87 ? -3.711 -23.281 -14.039 1 98.12 87 GLY B O 1
ATOM 3212 N N . GLU B 1 88 ? -5.801 -22.453 -14.289 1 97.94 88 GLU B N 1
ATOM 3213 C CA . GLU B 1 88 ? -5.742 -21.641 -13.078 1 97.94 88 GLU B CA 1
ATOM 3214 C C . GLU B 1 88 ? -5.938 -22.484 -11.828 1 97.94 88 GLU B C 1
ATOM 3216 O O . GLU B 1 88 ? -6.969 -23.141 -11.672 1 97.94 88 GLU B O 1
ATOM 3221 N N . GLY B 1 89 ? -4.961 -22.422 -10.953 1 97.06 89 GLY B N 1
ATOM 3222 C CA . GLY B 1 89 ? -4.957 -23.312 -9.805 1 97.06 89 GLY B CA 1
ATOM 3223 C C . GLY B 1 89 ? -5.832 -22.812 -8.664 1 97.06 89 GLY B C 1
ATOM 3224 O O . GLY B 1 89 ? -6.078 -23.547 -7.703 1 97.06 89 GLY B O 1
ATOM 3225 N N . HIS B 1 90 ? -6.285 -21.594 -8.703 1 97.12 90 HIS B N 1
ATOM 3226 C CA . HIS B 1 90 ? -7.199 -21.047 -7.703 1 97.12 90 HIS B CA 1
ATOM 3227 C C . HIS B 1 90 ? -8.648 -21.297 -8.102 1 97.12 90 HIS B C 1
ATOM 3229 O O . HIS B 1 90 ? -9.148 -20.688 -9.055 1 97.12 90 HIS B O 1
ATOM 3235 N N . LEU B 1 91 ? -9.273 -22.094 -7.398 1 97.88 91 LEU B N 1
ATOM 3236 C CA . LEU B 1 91 ? -10.703 -22.344 -7.605 1 97.88 91 LEU B CA 1
ATOM 3237 C C . LEU B 1 91 ? -11.539 -21.5 -6.664 1 97.88 91 LEU B C 1
ATOM 3239 O O . LEU B 1 91 ? -11.445 -21.625 -5.441 1 97.88 91 LEU B O 1
ATOM 3243 N N . VAL B 1 92 ? -12.398 -20.672 -7.234 1 97.81 92 VAL B N 1
ATOM 3244 C CA . VAL B 1 92 ? -13.078 -19.641 -6.453 1 97.81 92 VAL B CA 1
ATOM 3245 C C . VAL B 1 92 ? -14.539 -20.031 -6.25 1 97.81 92 VAL B C 1
ATOM 3247 O O . VAL B 1 92 ? -15.039 -20.938 -6.91 1 97.81 92 VAL B O 1
ATOM 3250 N N . CYS B 1 93 ? -15.273 -19.375 -5.363 1 96.69 93 CYS B N 1
ATOM 3251 C CA . CYS B 1 93 ? -16.625 -19.766 -4.969 1 96.69 93 CYS B CA 1
ATOM 3252 C C . CYS B 1 93 ? -17.641 -19.297 -6 1 96.69 93 CYS B C 1
ATOM 3254 O O . CYS B 1 93 ? -18.719 -19.875 -6.121 1 96.69 93 CYS B O 1
ATOM 3256 N N . GLY B 1 94 ? -17.391 -18.203 -6.676 1 96.5 94 GLY B N 1
ATOM 3257 C CA . GLY B 1 94 ? -18.25 -17.688 -7.719 1 96.5 94 GLY B CA 1
ATOM 3258 C C . GLY B 1 94 ? -19.438 -16.906 -7.176 1 96.5 94 GLY B C 1
ATOM 3259 O O . GLY B 1 94 ? -20.219 -16.359 -7.945 1 96.5 94 GLY B O 1
ATOM 3260 N N . LYS B 1 95 ? -19.516 -16.797 -5.797 1 95.56 95 LYS B N 1
ATOM 3261 C CA . LYS B 1 95 ? -20.75 -16.219 -5.27 1 95.56 95 LYS B CA 1
ATOM 3262 C C . LYS B 1 95 ? -20.453 -15.117 -4.262 1 95.56 95 LYS B C 1
ATOM 3264 O O . LYS B 1 95 ? -21.359 -14.375 -3.867 1 95.56 95 LYS B O 1
ATOM 3269 N N . CYS B 1 96 ? -19.281 -15 -3.758 1 95.19 96 CYS B N 1
ATOM 3270 C CA . CYS B 1 96 ? -18.969 -13.93 -2.818 1 95.19 96 CYS B CA 1
ATOM 3271 C C . CYS B 1 96 ? -18.922 -12.578 -3.527 1 95.19 96 CYS B C 1
ATOM 3273 O O . CYS B 1 96 ? -18.984 -12.516 -4.758 1 95.19 96 CYS B O 1
ATOM 3275 N N . ARG B 1 97 ? -18.781 -11.477 -2.768 1 94.75 97 ARG B N 1
ATOM 3276 C CA . ARG B 1 97 ? -18.812 -10.125 -3.309 1 94.75 97 ARG B CA 1
ATOM 3277 C C . ARG B 1 97 ? -17.734 -9.938 -4.371 1 94.75 97 ARG B C 1
ATOM 3279 O O . ARG B 1 97 ? -18 -9.398 -5.445 1 94.75 97 ARG B O 1
ATOM 3286 N N . ASN B 1 98 ? -16.547 -10.422 -4.137 1 96.75 98 ASN B N 1
ATOM 3287 C CA . ASN B 1 98 ? -15.438 -10.289 -5.078 1 96.75 98 ASN B CA 1
ATOM 3288 C C . ASN B 1 98 ? -15.672 -11.102 -6.344 1 96.75 98 ASN B C 1
ATOM 3290 O O . ASN B 1 98 ? -15.453 -10.609 -7.453 1 96.75 98 ASN B O 1
ATOM 3294 N N . CYS B 1 99 ? -16.125 -12.289 -6.199 1 96.62 99 CYS B N 1
ATOM 3295 C CA . CYS B 1 99 ? -16.391 -13.133 -7.359 1 96.62 99 CYS B CA 1
ATOM 3296 C C . CYS B 1 99 ? -17.469 -12.531 -8.242 1 96.62 99 CYS B C 1
ATOM 3298 O O . CYS B 1 99 ? -17.328 -12.484 -9.469 1 96.62 99 CYS B O 1
ATOM 3300 N N . LEU B 1 100 ? -18.516 -12.031 -7.598 1 96.12 100 LEU B N 1
ATOM 3301 C CA . LEU B 1 100 ? -19.625 -11.469 -8.359 1 96.12 100 LEU B CA 1
ATOM 3302 C C . LEU B 1 100 ? -19.203 -10.172 -9.055 1 96.12 100 LEU B C 1
ATOM 3304 O O . LEU B 1 100 ? -19.75 -9.82 -10.102 1 96.12 100 LEU B O 1
ATOM 3308 N N . ALA B 1 101 ? -18.234 -9.516 -8.5 1 95 101 ALA B N 1
ATOM 3309 C CA . ALA B 1 101 ? -17.734 -8.258 -9.062 1 95 101 ALA B CA 1
ATOM 3310 C C . ALA B 1 101 ? -16.656 -8.516 -10.109 1 95 101 ALA B C 1
ATOM 3312 O O . ALA B 1 101 ? -16.094 -7.578 -10.68 1 95 101 ALA B O 1
ATOM 3313 N N . GLY B 1 102 ? -16.281 -9.734 -10.344 1 95.25 102 GLY B N 1
ATOM 3314 C CA . GLY B 1 102 ? -15.281 -10.078 -11.336 1 95.25 102 GLY B CA 1
ATOM 3315 C C . GLY B 1 102 ? -13.867 -10.07 -10.789 1 95.25 102 GLY B C 1
ATOM 3316 O O . GLY B 1 102 ? -12.906 -10.25 -11.539 1 95.25 102 GLY B O 1
ATOM 3317 N N . ARG B 1 103 ? -13.734 -9.781 -9.508 1 96.62 103 ARG B N 1
ATOM 3318 C CA . ARG B 1 103 ? -12.422 -9.836 -8.859 1 96.62 103 ARG B CA 1
ATOM 3319 C C . ARG B 1 103 ? -12.188 -11.195 -8.219 1 96.62 103 ARG B C 1
ATOM 3321 O O . ARG B 1 103 ? -11.914 -11.281 -7.023 1 96.62 103 ARG B O 1
ATOM 3328 N N . ARG B 1 104 ? -12.133 -12.188 -9.023 1 96.44 104 ARG B N 1
ATOM 3329 C CA . ARG B 1 104 ? -12.133 -13.57 -8.562 1 96.44 104 ARG B CA 1
ATOM 3330 C C . ARG B 1 104 ? -10.836 -13.906 -7.832 1 96.44 104 ARG B C 1
ATOM 3332 O O . ARG B 1 104 ? -10.82 -14.75 -6.938 1 96.44 104 ARG B O 1
ATOM 3339 N N . HIS B 1 105 ? -9.75 -13.219 -8.25 1 96.56 105 HIS B N 1
ATOM 3340 C CA . HIS B 1 105 ? -8.461 -13.453 -7.609 1 96.56 105 HIS B CA 1
ATOM 3341 C C . HIS B 1 105 ? -8.492 -13.039 -6.141 1 96.56 105 HIS B C 1
ATOM 3343 O O . HIS B 1 105 ? -7.598 -13.398 -5.371 1 96.56 105 HIS B O 1
ATOM 3349 N N . LEU B 1 106 ? -9.562 -12.344 -5.676 1 97.88 106 LEU B N 1
ATOM 3350 C CA . LEU B 1 106 ? -9.695 -11.875 -4.305 1 97.88 106 LEU B CA 1
ATOM 3351 C C . LEU B 1 106 ? -10.703 -12.727 -3.533 1 97.88 106 LEU B C 1
ATOM 3353 O O . LEU B 1 106 ? -11.141 -12.344 -2.443 1 97.88 106 LEU B O 1
ATOM 3357 N N . CYS B 1 107 ? -11.117 -13.859 -4.055 1 97.38 107 CYS B N 1
ATOM 3358 C CA . CYS B 1 107 ? -12.062 -14.734 -3.369 1 97.38 107 CYS B CA 1
ATOM 3359 C C . CYS B 1 107 ? -11.477 -15.25 -2.057 1 97.38 107 CYS B C 1
ATOM 3361 O O . CYS B 1 107 ? -10.383 -15.812 -2.037 1 97.38 107 CYS B O 1
ATOM 3363 N N . ARG B 1 108 ? -12.188 -15.086 -0.985 1 94.88 108 ARG B N 1
ATOM 3364 C CA . ARG B 1 108 ? -11.727 -15.508 0.332 1 94.88 108 ARG B CA 1
ATOM 3365 C C . ARG B 1 108 ? -11.906 -17 0.522 1 94.88 108 ARG B C 1
ATOM 3367 O O . ARG B 1 108 ? -11.367 -17.594 1.465 1 94.88 108 ARG B O 1
ATOM 3374 N N . SER B 1 109 ? -12.656 -17.641 -0.364 1 95.75 109 SER B N 1
ATOM 3375 C CA . SER B 1 109 ? -12.969 -19.062 -0.247 1 95.75 109 SER B CA 1
ATOM 3376 C C . SER B 1 109 ? -12.227 -19.875 -1.303 1 95.75 109 SER B C 1
ATOM 3378 O O . SER B 1 109 ? -12.695 -20.953 -1.712 1 95.75 109 SER B O 1
ATOM 3380 N N . THR B 1 110 ? -11.18 -19.406 -1.737 1 96.94 110 THR B N 1
ATOM 3381 C CA . THR B 1 110 ? -10.406 -20.031 -2.803 1 96.94 110 THR B CA 1
ATOM 3382 C C . THR B 1 110 ? -9.859 -21.391 -2.348 1 96.94 110 THR B C 1
ATOM 3384 O O . THR B 1 110 ? -9.414 -21.531 -1.206 1 96.94 110 THR B O 1
ATOM 3387 N N . VAL B 1 111 ? -9.953 -22.391 -3.162 1 97.06 111 VAL B N 1
ATOM 3388 C CA . VAL B 1 111 ? -9.344 -23.703 -2.963 1 97.06 111 VAL B CA 1
ATOM 3389 C C . VAL B 1 111 ? -8.211 -23.906 -3.965 1 97.06 111 VAL B C 1
ATOM 3391 O O . VAL B 1 111 ? -8.406 -23.734 -5.172 1 97.06 111 VAL B O 1
ATOM 3394 N N . GLY B 1 112 ? -7.082 -24.312 -3.508 1 97.06 112 GLY B N 1
ATOM 3395 C CA . GLY B 1 112 ? -5.922 -24.469 -4.367 1 97.06 112 GLY B CA 1
ATOM 3396 C C . GLY B 1 112 ? -5.809 -25.859 -4.969 1 97.06 112 GLY B C 1
ATOM 3397 O O . GLY B 1 112 ? -5.941 -26.859 -4.262 1 97.06 112 GLY B O 1
ATOM 3398 N N . LEU B 1 113 ? -5.59 -25.875 -6.238 1 98.25 113 LEU B N 1
ATOM 3399 C CA . LEU B 1 113 ? -5.277 -27.125 -6.91 1 98.25 113 LEU B CA 1
ATOM 3400 C C . LEU B 1 113 ? -3.992 -27.734 -6.355 1 98.25 113 LEU B C 1
ATOM 3402 O O . LEU B 1 113 ? -2.979 -27.047 -6.234 1 98.25 113 LEU B O 1
ATOM 3406 N N . GLY B 1 114 ? -4.008 -29 -5.961 1 98.12 114 GLY B N 1
ATOM 3407 C CA . GLY B 1 114 ? -2.824 -29.656 -5.438 1 98.12 114 GLY B CA 1
ATOM 3408 C C . GLY B 1 114 ? -2.539 -29.312 -3.988 1 98.12 114 GLY B C 1
ATOM 3409 O O . GLY B 1 114 ? -1.485 -29.672 -3.455 1 98.12 114 GLY B O 1
ATOM 3410 N N . VAL B 1 115 ? -3.396 -28.562 -3.318 1 97.12 115 VAL B N 1
ATOM 3411 C CA . VAL B 1 115 ? -3.26 -28.188 -1.914 1 97.12 115 VAL B CA 1
ATOM 3412 C C . VAL B 1 115 ? -4.559 -28.484 -1.171 1 97.12 115 VAL B C 1
ATOM 3414 O O . VAL B 1 115 ? -4.582 -29.312 -0.254 1 97.12 115 VAL B O 1
ATOM 3417 N N . GLY B 1 116 ? -5.625 -27.891 -1.646 1 96.31 116 GLY B N 1
ATOM 3418 C CA . GLY B 1 116 ? -6.93 -28.094 -1.037 1 96.31 116 GLY B CA 1
ATOM 3419 C C . GLY B 1 116 ? -7.762 -29.156 -1.747 1 96.31 116 GLY B C 1
ATOM 3420 O O . GLY B 1 116 ? -8.789 -29.594 -1.229 1 96.31 116 GLY B O 1
ATOM 3421 N N . ARG B 1 117 ? -7.363 -29.5 -2.871 1 96.81 117 ARG B N 1
ATOM 3422 C CA . ARG B 1 117 ? -7.938 -30.594 -3.654 1 96.81 117 ARG B CA 1
ATOM 3423 C C . ARG B 1 117 ? -6.879 -31.266 -4.52 1 96.81 117 ARG B C 1
ATOM 3425 O O . ARG B 1 117 ? -5.773 -30.75 -4.676 1 96.81 117 ARG B O 1
ATOM 3432 N N . ASP B 1 118 ? -7.191 -32.344 -5.121 1 98.38 118 ASP B N 1
ATOM 3433 C CA . ASP B 1 118 ? -6.23 -33.094 -5.902 1 98.38 118 ASP B CA 1
ATOM 3434 C C . ASP B 1 118 ? -5.727 -32.312 -7.102 1 98.38 118 ASP B C 1
ATOM 3436 O O . ASP B 1 118 ? -6.504 -31.625 -7.766 1 98.38 118 ASP B O 1
ATOM 3440 N N . GLY B 1 119 ? -4.375 -32.531 -7.391 1 98.56 119 GLY B N 1
ATOM 3441 C CA . GLY B 1 119 ? -3.729 -31.672 -8.359 1 98.56 119 GLY B CA 1
ATOM 3442 C C . GLY B 1 119 ? -3.215 -32.406 -9.578 1 98.56 119 GLY B C 1
ATOM 3443 O O . GLY B 1 119 ? -3.811 -33.406 -10 1 98.56 119 GLY B O 1
ATOM 3444 N N . ALA B 1 120 ? -2.225 -31.844 -10.141 1 98.75 120 ALA B N 1
ATOM 3445 C CA . ALA B 1 120 ? -1.864 -32.188 -11.523 1 98.75 120 ALA B CA 1
ATOM 3446 C C . ALA B 1 120 ? -0.651 -33.094 -11.562 1 98.75 120 ALA B C 1
ATOM 3448 O O . ALA B 1 120 ? -0.226 -33.531 -12.633 1 98.75 120 ALA B O 1
ATOM 3449 N N . PHE B 1 121 ? -0.018 -33.406 -10.398 1 98.88 121 PHE B N 1
ATOM 3450 C CA . PHE B 1 121 ? 1.036 -34.406 -10.422 1 98.88 121 PHE B CA 1
ATOM 3451 C C . PHE B 1 121 ? 0.45 -35.812 -10.633 1 98.88 121 PHE B C 1
ATOM 3453 O O . PHE B 1 121 ? 0.548 -36.656 -9.758 1 98.88 121 PHE B O 1
ATOM 3460 N N . ALA B 1 122 ? -0.1 -36.031 -11.758 1 98.81 122 ALA B N 1
ATOM 3461 C CA . ALA B 1 122 ? -0.8 -37.25 -12.156 1 98.81 122 ALA B CA 1
ATOM 3462 C C . ALA B 1 122 ? -0.944 -37.344 -13.672 1 98.81 122 ALA B C 1
ATOM 3464 O O . ALA B 1 122 ? -0.72 -36.344 -14.383 1 98.81 122 ALA B O 1
ATOM 3465 N N . GLU B 1 123 ? -1.318 -38.5 -14.117 1 98.81 123 GLU B N 1
ATOM 3466 C CA . GLU B 1 123 ? -1.508 -38.656 -15.555 1 98.81 123 GLU B CA 1
ATOM 3467 C C . GLU B 1 123 ? -2.693 -37.844 -16.062 1 98.81 123 GLU B C 1
ATOM 3469 O O . GLU B 1 123 ? -2.686 -37.375 -17.188 1 98.81 123 GLU B O 1
ATOM 3474 N N . TYR B 1 124 ? -3.738 -37.688 -15.203 1 98.88 124 TYR B N 1
ATOM 3475 C CA . TYR B 1 124 ? -4.91 -36.875 -15.531 1 98.88 124 TYR B CA 1
ATOM 3476 C C . TYR B 1 124 ? -5.273 -35.938 -14.383 1 98.88 124 TYR B C 1
ATOM 3478 O O . TYR B 1 124 ? -5.039 -36.25 -13.219 1 98.88 124 TYR B O 1
ATOM 3486 N N . VAL B 1 125 ? -5.871 -34.844 -14.711 1 98.88 125 VAL B N 1
ATOM 3487 C CA . VAL B 1 125 ? -6.41 -33.906 -13.719 1 98.88 125 VAL B CA 1
ATOM 3488 C C . VAL B 1 125 ? -7.762 -33.375 -14.195 1 98.88 125 VAL B C 1
ATOM 3490 O O . VAL B 1 125 ? -7.961 -33.156 -15.391 1 98.88 125 VAL B O 1
ATOM 3493 N N . ALA B 1 126 ? -8.672 -33.281 -13.305 1 98.75 126 ALA B N 1
ATOM 3494 C CA . ALA B 1 126 ? -9.977 -32.688 -13.578 1 98.75 126 ALA B CA 1
ATOM 3495 C C . ALA B 1 126 ? -10.039 -31.25 -13.109 1 98.75 126 ALA B C 1
ATOM 3497 O O . ALA B 1 126 ? -9.562 -30.922 -12.023 1 98.75 126 ALA B O 1
ATOM 3498 N N . LEU B 1 127 ? -10.602 -30.375 -13.914 1 98.38 127 LEU B N 1
ATOM 3499 C CA . LEU B 1 127 ? -10.789 -28.953 -13.586 1 98.38 127 LEU B CA 1
ATOM 3500 C C . LEU B 1 127 ? -12.156 -28.469 -14.062 1 98.38 127 LEU B C 1
ATOM 3502 O O . LEU B 1 127 ? -12.656 -28.922 -15.102 1 98.38 127 LEU B O 1
ATOM 3506 N N . PRO B 1 128 ? -12.758 -27.547 -13.227 1 98.12 128 PRO B N 1
ATOM 3507 C CA . PRO B 1 128 ? -13.867 -26.828 -13.867 1 98.12 128 PRO B CA 1
ATOM 3508 C C . PRO B 1 128 ? -13.461 -26.141 -15.164 1 98.12 128 PRO B C 1
ATOM 3510 O O . PRO B 1 128 ? -12.359 -25.594 -15.25 1 98.12 128 PRO B O 1
ATOM 3513 N N . ALA B 1 129 ? -14.359 -26.188 -16.156 1 98.44 129 ALA B N 1
ATOM 3514 C CA . ALA B 1 129 ? -14.078 -25.531 -17.422 1 98.44 129 ALA B CA 1
ATOM 3515 C C . ALA B 1 129 ? -13.672 -24.078 -17.219 1 98.44 129 ALA B C 1
ATOM 3517 O O . ALA B 1 129 ? -12.828 -23.547 -17.953 1 98.44 129 ALA B O 1
ATOM 3518 N N . SER B 1 130 ? -14.18 -23.438 -16.188 1 96.81 130 SER B N 1
ATOM 3519 C CA . SER B 1 130 ? -13.938 -22.016 -15.914 1 96.81 130 SER B CA 1
ATOM 3520 C C . SER B 1 130 ? -12.508 -21.781 -15.445 1 96.81 130 SER B C 1
ATOM 3522 O O . SER B 1 130 ? -12.039 -20.641 -15.406 1 96.81 130 SER B O 1
ATOM 3524 N N . ASN B 1 131 ? -11.742 -22.812 -15.141 1 97.88 131 ASN B N 1
ATOM 3525 C CA . ASN B 1 131 ? -10.367 -22.672 -14.672 1 97.88 131 ASN B CA 1
ATOM 3526 C C . ASN B 1 131 ? -9.367 -23.078 -15.75 1 97.88 131 ASN B C 1
ATOM 3528 O O . ASN B 1 131 ? -8.156 -23.047 -15.523 1 97.88 131 ASN B O 1
ATOM 3532 N N . VAL B 1 132 ? -9.844 -23.406 -16.922 1 98.44 132 VAL B N 1
ATOM 3533 C CA . VAL B 1 132 ? -8.969 -23.906 -17.969 1 98.44 132 VAL B CA 1
ATOM 3534 C C . VAL B 1 132 ? -8.508 -22.75 -18.859 1 98.44 132 VAL B C 1
ATOM 3536 O O . VAL B 1 132 ? -9.312 -21.891 -19.219 1 98.44 132 VAL B O 1
ATOM 3539 N N . TRP B 1 133 ? -7.277 -22.656 -19.188 1 98.44 133 TRP B N 1
ATOM 3540 C CA . TRP B 1 133 ? -6.727 -21.75 -20.188 1 98.44 133 TRP B CA 1
ATOM 3541 C C . TRP B 1 133 ? -6.332 -22.484 -21.453 1 98.44 133 TRP B C 1
ATOM 3543 O O . TRP B 1 133 ? -5.414 -23.312 -21.438 1 98.44 133 TRP B O 1
ATOM 3553 N N . VAL B 1 134 ? -6.965 -22.219 -22.484 1 98.5 134 VAL B N 1
ATOM 3554 C CA . VAL B 1 134 ? -6.668 -22.859 -23.766 1 98.5 134 VAL B CA 1
ATOM 3555 C C . VAL B 1 134 ? -5.566 -22.078 -24.484 1 98.5 134 VAL B C 1
ATOM 3557 O O . VAL B 1 134 ? -5.711 -20.875 -24.734 1 98.5 134 VAL B O 1
ATOM 3560 N N . HIS B 1 135 ? -4.473 -22.75 -24.812 1 98.19 135 HIS B N 1
ATOM 3561 C CA . HIS B 1 135 ? -3.416 -22.141 -25.594 1 98.19 135 HIS B CA 1
ATOM 3562 C C . HIS B 1 135 ? -3.795 -22.078 -27.078 1 98.19 135 HIS B C 1
ATOM 3564 O O . HIS B 1 135 ? -3.633 -23.047 -27.797 1 98.19 135 HIS B O 1
ATOM 3570 N N . ARG B 1 136 ? -4.18 -20.938 -27.469 1 95.25 136 ARG B N 1
ATOM 3571 C CA . ARG B 1 136 ? -4.621 -20.75 -28.844 1 95.25 136 ARG B CA 1
ATOM 3572 C C . ARG B 1 136 ? -3.439 -20.453 -29.766 1 95.25 136 ARG B C 1
ATOM 3574 O O . ARG B 1 136 ? -3.555 -20.547 -30.984 1 95.25 136 ARG B O 1
ATOM 3581 N N . THR B 1 137 ? -2.385 -20.062 -29.188 1 92.94 137 THR B N 1
ATOM 3582 C CA . THR B 1 137 ? -1.136 -19.859 -29.922 1 92.94 137 THR B CA 1
ATOM 3583 C C . THR B 1 137 ? -0.087 -20.891 -29.484 1 92.94 137 THR B C 1
ATOM 3585 O O . THR B 1 137 ? -0.099 -21.344 -28.344 1 92.94 137 THR B O 1
ATOM 3588 N N . GLU B 1 138 ? 0.787 -21.156 -30.422 1 92.81 138 GLU B N 1
ATOM 3589 C CA . GLU B 1 138 ? 1.831 -22.125 -30.125 1 92.81 138 GLU B CA 1
ATOM 3590 C C . GLU B 1 138 ? 2.695 -21.672 -28.953 1 92.81 138 GLU B C 1
ATOM 3592 O O . GLU B 1 138 ? 3.082 -20.5 -28.875 1 92.81 138 GLU B O 1
ATOM 3597 N N . VAL B 1 139 ? 2.92 -22.531 -28.047 1 95.75 139 VAL B N 1
ATOM 3598 C CA . VAL B 1 139 ? 3.76 -22.281 -26.875 1 95.75 139 VAL B CA 1
ATOM 3599 C C . VAL B 1 139 ? 4.547 -23.531 -26.516 1 95.75 139 VAL B C 1
ATOM 3601 O O . VAL B 1 139 ? 4.031 -24.656 -26.625 1 95.75 139 VAL B O 1
ATOM 3604 N N . ASP B 1 140 ? 5.82 -23.297 -26.266 1 97.19 140 ASP B N 1
ATOM 3605 C CA . ASP B 1 140 ? 6.637 -24.406 -25.781 1 97.19 140 ASP B CA 1
ATOM 3606 C C . ASP B 1 140 ? 5.977 -25.094 -24.578 1 97.19 140 ASP B C 1
ATOM 3608 O O . ASP B 1 140 ? 5.496 -24.422 -23.672 1 97.19 140 ASP B O 1
ATOM 3612 N N . LEU B 1 141 ? 5.961 -26.422 -24.516 1 97.88 141 LEU B N 1
ATOM 3613 C CA . LEU B 1 141 ? 5.25 -27.188 -23.5 1 97.88 141 LEU B CA 1
ATOM 3614 C C . LEU B 1 141 ? 5.84 -26.906 -22.109 1 97.88 141 LEU B C 1
ATOM 3616 O O . LEU B 1 141 ? 5.102 -26.812 -21.125 1 97.88 141 LEU B O 1
ATOM 3620 N N . ASP B 1 142 ? 7.133 -26.828 -22.031 1 98.25 142 ASP B N 1
ATOM 3621 C CA . ASP B 1 142 ? 7.75 -26.547 -20.734 1 98.25 142 ASP B CA 1
ATOM 3622 C C . ASP B 1 142 ? 7.367 -25.172 -20.219 1 98.25 142 ASP B C 1
ATOM 3624 O O . ASP B 1 142 ? 7.098 -24.984 -19.031 1 98.25 142 ASP B O 1
ATOM 3628 N N . VAL B 1 143 ? 7.328 -24.188 -21.125 1 98.25 143 VAL B N 1
ATOM 3629 C CA . VAL B 1 143 ? 6.934 -22.828 -20.75 1 98.25 143 VAL B CA 1
ATOM 3630 C C . VAL B 1 143 ? 5.461 -22.812 -20.359 1 98.25 143 VAL B C 1
ATOM 3632 O O . VAL B 1 143 ? 5.094 -22.219 -19.344 1 98.25 143 VAL B O 1
ATOM 3635 N N . ALA B 1 144 ? 4.621 -23.531 -21.109 1 98.38 144 ALA B N 1
ATOM 3636 C CA . ALA B 1 144 ? 3.195 -23.609 -20.797 1 98.38 144 ALA B CA 1
ATOM 3637 C C . ALA B 1 144 ? 2.963 -24.219 -19.422 1 98.38 144 ALA B C 1
ATOM 3639 O O . ALA B 1 144 ? 2.043 -23.828 -18.703 1 98.38 144 ALA B O 1
ATOM 3640 N N . ALA B 1 145 ? 3.814 -25.141 -19.016 1 98.62 145 ALA B N 1
ATOM 3641 C CA . ALA B 1 145 ? 3.664 -25.859 -17.75 1 98.62 145 ALA B CA 1
ATOM 3642 C C . ALA B 1 145 ? 3.893 -24.922 -16.562 1 98.62 145 ALA B C 1
ATOM 3644 O O . ALA B 1 145 ? 3.459 -25.203 -15.438 1 98.62 145 ALA B O 1
ATOM 3645 N N . ILE B 1 146 ? 4.59 -23.812 -16.781 1 98.31 146 ILE B N 1
ATOM 3646 C CA . ILE B 1 146 ? 4.895 -22.938 -15.656 1 98.31 146 ILE B CA 1
ATOM 3647 C C . ILE B 1 146 ? 4.133 -21.625 -15.797 1 98.31 146 ILE B C 1
ATOM 3649 O O . ILE B 1 146 ? 4.551 -20.609 -15.258 1 98.31 146 ILE B O 1
ATOM 3653 N N . PHE B 1 147 ? 2.988 -21.641 -16.484 1 98.06 147 PHE B N 1
ATOM 3654 C CA . PHE B 1 147 ? 2.145 -20.469 -16.625 1 98.06 147 PHE B CA 1
ATOM 3655 C C . PHE B 1 147 ? 1.643 -20 -15.258 1 98.06 147 PHE B C 1
ATOM 3657 O O . PHE B 1 147 ? 1.541 -18.797 -15.008 1 98.06 147 PHE B O 1
ATOM 3664 N N . ASP B 1 148 ? 1.348 -20.922 -14.414 1 97.44 148 ASP B N 1
ATOM 3665 C CA . ASP B 1 148 ? 0.838 -20.578 -13.086 1 97.44 148 ASP B CA 1
ATOM 3666 C C . ASP B 1 148 ? 1.816 -19.672 -12.344 1 97.44 148 ASP B C 1
ATOM 3668 O O . ASP B 1 148 ? 1.531 -18.5 -12.117 1 97.44 148 ASP B O 1
ATOM 3672 N N . PRO B 1 149 ? 3.09 -20.062 -12.125 1 97.88 149 PRO B N 1
ATOM 3673 C CA . PRO B 1 149 ? 4.043 -19.188 -11.453 1 97.88 149 PRO B CA 1
ATOM 3674 C C . PRO B 1 149 ? 4.457 -17.984 -12.312 1 97.88 149 PRO B C 1
ATOM 3676 O O . PRO B 1 149 ? 4.805 -16.938 -11.781 1 97.88 149 PRO B O 1
ATOM 3679 N N . PHE B 1 150 ? 4.438 -18.172 -13.703 1 98.62 150 PHE B N 1
ATOM 3680 C CA . PHE B 1 150 ? 4.668 -17.031 -14.586 1 98.62 150 PHE B CA 1
ATOM 3681 C C . PHE B 1 150 ? 3.625 -15.953 -14.352 1 98.62 150 PHE B C 1
ATOM 3683 O O . PHE B 1 150 ? 3.953 -14.766 -14.32 1 98.62 150 PHE B O 1
ATOM 3690 N N . GLY B 1 151 ? 2.412 -16.391 -14.109 1 98.5 151 GLY B N 1
ATOM 3691 C CA . GLY B 1 151 ? 1.345 -15.453 -13.812 1 98.5 151 GLY B CA 1
ATOM 3692 C C . GLY B 1 151 ? 1.586 -14.664 -12.539 1 98.5 151 GLY B C 1
ATOM 3693 O O . GLY B 1 151 ? 1.268 -13.469 -12.469 1 98.5 151 GLY B O 1
ATOM 3694 N N . ASN B 1 152 ? 2.137 -15.312 -11.5 1 98.19 152 ASN B N 1
ATOM 3695 C CA . ASN B 1 152 ? 2.514 -14.594 -10.289 1 98.19 152 ASN B CA 1
ATOM 3696 C C . ASN B 1 152 ? 3.535 -13.5 -10.578 1 98.19 152 ASN B C 1
ATOM 3698 O O . ASN B 1 152 ? 3.422 -12.383 -10.07 1 98.19 152 ASN B O 1
ATOM 3702 N N . ALA B 1 153 ? 4.531 -13.82 -11.391 1 98.69 153 ALA B N 1
ATOM 3703 C CA . ALA B 1 153 ? 5.562 -12.859 -11.766 1 98.69 153 ALA B CA 1
ATOM 3704 C C . ALA B 1 153 ? 4.965 -11.672 -12.516 1 98.69 153 ALA B C 1
ATOM 3706 O O . ALA B 1 153 ? 5.277 -10.523 -12.211 1 98.69 153 ALA B O 1
ATOM 3707 N N . VAL B 1 154 ? 4.09 -11.984 -13.461 1 98.81 154 VAL B N 1
ATOM 3708 C CA . VAL B 1 154 ? 3.494 -10.953 -14.305 1 98.81 154 VAL B CA 1
ATOM 3709 C C . VAL B 1 154 ? 2.586 -10.055 -13.469 1 98.81 154 VAL B C 1
ATOM 3711 O O . VAL B 1 154 ? 2.662 -8.828 -13.555 1 98.81 154 VAL B O 1
ATOM 3714 N N . HIS B 1 155 ? 1.728 -10.711 -12.648 1 98.69 155 HIS B N 1
ATOM 3715 C CA . HIS B 1 155 ? 0.861 -9.93 -11.773 1 98.69 155 HIS B CA 1
ATOM 3716 C C . HIS B 1 155 ? 1.675 -9 -10.883 1 98.69 155 HIS B C 1
ATOM 3718 O O . HIS B 1 155 ? 1.36 -7.809 -10.773 1 98.69 155 HIS B O 1
ATOM 3724 N N . THR B 1 156 ? 2.721 -9.477 -10.297 1 98.81 156 THR B N 1
ATOM 3725 C CA . THR B 1 156 ? 3.551 -8.695 -9.391 1 98.81 156 THR B CA 1
ATOM 3726 C C . THR B 1 156 ? 4.27 -7.578 -10.141 1 98.81 156 THR B C 1
ATOM 3728 O O . THR B 1 156 ? 4.188 -6.41 -9.758 1 98.81 156 THR B O 1
ATOM 3731 N N . ALA B 1 157 ? 4.938 -7.926 -11.219 1 98.81 157 ALA B N 1
ATOM 3732 C CA . ALA B 1 157 ? 5.77 -6.98 -11.961 1 98.81 157 ALA B CA 1
ATOM 3733 C C . ALA B 1 157 ? 4.93 -5.859 -12.562 1 98.81 157 ALA B C 1
ATOM 3735 O O . ALA B 1 157 ? 5.375 -4.711 -12.625 1 98.81 157 ALA B O 1
ATOM 3736 N N . LEU B 1 158 ? 3.717 -6.176 -12.945 1 98.56 158 LEU B N 1
ATOM 3737 C CA . LEU B 1 158 ? 2.93 -5.188 -13.68 1 98.56 158 LEU B CA 1
ATOM 3738 C C . LEU B 1 158 ? 1.867 -4.566 -12.773 1 98.56 158 LEU B C 1
ATOM 3740 O O . LEU B 1 158 ? 0.915 -3.953 -13.266 1 98.56 158 LEU B O 1
ATOM 3744 N N . SER B 1 159 ? 1.998 -4.77 -11.484 1 98.56 159 SER B N 1
ATOM 3745 C CA . SER B 1 159 ? 1.091 -4.129 -10.539 1 98.56 159 SER B CA 1
ATOM 3746 C C . SER B 1 159 ? 1.206 -2.611 -10.602 1 98.56 159 SER B C 1
ATOM 3748 O O . SER B 1 159 ? 0.275 -1.896 -10.227 1 98.56 159 SER B O 1
ATOM 3750 N N . PHE B 1 160 ? 2.369 -2.121 -11.039 1 98.5 160 PHE B N 1
ATOM 3751 C CA . PHE B 1 160 ? 2.646 -0.703 -11.219 1 98.5 160 PHE B CA 1
ATOM 3752 C C . PHE B 1 160 ? 3.328 -0.455 -12.562 1 98.5 160 PHE B C 1
ATOM 3754 O O . PHE B 1 160 ? 3.951 -1.358 -13.125 1 98.5 160 PHE B O 1
ATOM 3761 N N . PRO B 1 161 ? 3.238 0.761 -13.117 1 97.88 161 PRO B N 1
ATOM 3762 C CA . PRO B 1 161 ? 3.943 1.062 -14.367 1 97.88 161 PRO B CA 1
ATOM 3763 C C . PRO B 1 161 ? 5.461 0.969 -14.219 1 97.88 161 PRO B C 1
ATOM 3765 O O . PRO B 1 161 ? 6.023 1.457 -13.242 1 97.88 161 PRO B O 1
ATOM 3768 N N . LEU B 1 162 ? 6.109 0.415 -15.258 1 98.44 162 LEU B N 1
ATOM 3769 C CA . LEU B 1 162 ? 7.539 0.141 -15.125 1 98.44 162 LEU B CA 1
ATOM 3770 C C . LEU B 1 162 ? 8.336 0.915 -16.172 1 98.44 162 LEU B C 1
ATOM 3772 O O . LEU B 1 162 ? 9.562 1.002 -16.078 1 98.44 162 LEU B O 1
ATOM 3776 N N . VAL B 1 163 ? 7.672 1.469 -17.234 1 98.19 163 VAL B N 1
ATOM 3777 C CA . VAL B 1 163 ? 8.383 2.094 -18.359 1 98.19 163 VAL B CA 1
ATOM 3778 C C . VAL B 1 163 ? 9.258 3.229 -17.828 1 98.19 163 VAL B C 1
ATOM 3780 O O . VAL B 1 163 ? 8.758 4.188 -17.234 1 98.19 163 VAL B O 1
ATOM 3783 N N . GLY B 1 164 ? 10.523 3.07 -18.031 1 97.69 164 GLY B N 1
ATOM 3784 C CA . GLY B 1 164 ? 11.461 4.117 -17.672 1 97.69 164 GLY B CA 1
ATOM 3785 C C . GLY B 1 164 ? 11.805 4.133 -16.203 1 97.69 164 GLY B C 1
ATOM 3786 O O . GLY B 1 164 ? 12.578 4.977 -15.742 1 97.69 164 GLY B O 1
ATOM 3787 N N . GLU B 1 165 ? 11.289 3.199 -15.398 1 98.12 165 GLU B N 1
ATOM 3788 C CA . GLU B 1 165 ? 11.477 3.197 -13.953 1 98.12 165 GLU B CA 1
ATOM 3789 C C . GLU B 1 165 ? 12.648 2.307 -13.547 1 98.12 165 GLU B C 1
ATOM 3791 O O . GLU B 1 165 ? 13.062 1.429 -14.312 1 98.12 165 GLU B O 1
ATOM 3796 N N . ASP B 1 166 ? 13.25 2.619 -12.422 1 98.75 166 ASP B N 1
ATOM 3797 C CA . ASP B 1 166 ? 14.242 1.752 -11.797 1 98.75 166 ASP B CA 1
ATOM 3798 C C . ASP B 1 166 ? 13.578 0.748 -10.852 1 98.75 166 ASP B C 1
ATOM 3800 O O . ASP B 1 166 ? 12.906 1.137 -9.898 1 98.75 166 ASP B O 1
ATOM 3804 N N . VAL B 1 167 ? 13.797 -0.555 -11.117 1 98.94 167 VAL B N 1
ATOM 3805 C CA . VAL B 1 167 ? 13.07 -1.623 -10.438 1 98.94 167 VAL B CA 1
ATOM 3806 C C . VAL B 1 167 ? 14.031 -2.438 -9.578 1 98.94 167 VAL B C 1
ATOM 3808 O O . VAL B 1 167 ? 15.117 -2.807 -10.023 1 98.94 167 VAL B O 1
ATOM 3811 N N . LEU B 1 168 ? 13.656 -2.625 -8.312 1 98.94 168 LEU B N 1
ATOM 3812 C CA . LEU B 1 168 ? 14.383 -3.49 -7.391 1 98.94 168 LEU B CA 1
ATOM 3813 C C . LEU B 1 168 ? 13.594 -4.762 -7.098 1 98.94 168 LEU B C 1
ATOM 3815 O O . LEU B 1 168 ? 12.461 -4.699 -6.625 1 98.94 168 LEU B O 1
ATOM 3819 N N . ILE B 1 169 ? 14.156 -5.895 -7.406 1 98.94 169 ILE B N 1
ATOM 3820 C CA . ILE B 1 169 ? 13.57 -7.199 -7.109 1 98.94 169 ILE B CA 1
ATOM 3821 C C . ILE B 1 169 ? 14.383 -7.891 -6.016 1 98.94 169 ILE B C 1
ATOM 3823 O O . ILE B 1 169 ? 15.602 -7.996 -6.121 1 98.94 169 ILE B O 1
ATOM 3827 N N . THR B 1 170 ? 13.734 -8.289 -4.961 1 98.81 170 THR B N 1
ATOM 3828 C CA . THR B 1 170 ? 14.414 -9.086 -3.949 1 98.81 170 THR B CA 1
ATOM 3829 C C . THR B 1 170 ? 13.953 -10.539 -4.008 1 98.81 170 THR B C 1
ATOM 3831 O O . THR B 1 170 ? 12.758 -10.82 -3.893 1 98.81 170 THR B O 1
ATOM 3834 N N . GLY B 1 171 ? 14.883 -11.438 -4.121 1 97.88 171 GLY B N 1
ATOM 3835 C CA . GLY B 1 171 ? 14.617 -12.852 -4.348 1 97.88 171 GLY B CA 1
ATOM 3836 C C . GLY B 1 171 ? 14.781 -13.266 -5.801 1 97.88 171 GLY B C 1
ATOM 3837 O O . GLY B 1 171 ? 14.008 -12.852 -6.664 1 97.88 171 GLY B O 1
ATOM 3838 N N . ALA B 1 172 ? 15.812 -14.133 -6.02 1 97.75 172 ALA B N 1
ATOM 3839 C CA . ALA B 1 172 ? 16.078 -14.602 -7.375 1 97.75 172 ALA B CA 1
ATOM 3840 C C . ALA B 1 172 ? 15.664 -16.062 -7.551 1 97.75 172 ALA B C 1
ATOM 3842 O O . ALA B 1 172 ? 16.328 -16.828 -8.258 1 97.75 172 ALA B O 1
ATOM 3843 N N . GLY B 1 173 ? 14.602 -16.422 -6.805 1 96.25 173 GLY B N 1
ATOM 3844 C CA . GLY B 1 173 ? 13.953 -17.656 -7.207 1 96.25 173 GLY B CA 1
ATOM 3845 C C . GLY B 1 173 ? 13.336 -17.594 -8.594 1 96.25 173 GLY B C 1
ATOM 3846 O O . GLY B 1 173 ? 13.406 -16.547 -9.25 1 96.25 173 GLY B O 1
ATOM 3847 N N . PRO B 1 174 ? 12.727 -18.688 -9.008 1 96.5 174 PRO B N 1
ATOM 3848 C CA . PRO B 1 174 ? 12.195 -18.719 -10.375 1 96.5 174 PRO B CA 1
ATOM 3849 C C . PRO B 1 174 ? 11.211 -17.578 -10.648 1 96.5 174 PRO B C 1
ATOM 3851 O O . PRO B 1 174 ? 11.258 -16.969 -11.719 1 96.5 174 PRO B O 1
ATOM 3854 N N . ILE B 1 175 ? 10.328 -17.281 -9.75 1 97.62 175 ILE B N 1
ATOM 3855 C CA . ILE B 1 175 ? 9.336 -16.234 -9.961 1 97.62 175 ILE B CA 1
ATOM 3856 C C . ILE B 1 175 ? 10.039 -14.875 -10.055 1 97.62 175 ILE B C 1
ATOM 3858 O O . ILE B 1 175 ? 9.695 -14.055 -10.906 1 97.62 175 ILE B O 1
ATOM 3862 N N . GLY B 1 176 ? 11.016 -14.641 -9.172 1 98.19 176 GLY B N 1
ATOM 3863 C CA . GLY B 1 176 ? 11.781 -13.414 -9.234 1 98.19 176 GLY B CA 1
ATOM 3864 C C . GLY B 1 176 ? 12.508 -13.234 -10.555 1 98.19 176 GLY B C 1
ATOM 3865 O O . GLY B 1 176 ? 12.516 -12.141 -11.125 1 98.19 176 GLY B O 1
ATOM 3866 N N . ILE B 1 177 ? 13.117 -14.281 -11.031 1 98.31 177 ILE B N 1
ATOM 3867 C CA . ILE B 1 177 ? 13.852 -14.234 -12.297 1 98.31 177 ILE B CA 1
ATOM 3868 C C . ILE B 1 177 ? 12.883 -13.961 -13.445 1 98.31 177 ILE B C 1
ATOM 3870 O O . ILE B 1 177 ? 13.172 -13.164 -14.336 1 98.31 177 ILE B O 1
ATOM 3874 N N . MET B 1 178 ? 11.719 -14.578 -13.414 1 98.62 178 MET B N 1
ATOM 3875 C CA . MET B 1 178 ? 10.727 -14.297 -14.445 1 98.62 178 MET B CA 1
ATOM 3876 C C . MET B 1 178 ? 10.242 -12.852 -14.367 1 98.62 178 MET B C 1
ATOM 3878 O O . MET B 1 178 ? 10.008 -12.219 -15.391 1 98.62 178 MET B O 1
ATOM 3882 N N . ALA B 1 179 ? 10.102 -12.344 -13.133 1 98.75 179 ALA B N 1
ATOM 3883 C CA . ALA B 1 179 ? 9.703 -10.945 -12.961 1 98.75 179 ALA B CA 1
ATOM 3884 C C . ALA B 1 179 ? 10.75 -10 -13.555 1 98.75 179 ALA B C 1
ATOM 3886 O O . ALA B 1 179 ? 10.406 -8.953 -14.109 1 98.75 179 ALA B O 1
ATOM 3887 N N . ALA B 1 180 ? 12.016 -10.359 -13.406 1 98.69 180 ALA B N 1
ATOM 3888 C CA . ALA B 1 180 ? 13.086 -9.555 -14.008 1 98.69 180 ALA B CA 1
ATOM 3889 C C . ALA B 1 180 ? 12.938 -9.5 -15.523 1 98.69 180 ALA B C 1
ATOM 3891 O O . ALA B 1 180 ? 13.047 -8.43 -16.125 1 98.69 180 ALA B O 1
ATOM 3892 N N . ALA B 1 181 ? 12.648 -10.641 -16.094 1 98.62 181 ALA B N 1
ATOM 3893 C CA . ALA B 1 181 ? 12.445 -10.703 -17.547 1 98.62 181 ALA B CA 1
ATOM 3894 C C . ALA B 1 181 ? 11.266 -9.836 -17.969 1 98.62 181 ALA B C 1
ATOM 3896 O O . ALA B 1 181 ? 11.344 -9.102 -18.953 1 98.62 181 ALA B O 1
ATOM 3897 N N . VAL B 1 182 ? 10.188 -9.93 -17.219 1 98.75 182 VAL B N 1
ATOM 3898 C CA . VAL B 1 182 ? 8.977 -9.164 -17.516 1 98.75 182 VAL B CA 1
ATOM 3899 C C . VAL B 1 182 ? 9.273 -7.668 -17.406 1 98.75 182 VAL B C 1
ATOM 3901 O O . VAL B 1 182 ? 8.898 -6.879 -18.266 1 98.75 182 VAL B O 1
ATOM 3904 N N . ALA B 1 183 ? 9.953 -7.266 -16.312 1 98.75 183 ALA B N 1
ATOM 3905 C CA . ALA B 1 183 ? 10.266 -5.855 -16.078 1 98.75 183 ALA B CA 1
ATOM 3906 C C . ALA B 1 183 ? 11.125 -5.285 -17.203 1 98.75 183 ALA B C 1
ATOM 3908 O O . ALA B 1 183 ? 10.859 -4.184 -17.688 1 98.75 183 ALA B O 1
ATOM 3909 N N . LYS B 1 184 ? 12.109 -6.043 -17.578 1 98.25 184 LYS B N 1
ATOM 3910 C CA . LYS B 1 184 ? 12.961 -5.617 -18.688 1 98.25 184 LYS B CA 1
ATOM 3911 C C . LYS B 1 184 ? 12.156 -5.465 -19.984 1 98.25 184 LYS B C 1
ATOM 3913 O O . LYS B 1 184 ? 12.266 -4.449 -20.672 1 98.25 184 LYS B O 1
ATOM 3918 N N . HIS B 1 185 ? 11.383 -6.418 -20.266 1 98 185 HIS B N 1
ATOM 3919 C CA . HIS B 1 185 ? 10.562 -6.414 -21.469 1 98 185 HIS B CA 1
ATOM 3920 C C . HIS B 1 185 ? 9.586 -5.242 -21.469 1 98 185 HIS B C 1
ATOM 3922 O O . HIS B 1 185 ? 9.289 -4.676 -22.531 1 98 185 HIS B O 1
ATOM 3928 N N . ALA B 1 186 ? 9.125 -4.859 -20.312 1 97.75 186 ALA B N 1
ATOM 3929 C CA . ALA B 1 186 ? 8.109 -3.82 -20.156 1 97.75 186 ALA B CA 1
ATOM 3930 C C . ALA B 1 186 ? 8.727 -2.432 -20.297 1 97.75 186 ALA B C 1
ATOM 3932 O O . ALA B 1 186 ? 8.008 -1.428 -20.328 1 97.75 186 ALA B O 1
ATOM 3933 N N . GLY B 1 187 ? 10.047 -2.311 -20.266 1 98.19 187 GLY B N 1
ATOM 3934 C CA . GLY B 1 187 ? 10.664 -1.027 -20.562 1 98.19 187 GLY B CA 1
ATOM 3935 C C . GLY B 1 187 ? 11.289 -0.38 -19.328 1 98.19 187 GLY B C 1
ATOM 3936 O O . GLY B 1 187 ? 11.578 0.818 -19.344 1 98.19 187 GLY B O 1
ATOM 3937 N N . ALA B 1 188 ? 11.516 -1.154 -18.266 1 98.62 188 ALA B N 1
ATOM 3938 C CA . ALA B 1 188 ? 12.211 -0.609 -17.109 1 98.62 188 ALA B CA 1
ATOM 3939 C C . ALA B 1 188 ? 13.602 -0.097 -17.5 1 98.62 188 ALA B C 1
ATOM 3941 O O . ALA B 1 188 ? 14.273 -0.687 -18.344 1 98.62 188 ALA B O 1
ATOM 3942 N N . ARG B 1 189 ? 14.047 1.014 -16.875 1 98.25 189 ARG B N 1
ATOM 3943 C CA . ARG B 1 189 ? 15.375 1.55 -17.125 1 98.25 189 ARG B CA 1
ATOM 3944 C C . ARG B 1 189 ? 16.453 0.646 -16.531 1 98.25 189 ARG B C 1
ATOM 3946 O O . ARG B 1 189 ? 17.391 0.247 -17.234 1 98.25 189 ARG B O 1
ATOM 3953 N N . ASN B 1 190 ? 16.328 0.36 -15.273 1 98.62 190 ASN B N 1
ATOM 3954 C CA . ASN B 1 190 ? 17.188 -0.598 -14.594 1 98.62 190 ASN B CA 1
ATOM 3955 C C . ASN B 1 190 ? 16.375 -1.661 -13.859 1 98.62 190 ASN B C 1
ATOM 3957 O O . ASN B 1 190 ? 15.344 -1.358 -13.273 1 98.62 190 ASN B O 1
ATOM 3961 N N . VAL B 1 191 ? 16.859 -2.879 -13.977 1 98.88 191 VAL B N 1
ATOM 3962 C CA . VAL B 1 191 ? 16.328 -3.996 -13.203 1 98.88 191 VAL B CA 1
ATOM 3963 C C . VAL B 1 191 ? 17.422 -4.59 -12.328 1 98.88 191 VAL B C 1
ATOM 3965 O O . VAL B 1 191 ? 18.328 -5.258 -12.828 1 98.88 191 VAL B O 1
ATOM 3968 N N . VAL B 1 192 ? 17.344 -4.309 -11.062 1 98.94 192 VAL B N 1
ATOM 3969 C CA . VAL B 1 192 ? 18.281 -4.867 -10.094 1 98.94 192 VAL B CA 1
ATOM 3970 C C . VAL B 1 192 ? 17.625 -6.031 -9.352 1 98.94 192 VAL B C 1
ATOM 3972 O O . VAL B 1 192 ? 16.5 -5.898 -8.852 1 98.94 192 VAL B O 1
ATOM 3975 N N . ILE B 1 193 ? 18.266 -7.164 -9.328 1 98.88 193 ILE B N 1
ATOM 3976 C CA . ILE B 1 193 ? 17.75 -8.32 -8.609 1 98.88 193 ILE B CA 1
ATOM 3977 C C . ILE B 1 193 ? 18.766 -8.781 -7.57 1 98.88 193 ILE B C 1
ATOM 3979 O O . ILE B 1 193 ? 19.969 -8.805 -7.844 1 98.88 193 ILE B O 1
ATOM 3983 N N . THR B 1 194 ? 18.234 -9.07 -6.379 1 98.81 194 THR B N 1
ATOM 3984 C CA . THR B 1 194 ? 19.156 -9.445 -5.305 1 98.81 194 THR B CA 1
ATOM 3985 C C . THR B 1 194 ? 18.891 -10.875 -4.844 1 98.81 194 THR B C 1
ATOM 3987 O O . THR B 1 194 ? 17.75 -11.352 -4.906 1 98.81 194 THR B O 1
ATOM 3990 N N . ASP B 1 195 ? 19.844 -11.562 -4.418 1 98.25 195 ASP B N 1
ATOM 3991 C CA . ASP B 1 195 ? 19.828 -12.883 -3.793 1 98.25 195 ASP B CA 1
ATOM 3992 C C . ASP B 1 195 ? 21.172 -13.219 -3.166 1 98.25 195 ASP B C 1
ATOM 3994 O O . ASP B 1 195 ? 22.141 -12.469 -3.322 1 98.25 195 ASP B O 1
ATOM 3998 N N . VAL B 1 196 ? 21.188 -14.289 -2.396 1 97.06 196 VAL B N 1
ATOM 3999 C CA . VAL B 1 196 ? 22.469 -14.727 -1.848 1 97.06 196 VAL B CA 1
ATOM 4000 C C . VAL B 1 196 ? 23.047 -15.836 -2.723 1 97.06 196 VAL B C 1
ATOM 4002 O O . VAL B 1 196 ? 24.219 -16.203 -2.58 1 97.06 196 VAL B O 1
ATOM 4005 N N . SER B 1 197 ? 22.266 -16.438 -3.645 1 96.56 197 SER B N 1
ATOM 4006 C CA . SER B 1 197 ? 22.672 -17.547 -4.492 1 96.56 197 SER B CA 1
ATOM 4007 C C . SER B 1 197 ? 23.266 -17.047 -5.809 1 96.56 197 SER B C 1
ATOM 4009 O O . SER B 1 197 ? 22.531 -16.578 -6.684 1 96.56 197 SER B O 1
ATOM 4011 N N . GLU B 1 198 ? 24.562 -17.266 -6.051 1 96.5 198 GLU B N 1
ATOM 4012 C CA . GLU B 1 198 ? 25.203 -16.812 -7.281 1 96.5 198 GLU B CA 1
ATOM 4013 C C . GLU B 1 198 ? 24.656 -17.562 -8.492 1 96.5 198 GLU B C 1
ATOM 4015 O O . GLU B 1 198 ? 24.422 -16.969 -9.539 1 96.5 198 GLU B O 1
ATOM 4020 N N . PRO B 1 199 ? 24.438 -18.875 -8.344 1 96.12 199 PRO B N 1
ATOM 4021 C CA . PRO B 1 199 ? 23.844 -19.562 -9.492 1 96.12 199 PRO B CA 1
ATOM 4022 C C . PRO B 1 199 ? 22.516 -18.953 -9.938 1 96.12 199 PRO B C 1
ATOM 4024 O O . PRO B 1 199 ? 22.266 -18.812 -11.133 1 96.12 199 PRO B O 1
ATOM 4027 N N . ARG B 1 200 ? 21.688 -18.547 -9.023 1 96.69 200 ARG B N 1
ATOM 4028 C CA . ARG B 1 200 ? 20.406 -17.953 -9.359 1 96.69 200 ARG B CA 1
ATOM 4029 C C . ARG B 1 200 ? 20.594 -16.547 -9.945 1 96.69 200 ARG B C 1
ATOM 4031 O O . ARG B 1 200 ? 19.875 -16.156 -10.859 1 96.69 200 ARG B O 1
ATOM 4038 N N . LEU B 1 201 ? 21.578 -15.852 -9.406 1 97.94 201 LEU B N 1
ATOM 4039 C CA . LEU B 1 201 ? 21.875 -14.523 -9.938 1 97.94 201 LEU B CA 1
ATOM 4040 C C . LEU B 1 201 ? 22.391 -14.617 -11.367 1 97.94 201 LEU B C 1
ATOM 4042 O O . LEU B 1 201 ? 22.109 -13.742 -12.188 1 97.94 201 LEU B O 1
ATOM 4046 N N . ASP B 1 202 ? 23.109 -15.711 -11.648 1 97.44 202 ASP B N 1
ATOM 4047 C CA . ASP B 1 202 ? 23.562 -15.945 -13.023 1 97.44 202 ASP B CA 1
ATOM 4048 C C . ASP B 1 202 ? 22.375 -16.156 -13.961 1 97.44 202 ASP B C 1
ATOM 4050 O O . ASP B 1 202 ? 22.359 -15.625 -15.078 1 97.44 202 ASP B O 1
ATOM 4054 N N . LEU B 1 203 ? 21.422 -16.875 -13.484 1 96.5 203 LEU B N 1
ATOM 4055 C CA . LEU B 1 203 ? 20.219 -17.062 -14.266 1 96.5 203 LEU B CA 1
ATOM 4056 C C . LEU B 1 203 ? 19.484 -15.742 -14.484 1 96.5 203 LEU B C 1
ATOM 4058 O O . LEU B 1 203 ? 18.969 -15.484 -15.57 1 96.5 203 LEU B O 1
ATOM 4062 N N . ALA B 1 204 ? 19.469 -14.891 -13.453 1 97.69 204 ALA B N 1
ATOM 4063 C CA . ALA B 1 204 ? 18.797 -13.594 -13.539 1 97.69 204 ALA B CA 1
ATOM 4064 C C . ALA B 1 204 ? 19.469 -12.703 -14.586 1 97.69 204 ALA B C 1
ATOM 4066 O O . ALA B 1 204 ? 18.781 -11.984 -15.32 1 97.69 204 ALA B O 1
ATOM 4067 N N . ARG B 1 205 ? 20.797 -12.758 -14.664 1 97.56 205 ARG B N 1
ATOM 4068 C CA . ARG B 1 205 ? 21.531 -12.008 -15.68 1 97.56 205 ARG B CA 1
ATOM 4069 C C . ARG B 1 205 ? 21.141 -12.453 -17.078 1 97.56 205 ARG B C 1
ATOM 4071 O O . ARG B 1 205 ? 20.891 -11.617 -17.953 1 97.56 205 ARG B O 1
ATOM 4078 N N . LYS B 1 206 ? 20.969 -13.703 -17.219 1 96 206 LYS B N 1
ATOM 4079 C CA . LYS B 1 206 ? 20.578 -14.25 -18.516 1 96 206 LYS B CA 1
ATOM 4080 C C . LYS B 1 206 ? 19.141 -13.836 -18.859 1 96 206 LYS B C 1
ATOM 4082 O O . LYS B 1 206 ? 18.812 -13.703 -20.031 1 96 206 LYS B O 1
ATOM 4087 N N . ALA B 1 207 ? 18.406 -13.602 -17.812 1 95.44 207 ALA B N 1
ATOM 4088 C CA . ALA B 1 207 ? 16.984 -13.273 -18.031 1 95.44 207 ALA B CA 1
ATOM 4089 C C . ALA B 1 207 ? 16.812 -11.773 -18.266 1 95.44 207 ALA B C 1
ATOM 4091 O O . ALA B 1 207 ? 15.695 -11.312 -18.516 1 95.44 207 ALA B O 1
ATOM 4092 N N . GLY B 1 208 ? 17.875 -10.938 -18.094 1 94.88 208 GLY B N 1
ATOM 4093 C CA . GLY B 1 208 ? 17.781 -9.547 -18.5 1 94.88 208 GLY B CA 1
ATOM 4094 C C . GLY B 1 208 ? 18 -8.57 -17.359 1 94.88 208 GLY B C 1
ATOM 4095 O O . GLY B 1 208 ? 17.875 -7.355 -17.531 1 94.88 208 GLY B O 1
ATOM 4096 N N . ALA B 1 209 ? 18.359 -9.016 -16.188 1 97.94 209 ALA B N 1
ATOM 4097 C CA . ALA B 1 209 ? 18.656 -8.094 -15.102 1 97.94 209 ALA B CA 1
ATOM 4098 C C . ALA B 1 209 ? 19.812 -7.164 -15.477 1 97.94 209 ALA B C 1
ATOM 4100 O O . ALA B 1 209 ? 20.812 -7.605 -16.031 1 97.94 209 ALA B O 1
ATOM 4101 N N . THR B 1 210 ? 19.609 -5.91 -15.203 1 98.31 210 THR B N 1
ATOM 4102 C CA . THR B 1 210 ? 20.672 -4.941 -15.414 1 98.31 210 THR B CA 1
ATOM 4103 C C . THR B 1 210 ? 21.844 -5.211 -14.477 1 98.31 210 THR B C 1
ATOM 4105 O O . THR B 1 210 ? 23.016 -5.117 -14.875 1 98.31 210 THR B O 1
ATOM 4108 N N . LEU B 1 211 ? 21.516 -5.5 -13.289 1 98.5 211 LEU B N 1
ATOM 4109 C CA . LEU B 1 211 ? 22.484 -5.816 -12.25 1 98.5 211 LEU B CA 1
ATOM 4110 C C . LEU B 1 211 ? 21.953 -6.895 -11.312 1 98.5 211 LEU B C 1
ATOM 4112 O O . LEU B 1 211 ? 20.797 -6.828 -10.883 1 98.5 211 LEU B O 1
ATOM 4116 N N . ALA B 1 212 ? 22.703 -7.949 -11.141 1 98.44 212 ALA B N 1
ATOM 4117 C CA . ALA B 1 212 ? 22.422 -8.977 -10.148 1 98.44 212 ALA B CA 1
ATOM 4118 C C . ALA B 1 212 ? 23.344 -8.852 -8.938 1 98.44 212 ALA B C 1
ATOM 4120 O O . ALA B 1 212 ? 24.547 -9.031 -9.055 1 98.44 212 ALA B O 1
ATOM 4121 N N . CYS B 1 213 ? 22.719 -8.555 -7.801 1 98.38 213 CYS B N 1
ATOM 4122 C CA . CYS B 1 213 ? 23.469 -8.18 -6.605 1 98.38 213 CYS B CA 1
ATOM 4123 C C . CYS B 1 213 ? 23.422 -9.281 -5.559 1 98.38 213 CYS B C 1
ATOM 4125 O O . CYS B 1 213 ? 22.344 -9.617 -5.055 1 98.38 213 CYS B O 1
ATOM 4127 N N . ASN B 1 214 ? 24.594 -9.883 -5.277 1 98.38 214 ASN B N 1
ATOM 4128 C CA . ASN B 1 214 ? 24.688 -10.781 -4.129 1 98.38 214 ASN B CA 1
ATOM 4129 C C . ASN B 1 214 ? 24.734 -10 -2.814 1 98.38 214 ASN B C 1
ATOM 4131 O O . ASN B 1 214 ? 25.766 -9.422 -2.467 1 98.38 214 ASN B O 1
ATOM 4135 N N . VAL B 1 215 ? 23.672 -10.008 -2.043 1 97.62 215 VAL B N 1
ATOM 4136 C CA . VAL B 1 215 ? 23.5 -9.125 -0.892 1 97.62 215 VAL B CA 1
ATOM 4137 C C . VAL B 1 215 ? 24.328 -9.656 0.286 1 97.62 215 VAL B C 1
ATOM 4139 O O . VAL B 1 215 ? 24.438 -8.992 1.32 1 97.62 215 VAL B O 1
ATOM 4142 N N . ALA B 1 216 ? 24.844 -10.836 0.15 1 96.94 216 ALA B N 1
ATOM 4143 C CA . ALA B 1 216 ? 25.812 -11.312 1.138 1 96.94 216 ALA B CA 1
ATOM 4144 C C . ALA B 1 216 ? 27.156 -10.609 0.968 1 96.94 216 ALA B C 1
ATOM 4146 O O . ALA B 1 216 ? 27.984 -10.625 1.875 1 96.94 216 ALA B O 1
ATOM 4147 N N . GLU B 1 217 ? 27.359 -10.031 -0.167 1 97.31 217 GLU B N 1
ATOM 4148 C CA . GLU B 1 217 ? 28.672 -9.469 -0.491 1 97.31 217 GLU B CA 1
ATOM 4149 C C . GLU B 1 217 ? 28.594 -7.965 -0.706 1 97.31 217 GLU B C 1
ATOM 4151 O O . GLU B 1 217 ? 29.578 -7.254 -0.533 1 97.31 217 GLU B O 1
ATOM 4156 N N . SER B 1 218 ? 27.516 -7.512 -1.163 1 96.94 218 SER B N 1
ATOM 4157 C CA . SER B 1 218 ? 27.344 -6.098 -1.488 1 96.94 218 SER B CA 1
ATOM 4158 C C . SER B 1 218 ? 25.938 -5.617 -1.117 1 96.94 218 SER B C 1
ATOM 4160 O O . SER B 1 218 ? 24.984 -6.387 -1.164 1 96.94 218 SER B O 1
ATOM 4162 N N . SER B 1 219 ? 25.844 -4.297 -0.804 1 97.5 219 SER B N 1
ATOM 4163 C CA . SER B 1 219 ? 24.562 -3.742 -0.372 1 97.5 219 SER B CA 1
ATOM 4164 C C . SER B 1 219 ? 23.766 -3.205 -1.556 1 97.5 219 SER B C 1
ATOM 4166 O O . SER B 1 219 ? 24.328 -2.975 -2.631 1 97.5 219 SER B O 1
ATOM 4168 N N . ILE B 1 220 ? 22.5 -3.029 -1.383 1 98.19 220 ILE B N 1
ATOM 4169 C CA . ILE B 1 220 ? 21.625 -2.418 -2.385 1 98.19 220 ILE B CA 1
ATOM 4170 C C . ILE B 1 220 ? 22.047 -0.964 -2.607 1 98.19 220 ILE B C 1
ATOM 4172 O O . ILE B 1 220 ? 21.984 -0.461 -3.73 1 98.19 220 ILE B O 1
ATOM 4176 N N . ALA B 1 221 ? 22.484 -0.263 -1.528 1 96.94 221 ALA B N 1
ATOM 4177 C CA . ALA B 1 221 ? 23 1.1 -1.646 1 96.94 221 ALA B CA 1
ATOM 4178 C C . ALA B 1 221 ? 24.172 1.161 -2.617 1 96.94 221 ALA B C 1
ATOM 4180 O O . ALA B 1 221 ? 24.297 2.107 -3.398 1 96.94 221 ALA B O 1
ATOM 4181 N N . GLU B 1 222 ? 25.016 0.16 -2.545 1 97.31 222 GLU B N 1
ATOM 4182 C CA . GLU B 1 222 ? 26.141 0.091 -3.473 1 97.31 222 GLU B CA 1
ATOM 4183 C C . GLU B 1 222 ? 25.672 -0.106 -4.906 1 97.31 222 GLU B C 1
ATOM 4185 O O . GLU B 1 222 ? 26.25 0.452 -5.844 1 97.31 222 GLU B O 1
ATOM 4190 N N . ALA B 1 223 ? 24.656 -0.942 -5.074 1 97.75 223 ALA B N 1
ATOM 4191 C CA . ALA B 1 223 ? 24.078 -1.119 -6.402 1 97.75 223 ALA B CA 1
ATOM 4192 C C . ALA B 1 223 ? 23.578 0.21 -6.965 1 97.75 223 ALA B C 1
ATOM 4194 O O . ALA B 1 223 ? 23.766 0.5 -8.148 1 97.75 223 ALA B O 1
ATOM 4195 N N . GLN B 1 224 ? 22.922 1.043 -6.141 1 97.94 224 GLN B N 1
ATOM 4196 C CA . GLN B 1 224 ? 22.453 2.363 -6.559 1 97.94 224 GLN B CA 1
ATOM 4197 C C . GLN B 1 224 ? 23.625 3.23 -7.031 1 97.94 224 GLN B C 1
ATOM 4199 O O . GLN B 1 224 ? 23.531 3.879 -8.078 1 97.94 224 GLN B O 1
ATOM 4204 N N . ARG B 1 225 ? 24.688 3.227 -6.254 1 97.31 225 ARG B N 1
ATOM 4205 C CA . ARG B 1 225 ? 25.875 4.008 -6.617 1 97.31 225 ARG B CA 1
ATOM 4206 C C . ARG B 1 225 ? 26.453 3.541 -7.949 1 97.31 225 ARG B C 1
ATOM 4208 O O . ARG B 1 225 ? 26.797 4.359 -8.805 1 97.31 225 ARG B O 1
ATOM 4215 N N . THR B 1 226 ? 26.547 2.244 -8.102 1 97.62 226 THR B N 1
ATOM 4216 C CA . THR B 1 226 ? 27.094 1.651 -9.328 1 97.62 226 THR B CA 1
ATOM 4217 C C . THR B 1 226 ? 26.281 2.098 -10.539 1 97.62 226 THR B C 1
ATOM 4219 O O . THR B 1 226 ? 26.844 2.373 -11.602 1 97.62 226 THR B O 1
ATOM 4222 N N . LEU B 1 227 ? 24.969 2.24 -10.406 1 97.94 227 LEU B N 1
ATOM 4223 C CA . LEU B 1 227 ? 24.094 2.553 -11.523 1 97.94 227 LEU B CA 1
ATOM 4224 C C . LEU B 1 227 ? 23.859 4.055 -11.625 1 97.94 227 LEU B C 1
ATOM 4226 O O . LEU B 1 227 ? 23.188 4.52 -12.555 1 97.94 227 LEU B O 1
ATOM 4230 N N . GLY B 1 228 ? 24.281 4.84 -10.594 1 97.06 228 GLY B N 1
ATOM 4231 C CA . GLY B 1 228 ? 24.125 6.285 -10.602 1 97.06 228 GLY B CA 1
ATOM 4232 C C . GLY B 1 228 ? 22.734 6.746 -10.211 1 97.06 228 GLY B C 1
ATOM 4233 O O . GLY B 1 228 ? 22.281 7.805 -10.648 1 97.06 228 GLY B O 1
ATOM 4234 N N . LEU B 1 229 ? 22.062 5.895 -9.469 1 95.44 229 LEU B N 1
ATOM 4235 C CA . LEU B 1 229 ? 20.734 6.309 -9 1 95.44 229 LEU B CA 1
ATOM 4236 C C . LEU B 1 229 ? 20.859 7.363 -7.902 1 95.44 229 LEU B C 1
ATOM 4238 O O . LEU B 1 229 ? 21.609 7.188 -6.949 1 95.44 229 LEU B O 1
ATOM 4242 N N . ARG B 1 230 ? 20.078 8.477 -7.969 1 89.75 230 ARG B N 1
ATOM 4243 C CA . ARG B 1 230 ? 20.219 9.609 -7.051 1 89.75 230 ARG B CA 1
ATOM 4244 C C . ARG B 1 230 ? 19.141 9.562 -5.965 1 89.75 230 ARG B C 1
ATOM 4246 O O . ARG B 1 230 ? 19.359 10.039 -4.852 1 89.75 230 ARG B O 1
ATOM 4253 N N . GLU B 1 231 ? 17.984 8.961 -6.277 1 91.5 231 GLU B N 1
ATOM 4254 C CA . GLU B 1 231 ? 16.875 9.117 -5.336 1 91.5 231 GLU B CA 1
ATOM 4255 C C . GLU B 1 231 ? 16.328 7.762 -4.891 1 91.5 231 GLU B C 1
ATOM 4257 O O . GLU B 1 231 ? 15.398 7.695 -4.09 1 91.5 231 GLU B O 1
ATOM 4262 N N . GLY B 1 232 ? 16.875 6.633 -5.414 1 96.25 232 GLY B N 1
ATOM 4263 C CA . GLY B 1 232 ? 16.406 5.309 -5.035 1 96.25 232 GLY B CA 1
ATOM 4264 C C . GLY B 1 232 ? 15.57 4.645 -6.113 1 96.25 232 GLY B C 1
ATOM 4265 O O . GLY B 1 232 ? 15.531 5.109 -7.254 1 96.25 232 GLY B O 1
ATOM 4266 N N . PHE B 1 233 ? 14.961 3.566 -5.793 1 98.75 233 PHE B N 1
ATOM 4267 C CA . PHE B 1 233 ? 14.188 2.785 -6.754 1 98.75 233 PHE B CA 1
ATOM 4268 C C . PHE B 1 233 ? 12.734 3.229 -6.77 1 98.75 233 PHE B C 1
ATOM 4270 O O . PHE B 1 233 ? 12.18 3.609 -5.734 1 98.75 233 PHE B O 1
ATOM 4277 N N . ASP B 1 234 ? 12.062 3.137 -7.906 1 98.56 234 ASP B N 1
ATOM 4278 C CA . ASP B 1 234 ? 10.68 3.568 -8.102 1 98.56 234 ASP B CA 1
ATOM 4279 C C . ASP B 1 234 ? 9.703 2.451 -7.75 1 98.56 234 ASP B C 1
ATOM 4281 O O . ASP B 1 234 ? 8.648 2.703 -7.168 1 98.56 234 ASP B O 1
ATOM 4285 N N . VAL B 1 235 ? 10.07 1.248 -8.164 1 98.94 235 VAL B N 1
ATOM 4286 C CA . VAL B 1 235 ? 9.203 0.091 -7.969 1 98.94 235 VAL B CA 1
ATOM 4287 C C . VAL B 1 235 ? 9.992 -1.042 -7.32 1 98.94 235 VAL B C 1
ATOM 4289 O O . VAL B 1 235 ? 11.117 -1.329 -7.719 1 98.94 235 VAL B O 1
ATOM 4292 N N . GLY B 1 236 ? 9.469 -1.547 -6.27 1 98.94 236 GLY B N 1
ATOM 4293 C CA . GLY B 1 236 ? 10.008 -2.734 -5.629 1 98.94 236 GLY B CA 1
ATOM 4294 C C . GLY B 1 236 ? 9.148 -3.967 -5.828 1 98.94 236 GLY B C 1
ATOM 4295 O O . GLY B 1 236 ? 7.918 -3.887 -5.781 1 98.94 236 GLY B O 1
ATOM 4296 N N . LEU B 1 237 ? 9.766 -5.078 -6.129 1 98.94 237 LEU B N 1
ATOM 4297 C CA . LEU B 1 237 ? 9.125 -6.387 -6.176 1 98.94 237 LEU B CA 1
ATOM 4298 C C . LEU B 1 237 ? 9.734 -7.328 -5.141 1 98.94 237 LEU B C 1
ATOM 4300 O O . LEU B 1 237 ? 10.867 -7.789 -5.305 1 98.94 237 LEU B O 1
ATOM 4304 N N . GLU B 1 238 ? 9.039 -7.539 -4.082 1 98.88 238 GLU B N 1
ATOM 4305 C CA . GLU B 1 238 ? 9.555 -8.414 -3.037 1 98.88 238 GLU B CA 1
ATOM 4306 C C . GLU B 1 238 ? 9.117 -9.859 -3.264 1 98.88 238 GLU B C 1
ATOM 4308 O O . GLU B 1 238 ? 7.93 -10.18 -3.131 1 98.88 238 GLU B O 1
ATOM 4313 N N . MET B 1 239 ? 10.062 -10.727 -3.613 1 97.94 239 MET B N 1
ATOM 4314 C CA . MET B 1 239 ? 9.773 -12.094 -4.047 1 97.94 239 MET B CA 1
ATOM 4315 C C . MET B 1 239 ? 10.328 -13.109 -3.053 1 97.94 239 MET B C 1
ATOM 4317 O O . MET B 1 239 ? 10.102 -14.312 -3.201 1 97.94 239 MET B O 1
ATOM 4321 N N . SER B 1 240 ? 10.938 -12.688 -2.023 1 96.69 240 SER B N 1
ATOM 4322 C CA . SER B 1 240 ? 11.695 -13.602 -1.178 1 96.69 240 SER B CA 1
ATOM 4323 C C . SER B 1 240 ? 10.891 -14.008 0.056 1 96.69 240 SER B C 1
ATOM 4325 O O . SER B 1 240 ? 11 -15.141 0.53 1 96.69 240 SER B O 1
ATOM 4327 N N . GLY B 1 241 ? 10.164 -13.07 0.643 1 96.25 241 GLY B N 1
ATOM 4328 C CA . GLY B 1 241 ? 9.492 -13.289 1.911 1 96.25 241 GLY B CA 1
ATOM 4329 C C . GLY B 1 241 ? 10.406 -13.125 3.111 1 96.25 241 GLY B C 1
ATOM 4330 O O . GLY B 1 241 ? 10.008 -13.406 4.242 1 96.25 241 GLY B O 1
ATOM 4331 N N . ARG B 1 242 ? 11.602 -12.656 2.914 1 96.88 242 ARG B N 1
ATOM 4332 C CA . ARG B 1 242 ? 12.57 -12.508 3.998 1 96.88 242 ARG B CA 1
ATOM 4333 C C . ARG B 1 242 ? 12.453 -11.133 4.645 1 96.88 242 ARG B C 1
ATOM 4335 O O . ARG B 1 242 ? 12.289 -10.125 3.949 1 96.88 242 ARG B O 1
ATOM 4342 N N . PRO B 1 243 ? 12.578 -11.078 6.008 1 98 243 PRO B N 1
ATOM 4343 C CA . PRO B 1 243 ? 12.477 -9.789 6.695 1 98 243 PRO B CA 1
ATOM 4344 C C . PRO B 1 243 ? 13.492 -8.766 6.184 1 98 243 PRO B C 1
ATOM 4346 O O . PRO B 1 243 ? 13.109 -7.645 5.824 1 98 243 PRO B O 1
ATOM 4349 N N . GLU B 1 244 ? 14.75 -9.203 6.027 1 97.81 244 GLU B N 1
ATOM 4350 C CA . GLU B 1 244 ? 15.82 -8.289 5.637 1 97.81 244 GLU B CA 1
ATOM 4351 C C . GLU B 1 244 ? 15.586 -7.738 4.234 1 97.81 244 GLU B C 1
ATOM 4353 O O . GLU B 1 244 ? 15.945 -6.594 3.943 1 97.81 244 GLU B O 1
ATOM 4358 N N . ALA B 1 245 ? 15.008 -8.523 3.396 1 98.25 245 ALA B N 1
ATOM 4359 C CA . ALA B 1 245 ? 14.773 -8.117 2.014 1 98.25 245 ALA B CA 1
ATOM 4360 C C . ALA B 1 245 ? 13.773 -6.965 1.939 1 98.25 245 ALA B C 1
ATOM 4362 O O . ALA B 1 245 ? 14.016 -5.969 1.254 1 98.25 245 ALA B O 1
ATOM 4363 N N . LEU B 1 246 ? 12.656 -7.109 2.645 1 98.62 246 LEU B N 1
ATOM 4364 C CA . LEU B 1 246 ? 11.664 -6.035 2.637 1 98.62 246 LEU B CA 1
ATOM 4365 C C . LEU B 1 246 ? 12.211 -4.793 3.334 1 98.62 246 LEU B C 1
ATOM 4367 O O . LEU B 1 246 ? 11.992 -3.67 2.873 1 98.62 246 LEU B O 1
ATOM 4371 N N . GLN B 1 247 ? 12.859 -4.992 4.48 1 98.62 247 GLN B N 1
ATOM 4372 C CA . GLN B 1 247 ? 13.453 -3.883 5.219 1 98.62 247 GLN B CA 1
ATOM 4373 C C . GLN B 1 247 ? 14.422 -3.092 4.34 1 98.62 247 GLN B C 1
ATOM 4375 O O . GLN B 1 247 ? 14.336 -1.865 4.262 1 98.62 247 GLN B O 1
ATOM 4380 N N . ASP B 1 248 ? 15.312 -3.809 3.652 1 98.31 248 ASP B N 1
ATOM 4381 C CA . ASP B 1 248 ? 16.281 -3.174 2.758 1 98.31 248 ASP B CA 1
ATOM 4382 C C . ASP B 1 248 ? 15.57 -2.482 1.594 1 98.31 248 ASP B C 1
ATOM 4384 O O . ASP B 1 248 ? 15.984 -1.404 1.162 1 98.31 248 ASP B O 1
ATOM 4388 N N . MET B 1 249 ? 14.57 -3.145 1.065 1 98.75 249 MET B N 1
ATOM 4389 C CA . MET B 1 249 ? 13.828 -2.545 -0.039 1 98.75 249 MET B CA 1
ATOM 4390 C C . MET B 1 249 ? 13.203 -1.217 0.38 1 98.75 249 MET B C 1
ATOM 4392 O O . MET B 1 249 ? 13.391 -0.2 -0.29 1 98.75 249 MET B O 1
ATOM 4396 N N . ILE B 1 250 ? 12.508 -1.145 1.495 1 98.62 250 ILE B N 1
ATOM 4397 C CA . ILE B 1 250 ? 11.875 0.073 1.998 1 98.62 250 ILE B CA 1
ATOM 4398 C C . ILE B 1 250 ? 12.93 1.169 2.156 1 98.62 250 ILE B C 1
ATOM 4400 O O . ILE B 1 250 ? 12.703 2.316 1.77 1 98.62 250 ILE B O 1
ATOM 4404 N N . ALA B 1 251 ? 14.086 0.803 2.648 1 98.19 251 ALA B N 1
ATOM 4405 C CA . ALA B 1 251 ? 15.148 1.758 2.928 1 98.19 251 ALA B CA 1
ATOM 4406 C C . ALA B 1 251 ? 15.703 2.361 1.638 1 98.19 251 ALA B C 1
ATOM 4408 O O . ALA B 1 251 ? 16.359 3.402 1.665 1 98.19 251 ALA B O 1
ATOM 4409 N N . ASN B 1 252 ? 15.422 1.748 0.491 1 98.31 252 ASN B N 1
ATOM 4410 C CA . ASN B 1 252 ? 16.094 2.156 -0.734 1 98.31 252 ASN B CA 1
ATOM 4411 C C . ASN B 1 252 ? 15.109 2.627 -1.795 1 98.31 252 ASN B C 1
ATOM 4413 O O . ASN B 1 252 ? 15.461 2.758 -2.967 1 98.31 252 ASN B O 1
ATOM 4417 N N . MET B 1 253 ? 13.875 2.873 -1.46 1 98.38 253 MET B N 1
ATOM 4418 C CA . MET B 1 253 ? 12.875 3.391 -2.385 1 98.38 253 MET B CA 1
ATOM 4419 C C . MET B 1 253 ? 12.945 4.91 -2.471 1 98.38 253 MET B C 1
ATOM 4421 O O . MET B 1 253 ? 13.375 5.57 -1.524 1 98.38 253 MET B O 1
ATOM 4425 N N . THR B 1 254 ? 12.562 5.461 -3.553 1 97.44 254 THR B N 1
ATOM 4426 C CA . THR B 1 254 ? 12.344 6.898 -3.67 1 97.44 254 THR B CA 1
ATOM 4427 C C . THR B 1 254 ? 11.039 7.305 -2.984 1 97.44 254 THR B C 1
ATOM 4429 O O . THR B 1 254 ? 10.211 6.453 -2.666 1 97.44 254 THR B O 1
ATOM 4432 N N . HIS B 1 255 ? 10.852 8.617 -2.699 1 98.06 255 HIS B N 1
ATOM 4433 C CA . HIS B 1 255 ? 9.562 9.102 -2.217 1 98.06 255 HIS B CA 1
ATOM 4434 C C . HIS B 1 255 ? 8.453 8.805 -3.221 1 98.06 255 HIS B C 1
ATOM 4436 O O . HIS B 1 255 ? 8.594 9.094 -4.41 1 98.06 255 HIS B O 1
ATOM 4442 N N . GLY B 1 256 ? 7.398 8.211 -2.707 1 98.06 256 GLY B N 1
ATOM 4443 C CA . GLY B 1 256 ? 6.305 7.824 -3.584 1 98.06 256 GLY B CA 1
ATOM 4444 C C . GLY B 1 256 ? 6.5 6.461 -4.219 1 98.06 256 GLY B C 1
ATOM 4445 O O . GLY B 1 256 ? 5.707 6.043 -5.066 1 98.06 256 GLY B O 1
ATOM 4446 N N . GLY B 1 257 ? 7.629 5.789 -3.816 1 98.56 257 GLY B N 1
ATOM 4447 C CA . GLY B 1 257 ? 7.887 4.465 -4.352 1 98.56 257 GLY B CA 1
ATOM 4448 C C . GLY B 1 257 ? 6.758 3.484 -4.09 1 98.56 257 GLY B C 1
ATOM 4449 O O . GLY B 1 257 ? 5.957 3.684 -3.174 1 98.56 257 GLY B O 1
ATOM 4450 N N . ARG B 1 258 ? 6.668 2.484 -4.91 1 98.81 258 ARG B N 1
ATOM 4451 C CA . ARG B 1 258 ? 5.625 1.471 -4.805 1 98.81 258 ARG B CA 1
ATOM 4452 C C . ARG B 1 258 ? 6.227 0.069 -4.77 1 98.81 258 ARG B C 1
ATOM 4454 O O . ARG B 1 258 ? 7.148 -0.238 -5.527 1 98.81 258 ARG B O 1
ATOM 4461 N N . ILE B 1 259 ? 5.695 -0.74 -3.889 1 98.94 259 ILE B N 1
ATOM 4462 C CA . ILE B 1 259 ? 6.211 -2.09 -3.684 1 98.94 259 ILE B CA 1
ATOM 4463 C C . ILE B 1 259 ? 5.094 -3.107 -3.896 1 98.94 259 ILE B C 1
ATOM 4465 O O . ILE B 1 259 ? 4.016 -2.988 -3.309 1 98.94 259 ILE B O 1
ATOM 4469 N N . ALA B 1 260 ? 5.277 -4.027 -4.781 1 98.94 260 ALA B N 1
ATOM 4470 C CA . ALA B 1 260 ? 4.453 -5.23 -4.859 1 98.94 260 ALA B CA 1
ATOM 4471 C C . ALA B 1 260 ? 5.105 -6.391 -4.109 1 98.94 260 ALA B C 1
ATOM 4473 O O . ALA B 1 260 ? 6.238 -6.773 -4.406 1 98.94 260 ALA B O 1
ATOM 4474 N N . MET B 1 261 ? 4.402 -6.891 -3.141 1 98.88 261 MET B N 1
ATOM 4475 C CA . MET B 1 261 ? 4.957 -7.922 -2.268 1 98.88 261 MET B CA 1
ATOM 4476 C C . MET B 1 261 ? 4.266 -9.258 -2.498 1 98.88 261 MET B C 1
ATOM 4478 O O . MET B 1 261 ? 3.07 -9.398 -2.229 1 98.88 261 MET B O 1
ATOM 4482 N N . LEU B 1 262 ? 5.023 -10.219 -3.018 1 98.38 262 LEU B N 1
ATOM 4483 C CA . LEU B 1 262 ? 4.52 -11.562 -3.301 1 98.38 262 LEU B CA 1
ATOM 4484 C C . LEU B 1 262 ? 5.094 -12.578 -2.32 1 98.38 262 LEU B C 1
ATOM 4486 O O . LEU B 1 262 ? 4.422 -13.539 -1.956 1 98.38 262 LEU B O 1
ATOM 4490 N N . GLY B 1 263 ? 6.332 -12.375 -1.904 1 97 263 GLY B N 1
ATOM 4491 C CA . GLY B 1 263 ? 6.969 -13.312 -0.995 1 97 263 GLY B CA 1
ATOM 4492 C C . GLY B 1 263 ? 6.203 -13.5 0.304 1 97 263 GLY B C 1
ATOM 4493 O O . GLY B 1 263 ? 5.844 -12.523 0.962 1 97 263 GLY B O 1
ATOM 4494 N N . LEU B 1 264 ? 5.984 -14.719 0.705 1 93.94 264 LEU B N 1
ATOM 4495 C CA . LEU B 1 264 ? 5.25 -15.016 1.927 1 93.94 264 LEU B CA 1
ATOM 4496 C C . LEU B 1 264 ? 6.203 -15.234 3.098 1 93.94 264 LEU B C 1
ATOM 4498 O O . LEU B 1 264 ? 6.965 -16.203 3.109 1 93.94 264 LEU B O 1
ATOM 4502 N N . PRO B 1 265 ? 6.133 -14.352 4.039 1 94.38 265 PRO B N 1
ATOM 4503 C CA . PRO B 1 265 ? 7.02 -14.562 5.184 1 94.38 265 PRO B CA 1
ATOM 4504 C C . PRO B 1 265 ? 6.543 -15.688 6.102 1 94.38 265 PRO B C 1
ATOM 4506 O O . PRO B 1 265 ? 5.34 -15.938 6.203 1 94.38 265 PRO B O 1
ATOM 4509 N N . ALA B 1 266 ? 7.5 -16.328 6.824 1 89.38 266 ALA B N 1
ATOM 4510 C CA . ALA B 1 266 ? 7.195 -17.406 7.762 1 89.38 266 ALA B CA 1
ATOM 4511 C C . ALA B 1 266 ? 6.75 -16.844 9.109 1 89.38 266 ALA B C 1
ATOM 4513 O O . ALA B 1 266 ? 6.117 -17.547 9.898 1 89.38 266 ALA B O 1
ATOM 4514 N N . GLN B 1 267 ? 7.152 -15.617 9.359 1 93.38 267 GLN B N 1
ATOM 4515 C CA . GLN B 1 267 ? 6.84 -14.992 10.641 1 93.38 267 GLN B CA 1
ATOM 4516 C C . GLN B 1 267 ? 6.621 -13.492 10.484 1 93.38 267 GLN B C 1
ATOM 4518 O O . GLN B 1 267 ? 7 -12.906 9.461 1 93.38 267 GLN B O 1
ATOM 4523 N N . GLU B 1 268 ? 6 -12.977 11.523 1 97 268 GLU B N 1
ATOM 4524 C CA . GLU B 1 268 ? 5.898 -11.523 11.578 1 97 268 GLU B CA 1
ATOM 4525 C C . GLU B 1 268 ? 7.262 -10.875 11.805 1 97 268 GLU B C 1
ATOM 4527 O O . GLU B 1 268 ? 8.125 -11.469 12.461 1 97 268 GLU B O 1
ATOM 4532 N N . PHE B 1 269 ? 7.477 -9.734 11.281 1 97.81 269 PHE B N 1
ATOM 4533 C CA . PHE B 1 269 ? 8.703 -8.984 11.523 1 97.81 269 PHE B CA 1
ATOM 4534 C C . PHE B 1 269 ? 8.453 -7.484 11.406 1 97.81 269 PHE B C 1
ATOM 4536 O O . PHE B 1 269 ? 7.496 -7.062 10.75 1 97.81 269 PHE B O 1
ATOM 4543 N N . PRO B 1 270 ? 9.234 -6.699 12.078 1 98.31 270 PRO B N 1
ATOM 4544 C CA . PRO B 1 270 ? 9.047 -5.246 12.047 1 98.31 270 PRO B CA 1
ATOM 4545 C C . PRO B 1 270 ? 9.617 -4.605 10.789 1 98.31 270 PRO B C 1
ATOM 4547 O O . PRO B 1 270 ? 10.508 -5.172 10.148 1 98.31 270 PRO B O 1
ATOM 4550 N N . VAL B 1 271 ? 9.07 -3.5 10.383 1 98.25 271 VAL B N 1
ATOM 4551 C CA . VAL B 1 271 ? 9.672 -2.607 9.398 1 98.25 271 VAL B CA 1
ATOM 4552 C C . VAL B 1 271 ? 9.648 -1.172 9.914 1 98.25 271 VAL B C 1
ATOM 4554 O O . VAL B 1 271 ? 9.062 -0.894 10.969 1 98.25 271 VAL B O 1
ATOM 4557 N N . ASP B 1 272 ? 10.352 -0.311 9.219 1 97.75 272 ASP B N 1
ATOM 4558 C CA . ASP B 1 272 ? 10.344 1.116 9.531 1 97.75 272 ASP B CA 1
ATOM 4559 C C . ASP B 1 272 ? 9.078 1.786 9 1 97.75 272 ASP B C 1
ATOM 4561 O O . ASP B 1 272 ? 9.102 2.406 7.934 1 97.75 272 ASP B O 1
ATOM 4565 N N . TRP B 1 273 ? 7.988 1.792 9.766 1 98 273 TRP B N 1
ATOM 4566 C CA . TRP B 1 273 ? 6.707 2.361 9.359 1 98 273 TRP B CA 1
ATOM 4567 C C . TRP B 1 273 ? 6.809 3.877 9.211 1 98 273 TRP B C 1
ATOM 4569 O O . TRP B 1 273 ? 6.102 4.477 8.398 1 98 273 TRP B O 1
ATOM 4579 N N . ALA B 1 274 ? 7.617 4.52 10.016 1 96.12 274 ALA B N 1
ATOM 4580 C CA . ALA B 1 274 ? 7.805 5.965 9.898 1 96.12 274 ALA B CA 1
ATOM 4581 C C . ALA B 1 274 ? 8.328 6.34 8.516 1 96.12 274 ALA B C 1
ATOM 4583 O O . ALA B 1 274 ? 7.84 7.289 7.898 1 96.12 274 ALA B O 1
ATOM 4584 N N . LYS B 1 275 ? 9.281 5.535 8.062 1 96.69 275 LYS B N 1
ATOM 4585 C CA . LYS B 1 275 ? 9.805 5.766 6.719 1 96.69 275 LYS B CA 1
ATOM 4586 C C . LYS B 1 275 ? 8.727 5.535 5.66 1 96.69 275 LYS B C 1
ATOM 4588 O O . LYS B 1 275 ? 8.617 6.305 4.703 1 96.69 275 LYS B O 1
ATOM 4593 N N . LEU B 1 276 ? 7.914 4.492 5.805 1 98.25 276 LEU B N 1
ATOM 4594 C CA . LEU B 1 276 ? 6.828 4.203 4.875 1 98.25 276 LEU B CA 1
ATOM 4595 C C . LEU B 1 276 ? 5.863 5.383 4.781 1 98.25 276 LEU B C 1
ATOM 4597 O O . LEU B 1 276 ? 5.461 5.777 3.686 1 98.25 276 LEU B O 1
ATOM 4601 N N . VAL B 1 277 ? 5.547 5.984 5.887 1 97.88 277 VAL B N 1
ATOM 4602 C CA . VAL B 1 277 ? 4.598 7.09 5.938 1 97.88 277 VAL B CA 1
ATOM 4603 C C . VAL B 1 277 ? 5.25 8.352 5.379 1 97.88 277 VAL B C 1
ATOM 4605 O O . VAL B 1 277 ? 4.723 8.969 4.449 1 97.88 277 VAL B O 1
ATOM 4608 N N . THR B 1 278 ? 6.469 8.727 5.82 1 95.94 278 THR B N 1
ATOM 4609 C CA . THR B 1 278 ? 7.086 10.008 5.484 1 95.94 278 THR B CA 1
ATOM 4610 C C . THR B 1 278 ? 7.523 10.031 4.023 1 95.94 278 THR B C 1
ATOM 4612 O O . THR B 1 278 ? 7.566 11.086 3.4 1 95.94 278 THR B O 1
ATOM 4615 N N . SER B 1 279 ? 7.84 8.805 3.494 1 97.75 279 SER B N 1
ATOM 4616 C CA . SER B 1 279 ? 8.219 8.727 2.086 1 97.75 279 SER B CA 1
ATOM 4617 C C . SER B 1 279 ? 7.016 8.383 1.211 1 97.75 279 SER B C 1
ATOM 4619 O O . SER B 1 279 ? 7.145 8.273 -0.01 1 97.75 279 SER B O 1
ATOM 4621 N N . MET B 1 280 ? 5.902 8.203 1.873 1 98.38 280 MET B N 1
ATOM 4622 C CA . MET B 1 280 ? 4.637 7.883 1.219 1 98.38 280 MET B CA 1
ATOM 4623 C C . MET B 1 280 ? 4.797 6.703 0.267 1 98.38 280 MET B C 1
ATOM 4625 O O . MET B 1 280 ? 4.418 6.789 -0.903 1 98.38 280 MET B O 1
ATOM 4629 N N . ILE B 1 281 ? 5.379 5.652 0.778 1 98.75 281 ILE B N 1
ATOM 4630 C CA . ILE B 1 281 ? 5.551 4.41 0.036 1 98.75 281 ILE B CA 1
ATOM 4631 C C . ILE B 1 281 ? 4.25 3.613 0.055 1 98.75 281 ILE B C 1
ATOM 4633 O O . ILE B 1 281 ? 3.547 3.582 1.069 1 98.75 281 ILE B O 1
ATOM 4637 N N . THR B 1 282 ? 3.91 3.008 -1.087 1 98.88 282 THR B N 1
ATOM 4638 C CA . THR B 1 282 ? 2.775 2.096 -1.187 1 98.88 282 THR B CA 1
ATOM 4639 C C . THR B 1 282 ? 3.248 0.646 -1.223 1 98.88 282 THR B C 1
ATOM 4641 O O . THR B 1 282 ? 4.184 0.311 -1.951 1 98.88 282 THR B O 1
ATOM 4644 N N . ILE B 1 283 ? 2.648 -0.168 -0.372 1 98.94 283 ILE B N 1
ATOM 4645 C CA . ILE B 1 283 ? 2.889 -1.605 -0.422 1 98.94 283 ILE B CA 1
ATOM 4646 C C . ILE B 1 283 ? 1.596 -2.332 -0.784 1 98.94 283 ILE B C 1
ATOM 4648 O O . ILE B 1 283 ? 0.558 -2.115 -0.154 1 98.94 283 ILE B O 1
ATOM 4652 N N . LYS B 1 284 ? 1.663 -3.123 -1.815 1 98.88 284 LYS B N 1
ATOM 4653 C CA . LYS B 1 284 ? 0.54 -3.945 -2.254 1 98.88 284 LYS B CA 1
ATOM 4654 C C . LYS B 1 284 ? 0.874 -5.43 -2.15 1 98.88 284 LYS B C 1
ATOM 4656 O O . LYS B 1 284 ? 1.856 -5.895 -2.734 1 98.88 284 LYS B O 1
ATOM 4661 N N . GLY B 1 285 ? 0.044 -6.137 -1.359 1 98.75 285 GLY B N 1
ATOM 4662 C CA . GLY B 1 285 ? 0.186 -7.586 -1.36 1 98.75 285 GLY B CA 1
ATOM 4663 C C . GLY B 1 285 ? -0.305 -8.234 -2.643 1 98.75 285 GLY B C 1
ATOM 4664 O O . GLY B 1 285 ? -1.315 -7.809 -3.209 1 98.75 285 GLY B O 1
ATOM 4665 N N . ILE B 1 286 ? 0.452 -9.242 -3.035 1 98.38 286 ILE B N 1
ATOM 4666 C CA . ILE B 1 286 ? 0.101 -9.977 -4.242 1 98.38 286 ILE B CA 1
ATOM 4667 C C . ILE B 1 286 ? -0.037 -11.461 -3.918 1 98.38 286 ILE B C 1
ATOM 4669 O O . ILE B 1 286 ? 0.878 -12.07 -3.357 1 98.38 286 ILE B O 1
ATOM 4673 N N . TYR B 1 287 ? -1.139 -12.016 -4.234 1 96.5 287 TYR B N 1
ATOM 4674 C CA . TYR B 1 287 ? -1.338 -13.453 -4.086 1 96.5 287 TYR B CA 1
ATOM 4675 C C . TYR B 1 287 ? -1.955 -14.055 -5.348 1 96.5 287 TYR B C 1
ATOM 4677 O O . TYR B 1 287 ? -3.172 -13.984 -5.539 1 96.5 287 TYR B O 1
ATOM 4685 N N . GLY B 1 288 ? -1.101 -14.594 -6.148 1 95.56 288 GLY B N 1
ATOM 4686 C CA . GLY B 1 288 ? -1.572 -15.273 -7.348 1 95.56 288 GLY B CA 1
ATOM 4687 C C . GLY B 1 288 ? -1.675 -14.352 -8.547 1 95.56 288 GLY B C 1
ATOM 4688 O O . GLY B 1 288 ? -0.76 -13.57 -8.82 1 95.56 288 GLY B O 1
ATOM 4689 N N . ARG B 1 289 ? -2.742 -14.664 -9.414 1 96.12 289 ARG B N 1
ATOM 4690 C CA . ARG B 1 289 ? -2.939 -14 -10.695 1 96.12 289 ARG B CA 1
ATOM 4691 C C . ARG B 1 289 ? -4.316 -13.352 -10.773 1 96.12 289 ARG B C 1
ATOM 4693 O O . ARG B 1 289 ? -5.246 -13.773 -10.078 1 96.12 289 ARG B O 1
ATOM 4700 N N . GLU B 1 290 ? -4.363 -12.25 -11.539 1 95.69 290 GLU B N 1
ATOM 4701 C CA . GLU B 1 290 ? -5.676 -11.695 -11.859 1 95.69 290 GLU B CA 1
ATOM 4702 C C . GLU B 1 290 ? -6.344 -12.477 -12.984 1 95.69 290 GLU B C 1
ATOM 4704 O O . GLU B 1 290 ? -5.949 -12.359 -14.148 1 95.69 290 GLU B O 1
ATOM 4709 N N . MET B 1 291 ? -7.465 -13.242 -12.68 1 92.94 291 MET B N 1
ATOM 4710 C CA . MET B 1 291 ? -8.172 -14.125 -13.609 1 92.94 291 MET B CA 1
ATOM 4711 C C . MET B 1 291 ? -9.078 -13.32 -14.531 1 92.94 291 MET B C 1
ATOM 4713 O O . MET B 1 291 ? -9.961 -12.586 -14.07 1 92.94 291 MET B O 1
ATOM 4717 N N . PHE B 1 292 ? -8.789 -13.445 -15.875 1 95 292 PHE B N 1
ATOM 4718 C CA . PHE B 1 292 ? -7.672 -14.062 -16.578 1 95 292 PHE B CA 1
ATOM 4719 C C . PHE B 1 292 ? -6.84 -13.016 -17.297 1 95 292 PHE B C 1
ATOM 4721 O O . PHE B 1 292 ? -6.121 -13.328 -18.25 1 95 292 PHE B O 1
ATOM 4728 N N . GLU B 1 293 ? -6.961 -11.695 -16.734 1 96.12 293 GLU B N 1
ATOM 4729 C CA . GLU B 1 293 ? -6.199 -10.609 -17.344 1 96.12 293 GLU B CA 1
ATOM 4730 C C . GLU B 1 293 ? -4.703 -10.922 -17.344 1 96.12 293 GLU B C 1
ATOM 4732 O O . GLU B 1 293 ? -4.012 -10.656 -18.328 1 96.12 293 GLU B O 1
ATOM 4737 N N . THR B 1 294 ? -4.273 -11.547 -16.344 1 97.69 294 THR B N 1
ATOM 4738 C CA . THR B 1 294 ? -2.855 -11.891 -16.25 1 97.69 294 THR B CA 1
ATOM 4739 C C . THR B 1 294 ? -2.5 -12.969 -17.266 1 97.69 294 THR B C 1
ATOM 4741 O O . THR B 1 294 ? -1.446 -12.914 -17.906 1 97.69 294 THR B O 1
ATOM 4744 N N . TRP B 1 295 ? -3.332 -13.938 -17.438 1 97.06 295 TRP B N 1
ATOM 4745 C CA . TRP B 1 295 ? -3.084 -15.031 -18.375 1 97.06 295 TRP B CA 1
ATOM 4746 C C . TRP B 1 295 ? -3.016 -14.508 -19.812 1 97.06 295 TRP B C 1
ATOM 4748 O O . TRP B 1 295 ? -2.166 -14.938 -20.594 1 97.06 295 TRP B O 1
ATOM 4758 N N . TYR B 1 296 ? -3.922 -13.586 -20.109 1 96.94 296 TYR B N 1
ATOM 4759 C CA . TYR B 1 296 ? -3.863 -12.93 -21.406 1 96.94 296 TYR B CA 1
ATOM 4760 C C . TYR B 1 296 ? -2.543 -12.188 -21.578 1 96.94 296 TYR B C 1
ATOM 4762 O O . TYR B 1 296 ? -1.888 -12.312 -22.625 1 96.94 296 TYR B O 1
ATOM 4770 N N . ALA B 1 297 ? -2.184 -11.469 -20.547 1 97.62 297 ALA B N 1
ATOM 4771 C CA . ALA B 1 297 ? -0.942 -10.703 -20.609 1 97.62 297 ALA B CA 1
ATOM 4772 C C . ALA B 1 297 ? 0.259 -11.625 -20.812 1 97.62 297 ALA B C 1
ATOM 4774 O O . ALA B 1 297 ? 1.157 -11.305 -21.609 1 97.62 297 ALA B O 1
ATOM 4775 N N . MET B 1 298 ? 0.261 -12.711 -20.141 1 97.94 298 MET B N 1
ATOM 4776 C CA . MET B 1 298 ? 1.348 -13.68 -20.266 1 97.94 298 MET B CA 1
ATOM 4777 C C . MET B 1 298 ? 1.498 -14.148 -21.703 1 97.94 298 MET B C 1
ATOM 4779 O O . MET B 1 298 ? 2.609 -14.188 -22.234 1 97.94 298 MET B O 1
ATOM 4783 N N . THR B 1 299 ? 0.412 -14.453 -22.297 1 97.44 299 THR B N 1
ATOM 4784 C CA . THR B 1 299 ? 0.414 -14.93 -23.672 1 97.44 299 THR B CA 1
ATOM 4785 C C . THR B 1 299 ? 0.955 -13.859 -24.625 1 97.44 299 THR B C 1
ATOM 4787 O O . THR B 1 299 ? 1.804 -14.141 -25.469 1 97.44 299 THR B O 1
ATOM 4790 N N . VAL B 1 300 ? 0.496 -12.648 -24.406 1 97.12 300 VAL B N 1
ATOM 4791 C CA . VAL B 1 300 ? 0.905 -11.531 -25.25 1 97.12 300 VAL B CA 1
ATOM 4792 C C . VAL B 1 300 ? 2.398 -11.266 -25.078 1 97.12 300 VAL B C 1
ATOM 4794 O O . VAL B 1 300 ? 3.107 -11 -26.047 1 97.12 300 VAL B O 1
ATOM 4797 N N . LEU B 1 301 ? 2.896 -11.367 -23.875 1 97.75 301 LEU B N 1
ATOM 4798 C CA . LEU B 1 301 ? 4.316 -11.156 -23.609 1 97.75 301 LEU B CA 1
ATOM 4799 C C . LEU B 1 301 ? 5.168 -12.188 -24.359 1 97.75 301 LEU B C 1
ATOM 4801 O O . LEU B 1 301 ? 6.191 -11.844 -24.938 1 97.75 301 LEU B O 1
ATOM 4805 N N . LEU B 1 302 ? 4.766 -13.406 -24.297 1 97.44 302 LEU B N 1
ATOM 4806 C CA . LEU B 1 302 ? 5.496 -14.445 -25.016 1 97.44 302 LEU B CA 1
ATOM 4807 C C . LEU B 1 302 ? 5.461 -14.203 -26.516 1 97.44 302 LEU B C 1
ATOM 4809 O O . LEU B 1 302 ? 6.484 -14.32 -27.203 1 97.44 302 LEU B O 1
ATOM 4813 N N . GLU B 1 303 ? 4.305 -13.812 -27.031 1 96.81 303 GLU B N 1
ATOM 4814 C CA . GLU B 1 303 ? 4.168 -13.508 -28.453 1 96.81 303 GLU B CA 1
ATOM 4815 C C . GLU B 1 303 ? 5.055 -12.336 -28.859 1 96.81 303 GLU B C 1
ATOM 4817 O O . GLU B 1 303 ? 5.543 -12.281 -29.984 1 96.81 303 GLU B O 1
ATOM 4822 N N . ALA B 1 304 ? 5.273 -11.469 -27.906 1 97.06 304 ALA B N 1
ATOM 4823 C CA . ALA B 1 304 ? 6.055 -10.266 -28.172 1 97.06 304 ALA B CA 1
ATOM 4824 C C . ALA B 1 304 ? 7.551 -10.539 -28.016 1 97.06 304 ALA B C 1
ATOM 4826 O O . ALA B 1 304 ? 8.367 -9.633 -28.156 1 97.06 304 ALA B O 1
ATOM 4827 N N . GLY B 1 305 ? 7.914 -11.734 -27.656 1 96.19 305 GLY B N 1
ATOM 4828 C CA . GLY B 1 305 ? 9.32 -12.102 -27.734 1 96.19 305 GLY B CA 1
ATOM 4829 C C . GLY B 1 305 ? 9.945 -12.352 -26.375 1 96.19 305 GLY B C 1
ATOM 4830 O O . GLY B 1 305 ? 11.148 -12.602 -26.281 1 96.19 305 GLY B O 1
ATOM 4831 N N . LEU B 1 306 ? 9.109 -12.281 -25.328 1 97.44 306 LEU B N 1
ATOM 4832 C CA . LEU B 1 306 ? 9.672 -12.625 -24.031 1 97.44 306 LEU B CA 1
ATOM 4833 C C . LEU B 1 306 ? 10.109 -14.086 -23.984 1 97.44 306 LEU B C 1
ATOM 4835 O O . LEU B 1 306 ? 9.344 -14.977 -24.375 1 97.44 306 LEU B O 1
ATOM 4839 N N . ASP B 1 307 ? 11.312 -14.305 -23.547 1 95.62 307 ASP B N 1
ATOM 4840 C CA . ASP B 1 307 ? 11.867 -15.656 -23.484 1 95.62 307 ASP B CA 1
ATOM 4841 C C . ASP B 1 307 ? 12.047 -16.125 -22.047 1 95.62 307 ASP B C 1
ATOM 4843 O O . ASP B 1 307 ? 12.828 -15.539 -21.281 1 95.62 307 ASP B O 1
ATOM 4847 N N . LEU B 1 308 ? 11.398 -17.172 -21.641 1 96.69 308 LEU B N 1
ATOM 4848 C CA . LEU B 1 308 ? 11.477 -17.703 -20.281 1 96.69 308 LEU B CA 1
ATOM 4849 C C . LEU B 1 308 ? 12.336 -18.953 -20.219 1 96.69 308 LEU B C 1
ATOM 4851 O O . LEU B 1 308 ? 12.539 -19.531 -19.156 1 96.69 308 LEU B O 1
ATOM 4855 N N . SER B 1 309 ? 12.828 -19.328 -21.297 1 93.81 309 SER B N 1
ATOM 4856 C CA . SER B 1 309 ? 13.523 -20.609 -21.391 1 93.81 309 SER B CA 1
ATOM 4857 C C . SER B 1 309 ? 14.695 -20.672 -20.422 1 93.81 309 SER B C 1
ATOM 4859 O O . SER B 1 309 ? 14.953 -21.719 -19.828 1 93.81 309 SER B O 1
ATOM 4861 N N . PRO B 1 310 ? 15.352 -19.531 -20.156 1 91.88 310 PRO B N 1
ATOM 4862 C CA . PRO B 1 310 ? 16.5 -19.609 -19.25 1 91.88 310 PRO B CA 1
ATOM 4863 C C . PRO B 1 310 ? 16.125 -19.969 -17.828 1 91.88 310 PRO B C 1
ATOM 4865 O O . PRO B 1 310 ? 16.953 -20.438 -17.047 1 91.88 310 PRO B O 1
ATOM 4868 N N . VAL B 1 311 ? 14.914 -19.797 -17.453 1 95.88 311 VAL B N 1
ATOM 4869 C CA . VAL B 1 311 ? 14.477 -20.016 -16.078 1 95.88 311 VAL B CA 1
ATOM 4870 C C . VAL B 1 311 ? 14.297 -21.516 -15.836 1 95.88 311 VAL B C 1
ATOM 4872 O O . VAL B 1 311 ? 14.336 -21.969 -14.688 1 95.88 311 VAL B O 1
ATOM 4875 N N . ILE B 1 312 ? 14.023 -22.281 -16.906 1 97.19 312 ILE B N 1
ATOM 4876 C CA . ILE B 1 312 ? 13.844 -23.719 -16.812 1 97.19 312 ILE B CA 1
ATOM 4877 C C . ILE B 1 312 ? 15.195 -24.422 -16.875 1 97.19 312 ILE B C 1
ATOM 4879 O O . ILE B 1 312 ? 15.852 -24.422 -17.922 1 97.19 312 ILE B O 1
ATOM 4883 N N . THR B 1 313 ? 15.602 -25.062 -15.781 1 97.06 313 THR B N 1
ATOM 4884 C CA . THR B 1 313 ? 16.984 -25.531 -15.711 1 97.06 313 THR B CA 1
ATOM 4885 C C . THR B 1 313 ? 17.031 -27.047 -15.594 1 97.06 313 THR B C 1
ATOM 4887 O O . THR B 1 313 ? 18.094 -27.656 -15.734 1 97.06 313 THR B O 1
ATOM 4890 N N . GLY B 1 314 ? 15.906 -27.641 -15.312 1 97.12 314 GLY B N 1
ATOM 4891 C CA . GLY B 1 314 ? 15.898 -29.078 -15.156 1 97.12 314 GLY B CA 1
ATOM 4892 C C . GLY B 1 314 ? 14.672 -29.734 -15.758 1 97.12 314 GLY B C 1
ATOM 4893 O O . GLY B 1 314 ? 13.586 -29.156 -15.766 1 97.12 314 GLY B O 1
ATOM 4894 N N . ARG B 1 315 ? 14.852 -31 -16.266 1 97.88 315 ARG B N 1
ATOM 4895 C CA . ARG B 1 315 ? 13.797 -31.844 -16.812 1 97.88 315 ARG B CA 1
ATOM 4896 C C . ARG B 1 315 ? 13.977 -33.281 -16.375 1 97.88 315 ARG B C 1
ATOM 4898 O O . ARG B 1 315 ? 15.062 -33.844 -16.516 1 97.88 315 ARG B O 1
ATOM 4905 N N . TYR B 1 316 ? 12.953 -33.781 -15.836 1 98.56 316 TYR B N 1
ATOM 4906 C CA . TYR B 1 316 ? 12.938 -35.188 -15.391 1 98.56 316 TYR B CA 1
ATOM 4907 C C . TYR B 1 316 ? 11.672 -35.875 -15.867 1 98.56 316 TYR B C 1
ATOM 4909 O O . TYR B 1 316 ? 10.656 -35.25 -16.141 1 98.56 316 TYR B O 1
ATOM 4917 N N . GLY B 1 317 ? 11.773 -37.281 -15.992 1 98.56 317 GLY B N 1
ATOM 4918 C CA . GLY B 1 317 ? 10.531 -38.031 -16.016 1 98.56 317 GLY B CA 1
ATOM 4919 C C . GLY B 1 317 ? 9.844 -38.094 -14.672 1 98.56 317 GLY B C 1
ATOM 4920 O O . GLY B 1 317 ? 10.5 -38.094 -13.633 1 98.56 317 GLY B O 1
ATOM 4921 N N . TYR B 1 318 ? 8.469 -38.188 -14.672 1 98.44 318 TYR B N 1
ATOM 4922 C CA . TYR B 1 318 ? 7.746 -38.156 -13.414 1 98.44 318 TYR B CA 1
ATOM 4923 C C . TYR B 1 318 ? 8.164 -39.312 -12.516 1 98.44 318 TYR B C 1
ATOM 4925 O O . TYR B 1 318 ? 8.039 -39.25 -11.289 1 98.44 318 TYR B O 1
ATOM 4933 N N . ARG B 1 319 ? 8.727 -40.406 -13.047 1 98.25 319 ARG B N 1
ATOM 4934 C CA . ARG B 1 319 ? 9.172 -41.531 -12.25 1 98.25 319 ARG B CA 1
ATOM 4935 C C . ARG B 1 319 ? 10.43 -41.188 -11.461 1 98.25 319 ARG B C 1
ATOM 4937 O O . ARG B 1 319 ? 10.766 -41.875 -10.492 1 98.25 319 ARG B O 1
ATOM 4944 N N . ASP B 1 320 ? 11.141 -40.219 -11.922 1 98.19 320 ASP B N 1
ATOM 4945 C CA . ASP B 1 320 ? 12.352 -39.75 -11.25 1 98.19 320 ASP B CA 1
ATOM 4946 C C . ASP B 1 320 ? 12.055 -38.562 -10.352 1 98.19 320 ASP B C 1
ATOM 4948 O O . ASP B 1 320 ? 12.914 -37.688 -10.172 1 98.19 320 ASP B O 1
ATOM 4952 N N . PHE B 1 321 ? 10.859 -38.5 -9.82 1 98.38 321 PHE B N 1
ATOM 4953 C CA . PHE B 1 321 ? 10.383 -37.344 -9.07 1 98.38 321 P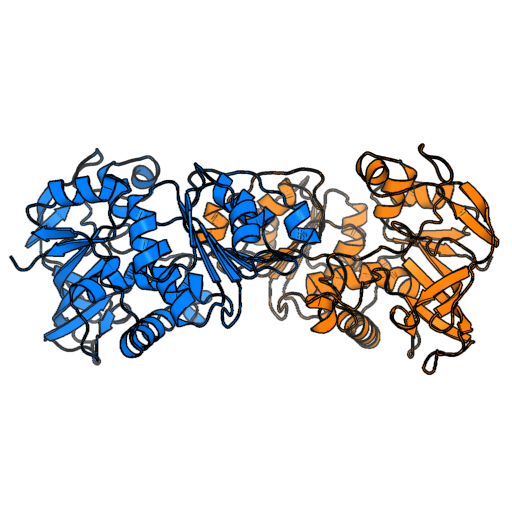HE B CA 1
ATOM 4954 C C . PHE B 1 321 ? 11.273 -37.062 -7.859 1 98.38 321 PHE B C 1
ATOM 4956 O O . PHE B 1 321 ? 11.453 -35.906 -7.457 1 98.38 321 PHE B O 1
ATOM 4963 N N . ASP B 1 322 ? 11.844 -38.125 -7.266 1 98 322 ASP B N 1
ATOM 4964 C CA . ASP B 1 322 ? 12.664 -37.906 -6.078 1 98 322 ASP B CA 1
ATOM 4965 C C . ASP B 1 322 ? 13.891 -37.062 -6.395 1 98 322 ASP B C 1
ATOM 4967 O O . ASP B 1 322 ? 14.195 -36.125 -5.676 1 98 322 ASP B O 1
ATOM 4971 N N . ALA B 1 323 ? 14.547 -37.438 -7.445 1 97.81 323 ALA B N 1
ATOM 4972 C CA . ALA B 1 323 ? 15.711 -36.656 -7.887 1 97.81 323 ALA B CA 1
ATOM 4973 C C . ALA B 1 323 ? 15.305 -35.25 -8.281 1 97.81 323 ALA B C 1
ATOM 4975 O O . ALA B 1 323 ? 16.031 -34.281 -8 1 97.81 323 ALA B O 1
ATOM 4976 N N . ALA B 1 324 ? 14.211 -35.125 -8.977 1 97.94 324 ALA B N 1
ATOM 4977 C CA . ALA B 1 324 ? 13.703 -33.812 -9.398 1 97.94 324 ALA B CA 1
ATOM 4978 C C . ALA B 1 324 ? 13.43 -32.906 -8.203 1 97.94 324 ALA B C 1
ATOM 4980 O O . ALA B 1 324 ? 13.844 -31.75 -8.18 1 97.94 324 ALA B O 1
ATOM 4981 N N . PHE B 1 325 ? 12.758 -33.438 -7.16 1 98.06 325 PHE B N 1
ATOM 4982 C CA . PHE B 1 325 ? 12.43 -32.688 -5.957 1 98.06 325 PHE B CA 1
ATOM 4983 C C . PHE B 1 325 ? 13.695 -32.344 -5.18 1 98.06 325 PHE B C 1
ATOM 4985 O O . PHE B 1 325 ? 13.781 -31.266 -4.578 1 98.06 325 PHE B O 1
ATOM 4992 N N . ASP B 1 326 ? 14.68 -33.219 -5.168 1 97.56 326 ASP B N 1
ATOM 4993 C CA . ASP B 1 326 ? 15.961 -32.938 -4.516 1 97.56 326 ASP B CA 1
ATOM 4994 C C . ASP B 1 326 ? 16.641 -31.75 -5.16 1 97.56 326 ASP B C 1
ATOM 4996 O O . ASP B 1 326 ? 17.156 -30.859 -4.461 1 97.56 326 ASP B O 1
ATOM 5000 N N . GLU B 1 327 ? 16.641 -31.75 -6.434 1 96.38 327 GLU B N 1
ATOM 5001 C CA . GLU B 1 327 ? 17.25 -30.625 -7.137 1 96.38 327 GLU B CA 1
ATOM 5002 C C . GLU B 1 327 ? 16.5 -29.328 -6.863 1 96.38 327 GLU B C 1
ATOM 5004 O O . GLU B 1 327 ? 17.109 -28.297 -6.594 1 96.38 327 GLU B O 1
ATOM 5009 N N . ALA B 1 328 ? 15.195 -29.406 -6.926 1 95.56 328 ALA B N 1
ATOM 5010 C CA . ALA B 1 328 ? 14.375 -28.234 -6.691 1 95.56 328 ALA B CA 1
ATOM 5011 C C . ALA B 1 328 ? 14.602 -27.672 -5.293 1 95.56 328 ALA B C 1
ATOM 5013 O O . ALA B 1 328 ? 14.484 -26.469 -5.07 1 95.56 328 ALA B O 1
ATOM 5014 N N . ALA B 1 329 ? 15.047 -28.5 -4.375 1 93.75 329 ALA B N 1
ATOM 5015 C CA . ALA B 1 329 ? 15.188 -28.109 -2.975 1 93.75 329 ALA B CA 1
ATOM 5016 C C . ALA B 1 329 ? 16.531 -27.422 -2.734 1 93.75 329 ALA B C 1
ATOM 5018 O O . ALA B 1 329 ? 16.734 -26.812 -1.682 1 93.75 329 ALA B O 1
ATOM 5019 N N . THR B 1 330 ? 17.562 -27.531 -3.656 1 87.94 330 THR B N 1
ATOM 5020 C CA . THR B 1 330 ? 18.891 -26.953 -3.459 1 87.94 330 THR B CA 1
ATOM 5021 C C . THR B 1 330 ? 18.844 -25.438 -3.57 1 87.94 330 THR B C 1
ATOM 5023 O O . THR B 1 330 ? 19.766 -24.75 -3.117 1 87.94 330 THR B O 1
ATOM 5026 N N . ALA B 1 331 ? 17.938 -24.688 -3.721 1 78.88 331 ALA B N 1
ATOM 5027 C CA . ALA B 1 331 ? 17.844 -23.234 -3.938 1 78.88 331 ALA B CA 1
ATOM 5028 C C . ALA B 1 331 ? 18.859 -22.781 -4.977 1 78.88 331 ALA B C 1
ATOM 5030 O O . ALA B 1 331 ? 19.406 -21.672 -4.875 1 78.88 331 ALA B O 1
ATOM 5031 N N . ARG B 1 332 ? 19.281 -23.484 -5.875 1 89.25 332 ARG B N 1
ATOM 5032 C CA . ARG B 1 332 ? 20.266 -23.141 -6.902 1 89.25 332 ARG B CA 1
ATOM 5033 C C . ARG B 1 332 ? 19.672 -23.266 -8.297 1 89.25 332 ARG B C 1
ATOM 5035 O O . ARG B 1 332 ? 20.156 -22.656 -9.242 1 89.25 332 ARG B O 1
ATOM 5042 N N . SER B 1 333 ? 18.672 -24 -8.312 1 91.25 333 SER B N 1
ATOM 5043 C CA . SER B 1 333 ? 18.094 -24.266 -9.625 1 91.25 333 SER B CA 1
ATOM 5044 C C . SER B 1 333 ? 17 -23.25 -9.945 1 91.25 333 SER B C 1
ATOM 5046 O O . SER B 1 333 ? 16.547 -22.516 -9.07 1 91.25 333 SER B O 1
ATOM 5048 N N . GLY B 1 334 ? 16.672 -23.156 -11.289 1 95.56 334 GLY B N 1
ATOM 5049 C CA . GLY B 1 334 ? 15.43 -22.531 -11.727 1 95.56 334 GLY B CA 1
ATOM 5050 C C . GLY B 1 334 ? 14.227 -23.453 -11.625 1 95.56 334 GLY B C 1
ATOM 5051 O O . GLY B 1 334 ? 14.062 -24.156 -10.633 1 95.56 334 GLY B O 1
ATOM 5052 N N . LYS B 1 335 ? 13.391 -23.406 -12.539 1 97.25 335 LYS B N 1
ATOM 5053 C CA . LYS B 1 335 ? 12.203 -24.266 -12.578 1 97.25 335 LYS B CA 1
ATOM 5054 C C . LYS B 1 335 ? 12.562 -25.672 -13.031 1 97.25 335 LYS B C 1
ATOM 5056 O O . LYS B 1 335 ? 13.352 -25.859 -13.961 1 97.25 335 LYS B O 1
ATOM 5061 N N . ILE B 1 336 ? 11.992 -26.625 -12.391 1 98.19 336 ILE B N 1
ATOM 5062 C CA . ILE B 1 336 ? 12.164 -28.031 -12.727 1 98.19 336 ILE B CA 1
ATOM 5063 C C . ILE B 1 336 ? 10.867 -28.594 -13.312 1 98.19 336 ILE B C 1
ATOM 5065 O O . ILE B 1 336 ? 9.797 -28.406 -12.727 1 98.19 336 ILE B O 1
ATOM 5069 N N . ILE B 1 337 ? 10.984 -29.281 -14.453 1 98.5 337 ILE B N 1
ATOM 5070 C CA . ILE B 1 337 ? 9.836 -29.812 -15.172 1 98.5 337 ILE B CA 1
ATOM 5071 C C . ILE B 1 337 ? 9.789 -31.328 -15.008 1 98.5 337 ILE B C 1
ATOM 5073 O O . ILE B 1 337 ? 10.82 -32 -15.07 1 98.5 337 ILE B O 1
ATOM 5077 N N . LEU B 1 338 ? 8.586 -31.859 -14.766 1 98.75 338 LEU B N 1
ATOM 5078 C CA . LEU B 1 338 ? 8.336 -33.312 -14.828 1 98.75 338 LEU B CA 1
ATOM 5079 C C . LEU B 1 338 ? 7.57 -33.656 -16.094 1 98.75 338 LEU B C 1
ATOM 5081 O O . LEU B 1 338 ? 6.523 -33.062 -16.375 1 98.75 338 LEU B O 1
ATOM 5085 N N . ASP B 1 339 ? 8.086 -34.562 -16.812 1 98.75 339 ASP B N 1
ATOM 5086 C CA . ASP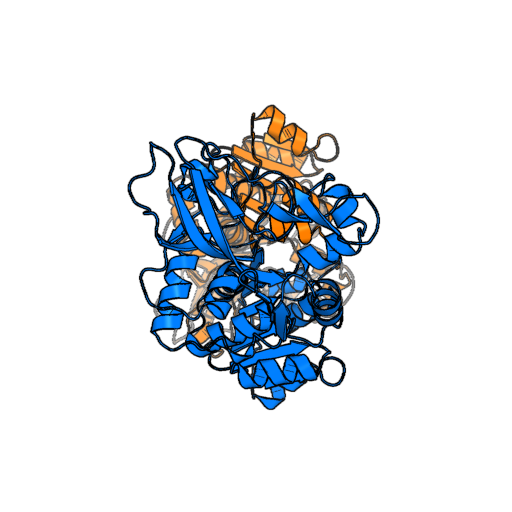 B 1 339 ? 7.453 -35.094 -18.016 1 98.75 339 ASP B CA 1
ATOM 5087 C C . ASP B 1 339 ? 6.566 -36.281 -17.703 1 98.75 339 ASP B C 1
ATOM 5089 O O . ASP B 1 339 ? 7.035 -37.281 -17.141 1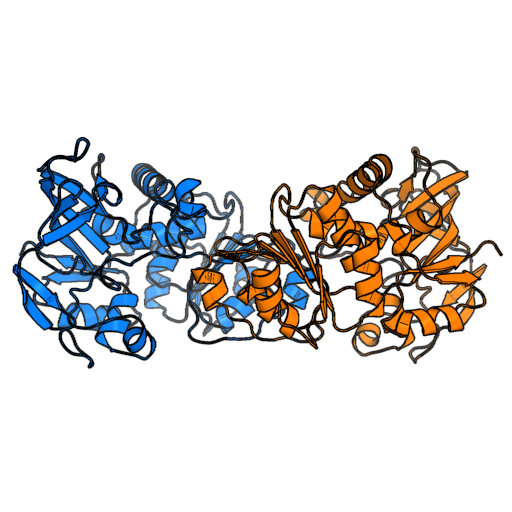 98.75 339 ASP B O 1
ATOM 5093 N N . TRP B 1 340 ? 5.312 -36.281 -18.094 1 98.62 340 TRP B N 1
ATOM 5094 C CA . TRP B 1 340 ? 4.348 -37.312 -17.75 1 98.62 340 TRP B CA 1
ATOM 5095 C C . TRP B 1 340 ? 4.047 -38.188 -18.969 1 98.62 340 TRP B C 1
ATOM 5097 O O . TRP B 1 340 ? 3.186 -39.062 -18.906 1 98.62 340 TRP B O 1
ATOM 5107 N N . THR B 1 341 ? 4.652 -37.969 -20.062 1 96 341 THR B N 1
ATOM 5108 C CA . THR B 1 341 ? 4.398 -38.719 -21.281 1 96 341 THR B CA 1
ATOM 5109 C C . THR B 1 341 ? 5.414 -39.844 -21.453 1 96 341 THR B C 1
ATOM 5111 O O . THR B 1 341 ? 5.328 -40.625 -22.406 1 96 341 THR B O 1
ATOM 5114 N N . ALA B 1 342 ? 6.324 -40 -20.672 1 77.19 342 ALA B N 1
ATOM 5115 C CA . ALA B 1 342 ? 7.355 -41.031 -20.828 1 77.19 342 ALA B CA 1
ATOM 5116 C C . ALA B 1 342 ? 7.047 -42.25 -19.984 1 77.19 342 ALA B C 1
ATOM 5118 O O . ALA B 1 342 ? 6.375 -42.156 -18.953 1 77.19 342 ALA B O 1
#

Nearest PDB structures (foldseek):
  5kia-assembly1_A-2  TM=9.592E-01  e=8.393E-52  Burkholderia thailandensis E264
  2dfv-assembly3_C  TM=9.725E-01  e=3.191E-44  Pyrococcus horikoshii OT3
  3gfb-assembly1_D  TM=9.686E-01  e=1.359E-43  Thermococcus kodakarensis KOD1
  2d8a-assembly1_A  TM=9.537E-01  e=2.742E-40  Pyrococcus horikoshii OT3
  4ilk-assembly1_A  TM=9.300E-01  e=5.655E-32  Escherichia coli CFT073

pLDDT: mean 97.26, std 2.35, range [77.06, 98.94]

InterPro domains:
  IPR002328 Alcohol dehydrogenase, zinc-type, conserved site [PS00059] (62-76)
  IPR004627 L-threonine 3-dehydrogenase [MF_00627] (1-340)
  IPR011032 GroES-like superfamily [SSF50129] (1-173)
  IPR013149 Alcohol dehydrogenase-like, C-terminal [PF00107] (174-301)
  IPR013154 Alcohol dehydrogenase-like, N-terminal [PF08240] (24-133)
  IPR036291 NAD(P)-binding domain superfamily [SSF51735] (142-298)
  IPR050129 Zinc-containing alcohol dehydrogenase [PTHR43401] (1-340)

Radius of gyration: 28.87 Å; Cα contacts (8 Å, |Δi|>4): 1732; chains: 2; bounding box: 52×89×59 Å

Secondary structure (DSSP, 8-state):
-EEEEE-SSSS--EEEE-PPPP--TTEEEEEEEEEE--HHHHHHHHT-HHHHHH--SSEE---EEEEEEEEE-TT--S--TT-EEEE--EE--S-SHHHHTT-GGG-TT-EEBTTTB--SSBSEEEEEGGGEEE--S---HHHHHTHHHHHHHHHHHTTS--TT-EEEEE--SHHHHHHHHHHHHTT-SEEEEEES-HHHHHHHHHTT-SEEEETTTS-HHHHHHHHT-SS-EEEEEE-S--HHHHHHHHHTEEEEEEEEE----SS-EEE-HHHHHHTT-EEEE--S--TTHHHHHHHHHHHTT---GGGEEEEEEGGGHHHHHHHHHTSS--EEEEES--/-EEEEE-SSSS--EEEE-PPPP--TTEEEEEEEEEE--HHHHHHHHT-HHHHHH--SSEE---EEEEEEEEE-TT--S--TT-EEEE--EE--S-SHHHHTT-GGG-TT-EEBTTTB--SSBSEEEEEGGGEEE--S---HHHHHTHHHHHHHHHHHTTS--TT-EEEEE--SHHHHHHHHHHHHTT-SEEEEEES-HHHHHHHHHTT-SEEEETTTS-HHHHHHHHT-SS-EEEEEE-S--HHHHHHHHHTEEEEEEEEE----SS-EEE-HHHHHHTT-EEEE--S--TTHHHHHHHHHHHTT---GGGEEEEEEGGGHHHHHHHHHTSS--EEEEES--

=== Feature glossary ===
The record interleaves many kinds of information about one protein. Here is each kind framed as the question it answers.

Q: Are the domains correctly placed relative to each other?
A: Predicted aligned error is AlphaFold's pairwise confidence. Unlike pLDDT (per-residue), PAE is per-residue-pair and captures whether two parts of the structure are correctly placed relative to each other. Units are ångströms of expected positional error.

Q: Which residues are in helices, strands, or loops?
A: Eight-state secondary structure (DSSP): H is the canonical α-helix, G the tighter 3₁₀-helix, I the wider π-helix; E/B are β-structure, T and S are turns and bends, and '-' is everything else. DSSP derives these from the pattern of main-chain N–H···O=C hydrogen bonds, not from the sequence.

Q: What if only a Cα trace is available?
A: P-SEA three-state annotation labels each residue as helix, strand, or coil based purely on the geometry of the Cα trace. It serves as a fallback when the full backbone (and thus DSSP) is unavailable.

Q: What are the backbone torsion angles?
A: φ (phi) and ψ (psi) are the two rotatable backbone dihedrals per residue: φ is the C(i-1)–N–Cα–C torsion, ψ is the N–Cα–C–N(i+1) torsion, both in degrees on (−180°, 180°]. α-helical residues cluster near (−60°, −45°); β-strand residues near (−120°, +130°). A Ramachandran plot is simply a scatter of (φ, ψ) for every residue.

Q: What known structures does this most resemble?
A: Structural nearest neighbors (via Foldseek easy-search vs the PDB). Reported per hit: target PDB id, E-value, and alignment TM-score. A TM-score above ~0.5 is the conventional threshold for 'same fold'.

Q: What family and function is it annotated with?
A: Database cross-references. InterPro integrates a dozen domain/family signature databases into unified entries with residue-range hits. GO terms attach function/process/location labels with evidence codes. CATH codes position the fold in a four-level structural taxonomy. Organism is the NCBI-taxonomy species name.

Q: Which residues are buried vs exposed?
A: Solvent accessibility: the surface area of each residue that a 1.4 Å water probe can touch, in Å². When only backbone atoms are present the absolute values are lower than full-atom SASA (side chains contribute most of the area) and are flagged as backbone-only.

Q: What do the diagnostic plots show?
A: Three diagnostic plots accompany the record. The Cα contact map visualizes the tertiary structure as a 2D adjacency matrix (8 Å c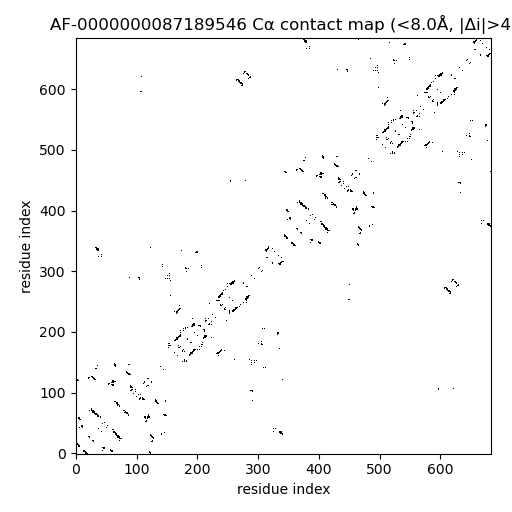utoff, sequence-local contacts suppressed). The Ramachandran plot shows the distribution of backbone (φ, ψ) torsions, with points in the α and β basins reflecting secondary structure content. The PAE plot shows AlphaFold's inter-residue confidence as a color matrix.

Q: What is the amino-acid chain?
A: The amino-acid sequence is the protein's primary structure: the linear order of residues from the N-terminus to the C-terminus, written in one-letter code. Everything else here — the 3D coordinates, the secondary structur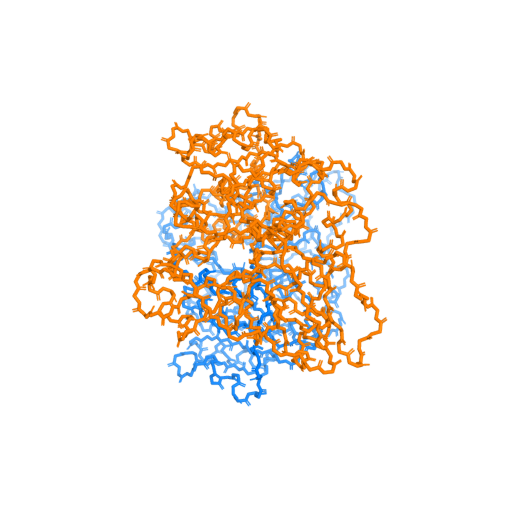e, the domain annotations — is ultimately a consequence of this string.

Q: What do the rendered images show?
A: The six renders are orthographic views along the three Cartesian axes in both directions. Representation (cartoon, sticks, or surface) and color scheme (sequence-rainbow or by-chain) vary across proteins so the training set covers all the common visualization conventions.

Q: Where is each backbone atom in 3D?
A: The mmCIF table is the protein's shape written out atom by atom. For each backbone N, Cα, C, and carbonyl O, it records an (x, y, z) coordinate triple in Å plus the residue type, chain letter, and residue number.

Q: How mobile is each atom in the crystal?
A: For experimental (PDB) structures, the B-factor (temperature factor) quantifies the positional spread of each atom in the crystal — a combination of thermal vibration and static disorder — in units of Å². High B-factors mark flexible loops or poorly resolved regions; low B-factors mark the rigid, well-ordered core.

Q: How big and how compact is the whole molecule?
A: Three whole-structure scalars: the radius of gyration (RMS distance of Cα from centroid, in Å), the count of Cα–Cα contacts (pairs closer than 8 Å and separated by more than four residues in sequence — i.e. tertiary, not local, contacts), and the bounding-box dimensions. Together they distinguish compact globular folds from extended fibres or disordered chains.

Q: What does the local fold look like, residue by residue?
A: A 3Di character summarizes, for each residue, the relative orientation of the Cα frame of its nearest spatial neighbor. Because it encodes fold topology rather than chemistry, 3Di alignments detect remote structural similarity that sequence alignment misses.

Q: How confident is the AlphaFold model at each residue?
A: For AlphaFold models, the B-factor field carries pLDDT — the model's own estimate of local accuracy on a 0–100 scale. Regions with pLDDT<50 should be treated as essentially unmodeled; they often correspond to intrinsically disordered segments.